Protein AF-A0A1A9Z170-F1 (afdb_monomer_lite)

Sequence (394 aa):
MKSTGIFFGSDTGNTANIAKKIQEKLNPIHSDLFDIAESSQKDIEQYDKLIFGIPTWYYGEPQCDWDDFFPVLKKINFKDKVIAIFGCGDQEDYSEYFCDAMGILNKILINNQAKIIGRHSTVGYEFEASKALINKKYFVGLALDEDRQPELTESRLCHWIEKIKNIINSEIGQYHNPEFTILEWYQPYYTMFDLIREVDDFLHHVIPKLKKSCFISYNQLFLKYIGIDPFKSEIKKIHKIISKITIFNNKYHSHSRDEMLQILFEYKISPNLGKKYPIFVYHFPILQSSMAAICLKNKKFAERFELYYHGIELANGCCELINAKEQYHRFVFNNIQRKRKGLSEKKIDIRLLNAISSGMPFCSGVAFGIDRLVMIALNAKKIQDVILFPIDQA

Secondary structure (DSSP, 8-state):
-PPEEEEE--SSSHHHHHHHHHHHHH-GGGEEEEEGGG--HHHHHT-SEEEEE--EETTTEEPHHHHHHHHHHTTS--TT-EEEEEEE--TTTTTTSTTHHHHHHHHHHHHTT-EEE--EE-TT---S--TTEETTTEESSEEE-TTT-HHHHHHHHHHHHHHHHHHHHS--BTTB-SS--EEEEEEET--HHHHHHHHHHHHHHH-TTS---EEEEHHHHHHHHHSS-TTTS-HHHHHHHHTTSGGGTTT-----HHHHHHHHIIIIIGGGTTSSS-EEEE--BGGG-TTBPBPSS-TTBBSEEEEEETTEEEEEEEEB---HHHHHHHHHHHHHHHHHTTPPPPPP-HHHHHHHHTTPPSEEEEEEEHHHHHHHHTT-SSGGGSSSS-TTT-

Radius of gyration: 24.74 Å; chains: 1; bounding box: 48×42×73 Å

pLDDT: mean 88.03, std 11.0, range [45.06, 98.38]

InterPro domains:
  IPR001226 Flavodoxin, conserved site [PS00201] (6-22)
  IPR004364 Aminoacyl-tRNA synthetase, class II (D/K/N) [PF00152] (174-392)
  IPR008254 Flavodoxin/nitric oxide synthase [PF00258] (6-160)
  IPR008254 Flavodoxin/nitric oxide synthase [PS50902] (4-165)
  IPR010086 Flavodoxin, long chain [TIGR01752] (4-167)
  IPR029039 Flavoprotein-like superfamily [G3DSA:3.40.50.360] (4-168)
  IPR029039 Flavoprotein-like superfamily [SSF52218] (2-169)
  IPR045864 Class II Aminoacyl-tRNA synthetase/Biotinyl protein ligase (BPL) and lipoyl protein ligase (LPL) [G3DSA:3.30.930.10] (169-393)
  IPR045864 Class II Aminoacyl-tRNA synthetase/Biotinyl protein ligase (BPL) and lipoyl protein ligase (LPL) [SSF55681] (171-392)
  IPR050619 Flavodoxin [PTHR42809] (1-169)

Structure (mmCIF, N/CA/C/O backbone):
data_AF-A0A1A9Z170-F1
#
_entry.id   AF-A0A1A9Z170-F1
#
loop_
_atom_site.group_PDB
_atom_site.id
_atom_site.type_symbol
_atom_site.label_atom_id
_atom_site.label_alt_id
_atom_site.label_comp_id
_atom_site.label_asym_id
_atom_site.label_entity_id
_atom_site.label_seq_id
_atom_site.pdbx_PDB_ins_code
_atom_site.Cartn_x
_atom_site.Cartn_y
_atom_site.Cartn_z
_atom_site.occupancy
_atom_site.B_iso_or_equiv
_atom_site.auth_seq_id
_atom_site.auth_comp_id
_atom_site.auth_asym_id
_atom_site.auth_atom_id
_atom_site.pdbx_PDB_model_num
ATOM 1 N N . MET A 1 1 ? 0.808 5.346 2.049 1.00 45.31 1 MET A N 1
ATOM 2 C CA . MET A 1 1 ? 0.335 4.541 3.201 1.00 45.31 1 MET A CA 1
ATOM 3 C C . MET A 1 1 ? -0.342 5.455 4.209 1.00 45.31 1 MET A C 1
ATOM 5 O O . MET A 1 1 ? 0.290 6.403 4.652 1.00 45.31 1 MET A O 1
ATOM 9 N N . LYS A 1 2 ? -1.613 5.221 4.559 1.00 50.88 2 LYS A N 1
ATOM 10 C CA . LYS A 1 2 ? -2.203 5.925 5.706 1.00 50.88 2 LYS A CA 1
ATOM 11 C C . LYS A 1 2 ? -1.541 5.394 6.981 1.00 50.88 2 LYS A C 1
ATOM 13 O O . LYS A 1 2 ? -1.435 4.180 7.136 1.00 50.88 2 LYS A O 1
ATOM 18 N N . SER A 1 3 ? -1.049 6.310 7.809 1.00 70.00 3 SER A N 1
ATOM 19 C CA . SER A 1 3 ? -0.494 6.023 9.136 1.00 70.00 3 SER A CA 1
ATOM 20 C C . SER A 1 3 ? -1.557 5.341 10.017 1.00 70.00 3 SER A C 1
ATOM 22 O O . SER A 1 3 ? -2.749 5.456 9.736 1.00 70.00 3 SER A O 1
ATOM 24 N N . THR A 1 4 ? -1.147 4.573 11.024 1.00 87.69 4 THR A N 1
ATOM 25 C CA . THR A 1 4 ? -2.042 3.995 12.043 1.00 87.69 4 THR A CA 1
ATOM 26 C C . THR A 1 4 ? -2.160 4.971 13.207 1.00 87.69 4 THR A C 1
ATOM 28 O O . THR A 1 4 ? -1.138 5.415 13.720 1.00 87.69 4 THR A O 1
ATOM 31 N N . GLY A 1 5 ? -3.374 5.299 13.646 1.00 92.81 5 GLY A N 1
ATOM 32 C CA . GLY A 1 5 ? -3.569 6.175 14.804 1.00 92.81 5 GLY A CA 1
ATOM 33 C C . GLY A 1 5 ? -3.588 5.379 16.108 1.00 92.81 5 GLY A C 1
ATOM 34 O O . GLY A 1 5 ? -4.454 4.524 16.286 1.00 92.81 5 GLY A O 1
ATOM 35 N N . ILE A 1 6 ? -2.654 5.642 17.018 1.00 95.38 6 ILE A N 1
ATOM 36 C CA . ILE A 1 6 ? -2.602 5.053 18.360 1.00 95.38 6 ILE A CA 1
ATOM 37 C C . ILE A 1 6 ? -3.100 6.109 19.348 1.00 95.38 6 ILE A C 1
ATOM 39 O O . ILE A 1 6 ? -2.441 7.129 19.517 1.00 95.38 6 ILE A O 1
ATOM 43 N N . PHE A 1 7 ? -4.235 5.866 20.001 1.00 97.25 7 PHE A N 1
ATOM 44 C CA . PHE A 1 7 ? -4.807 6.766 21.006 1.00 97.25 7 PHE A CA 1
ATOM 45 C C . PHE A 1 7 ? -4.810 6.077 22.362 1.00 97.25 7 PHE A C 1
ATOM 47 O O . PHE A 1 7 ? -5.247 4.929 22.466 1.00 97.25 7 PHE A O 1
ATOM 54 N N . PHE A 1 8 ? -4.335 6.753 23.399 1.00 97.31 8 PHE A N 1
ATOM 55 C CA . PHE A 1 8 ? -4.290 6.203 24.750 1.00 97.31 8 PHE A CA 1
ATOM 56 C C . PHE A 1 8 ? -4.745 7.235 25.783 1.00 97.31 8 PHE A C 1
ATOM 58 O O . PHE A 1 8 ? -4.661 8.427 25.529 1.00 97.31 8 PHE A O 1
ATOM 65 N N . GLY A 1 9 ? -5.195 6.761 26.943 1.00 95.50 9 GLY A N 1
ATOM 66 C CA . GLY A 1 9 ? -5.404 7.575 28.148 1.00 95.50 9 GLY A CA 1
ATOM 67 C C . GLY A 1 9 ? -4.601 6.971 29.297 1.00 95.50 9 GLY A C 1
ATOM 68 O O . GLY A 1 9 ? -4.390 5.753 29.316 1.00 95.50 9 GLY A O 1
ATOM 69 N N . SER A 1 10 ? -4.058 7.788 30.202 1.00 94.44 10 SER A N 1
ATOM 70 C CA . SER A 1 10 ? -3.101 7.303 31.204 1.00 94.44 10 SER A CA 1
ATOM 71 C C . SER A 1 10 ? -2.857 8.293 32.346 1.00 94.44 10 SER A C 1
ATOM 73 O O . SER A 1 10 ? -2.215 9.310 32.110 1.00 94.44 10 SER A O 1
ATOM 75 N N . ASP A 1 11 ? -3.165 7.917 33.593 1.00 89.19 11 ASP A N 1
ATOM 76 C CA . ASP A 1 11 ? -2.835 8.766 34.758 1.00 89.19 11 ASP A CA 1
ATOM 77 C C . ASP A 1 11 ? -1.471 8.428 35.393 1.00 89.19 11 ASP A C 1
ATOM 79 O O . ASP A 1 11 ? -0.760 9.319 35.849 1.00 89.19 11 ASP A O 1
ATOM 83 N N . THR A 1 12 ? -1.053 7.151 35.393 1.00 88.12 12 THR A N 1
ATOM 84 C CA . THR A 1 12 ? 0.224 6.702 36.010 1.00 88.12 12 THR A CA 1
ATOM 85 C C . THR A 1 12 ? 1.391 6.590 35.033 1.00 88.12 12 THR A C 1
ATOM 87 O O . THR A 1 12 ? 2.537 6.409 35.434 1.00 88.12 12 THR A O 1
ATOM 90 N N . GLY A 1 13 ? 1.112 6.665 33.733 1.00 91.62 13 GLY A N 1
ATOM 91 C CA . GLY A 1 13 ? 2.098 6.499 32.663 1.00 91.62 13 GLY A CA 1
ATOM 92 C C . GLY A 1 13 ? 2.229 5.068 32.131 1.00 91.62 13 GLY A C 1
ATOM 93 O O . GLY A 1 13 ? 2.825 4.892 31.068 1.00 91.62 13 GLY A O 1
ATOM 94 N N . ASN A 1 14 ? 1.646 4.056 32.789 1.00 92.81 14 ASN A N 1
ATOM 95 C CA . ASN A 1 14 ? 1.735 2.654 32.352 1.00 92.81 14 ASN A CA 1
ATOM 96 C C . ASN A 1 14 ? 1.182 2.473 30.929 1.00 92.81 14 ASN A C 1
ATOM 98 O O . ASN A 1 14 ? 1.907 2.058 30.021 1.00 92.81 14 ASN A O 1
ATOM 102 N N . THR A 1 15 ? -0.065 2.880 30.683 1.00 94.75 15 THR A N 1
ATOM 103 C CA . THR A 1 15 ? -0.691 2.777 29.353 1.00 94.75 15 THR A CA 1
ATOM 104 C C . THR A 1 15 ? 0.053 3.605 28.304 1.00 94.75 15 THR A C 1
ATOM 106 O O . THR A 1 15 ? 0.238 3.143 27.177 1.00 94.75 15 THR A O 1
ATOM 109 N N . ALA A 1 16 ? 0.548 4.794 28.669 1.00 95.00 16 ALA A N 1
ATOM 110 C CA . ALA A 1 16 ? 1.345 5.640 27.780 1.00 95.00 16 ALA A CA 1
ATOM 111 C C . ALA A 1 16 ? 2.667 4.966 27.367 1.00 95.00 16 ALA A C 1
ATOM 113 O O . ALA A 1 16 ? 3.070 5.023 26.202 1.00 95.00 16 ALA A O 1
ATOM 114 N N . ASN A 1 17 ? 3.339 4.292 28.303 1.00 94.00 17 ASN A N 1
ATOM 115 C CA . ASN A 1 17 ? 4.568 3.546 28.038 1.00 94.00 17 ASN A CA 1
ATOM 116 C C . ASN A 1 17 ? 4.308 2.347 27.119 1.00 94.00 17 ASN A C 1
ATOM 118 O O . ASN A 1 17 ? 5.067 2.130 26.172 1.00 94.00 17 ASN A O 1
ATOM 122 N N . ILE A 1 18 ? 3.213 1.612 27.331 1.00 95.38 18 ILE A N 1
ATOM 123 C CA . ILE A 1 18 ? 2.797 0.540 26.419 1.00 95.38 18 ILE A CA 1
ATOM 124 C C . ILE A 1 18 ? 2.492 1.092 25.023 1.00 95.38 18 ILE A C 1
ATOM 126 O O . ILE A 1 18 ? 2.965 0.532 24.034 1.00 95.38 18 ILE A O 1
ATOM 130 N N . ALA A 1 19 ? 1.780 2.217 24.918 1.00 94.75 19 ALA A N 1
ATOM 131 C CA . ALA A 1 19 ? 1.470 2.848 23.636 1.00 94.75 19 ALA A CA 1
ATOM 132 C C . ALA A 1 19 ? 2.745 3.218 22.850 1.00 94.75 19 ALA A C 1
ATOM 134 O O . ALA A 1 19 ? 2.835 2.947 21.649 1.00 94.75 19 ALA A O 1
ATOM 135 N N . LYS A 1 20 ? 3.769 3.750 23.536 1.00 92.69 20 LYS A N 1
ATOM 136 C CA . LYS A 1 20 ? 5.096 4.022 22.953 1.00 92.69 20 LYS A CA 1
ATOM 137 C C . LYS A 1 20 ? 5.791 2.742 22.482 1.00 92.69 20 LYS A C 1
ATOM 139 O O . LYS A 1 20 ? 6.239 2.688 21.338 1.00 92.69 20 LYS A O 1
ATOM 144 N N . LYS A 1 21 ? 5.811 1.681 23.300 1.00 90.75 21 LYS A N 1
ATOM 145 C CA . LYS A 1 21 ? 6.380 0.374 22.907 1.00 90.75 21 LYS A CA 1
ATOM 146 C C . LYS A 1 21 ? 5.672 -0.213 21.675 1.00 90.75 21 LYS A C 1
ATOM 148 O O . LYS A 1 21 ? 6.323 -0.785 20.799 1.00 90.75 21 LYS A O 1
ATOM 153 N N . ILE A 1 22 ? 4.347 -0.062 21.577 1.00 91.31 22 ILE A N 1
ATOM 154 C CA . ILE A 1 22 ? 3.567 -0.474 20.396 1.00 91.31 22 ILE A CA 1
ATOM 155 C C . ILE A 1 22 ? 4.009 0.320 19.163 1.00 91.31 22 ILE A C 1
ATOM 157 O O . ILE A 1 22 ? 4.285 -0.281 18.123 1.00 91.31 22 ILE A O 1
ATOM 161 N N . GLN A 1 23 ? 4.120 1.646 19.279 1.00 89.19 23 GLN A N 1
ATOM 162 C CA . GLN A 1 23 ? 4.564 2.522 18.192 1.00 89.19 23 GLN A CA 1
ATOM 163 C C . GLN A 1 23 ? 5.958 2.133 17.674 1.00 89.19 23 GLN A C 1
ATOM 165 O O . GLN A 1 23 ? 6.162 1.991 16.468 1.00 89.19 23 GLN A O 1
ATOM 170 N N . GLU A 1 24 ? 6.915 1.906 18.576 1.00 85.50 24 GLU A N 1
ATOM 171 C CA . GLU A 1 24 ? 8.281 1.503 18.224 1.00 85.50 24 GLU A CA 1
ATOM 172 C C . GLU A 1 24 ? 8.302 0.190 17.428 1.00 85.50 24 GLU A C 1
ATOM 174 O O . GLU A 1 24 ? 8.974 0.085 16.398 1.00 85.50 24 GLU A O 1
ATOM 179 N N . LYS A 1 25 ? 7.504 -0.797 17.849 1.00 81.62 25 LYS A N 1
ATOM 180 C CA . LYS A 1 25 ? 7.406 -2.113 17.194 1.00 81.62 25 LYS A CA 1
ATOM 181 C C . LYS A 1 25 ? 6.630 -2.088 15.868 1.00 81.62 25 LYS A C 1
ATOM 183 O O . LYS A 1 25 ? 6.880 -2.937 15.002 1.00 81.62 25 LYS A O 1
ATOM 188 N N . LEU A 1 26 ? 5.712 -1.135 15.687 1.00 75.69 26 LEU A N 1
ATOM 189 C CA . LEU A 1 26 ? 4.955 -0.922 14.444 1.00 75.69 26 LEU A CA 1
ATOM 190 C C . LEU A 1 26 ? 5.663 -0.015 13.425 1.00 75.69 26 LEU A C 1
ATOM 192 O O . LEU A 1 26 ? 5.212 0.044 12.282 1.00 75.69 26 LEU A O 1
ATOM 196 N N . ASN A 1 27 ? 6.814 0.560 13.793 1.00 68.00 27 ASN A N 1
ATOM 197 C CA . ASN A 1 27 ? 7.586 1.572 13.065 1.00 68.00 27 ASN A CA 1
ATOM 198 C C . ASN A 1 27 ? 6.965 2.988 13.167 1.00 68.00 27 ASN A C 1
ATOM 200 O O . ASN A 1 27 ? 5.960 3.255 12.505 1.00 68.00 27 ASN A O 1
ATOM 204 N N . PRO A 1 28 ? 7.616 3.937 13.877 1.00 57.31 28 PRO A N 1
ATOM 205 C CA . PRO A 1 28 ? 7.105 5.295 14.100 1.00 57.31 28 PRO A CA 1
ATOM 206 C C . PRO A 1 28 ? 6.791 6.098 12.831 1.00 57.31 28 PRO A C 1
ATOM 208 O O . PRO A 1 28 ? 6.001 7.031 12.873 1.00 57.31 28 PRO A O 1
ATOM 211 N N . ILE A 1 29 ? 7.386 5.747 11.685 1.00 51.62 29 ILE A N 1
ATOM 212 C CA . ILE A 1 29 ? 7.117 6.411 10.396 1.00 51.62 29 ILE A CA 1
ATOM 213 C C . ILE A 1 29 ? 5.690 6.116 9.892 1.00 51.62 29 ILE A C 1
ATOM 215 O O . ILE A 1 29 ? 5.156 6.847 9.058 1.00 51.62 29 ILE A O 1
ATOM 219 N N . HIS A 1 30 ? 5.073 5.040 10.382 1.00 68.75 30 HIS A N 1
ATOM 220 C CA . HIS A 1 30 ? 3.785 4.529 9.917 1.00 68.75 30 HIS A CA 1
ATOM 221 C C . HIS A 1 30 ? 2.703 4.525 11.002 1.00 68.75 30 HIS A C 1
ATOM 223 O O . HIS A 1 30 ? 1.628 3.962 10.777 1.00 68.75 30 HIS A O 1
ATOM 229 N N . SER A 1 31 ? 2.964 5.141 12.155 1.00 82.12 31 SER A N 1
ATOM 230 C CA . SER A 1 31 ? 1.995 5.239 13.243 1.00 82.12 31 SER A CA 1
ATOM 231 C C . SER A 1 31 ? 2.154 6.526 14.042 1.00 82.12 31 SER A C 1
ATOM 233 O O . SER A 1 31 ? 3.237 6.816 14.559 1.00 82.12 31 SER A O 1
ATOM 235 N N . ASP A 1 32 ? 1.050 7.241 14.206 1.00 87.50 32 ASP A N 1
ATOM 236 C CA . ASP A 1 32 ? 0.959 8.456 15.003 1.00 87.50 32 ASP A CA 1
ATOM 237 C C . ASP A 1 32 ? 0.429 8.121 16.398 1.00 87.50 32 ASP A C 1
ATOM 239 O O . ASP A 1 32 ? -0.400 7.226 16.555 1.00 87.50 32 ASP A O 1
ATOM 243 N N . LEU A 1 33 ? 0.926 8.830 17.407 1.00 92.12 33 LEU A N 1
ATOM 244 C CA . LEU A 1 33 ? 0.604 8.598 18.811 1.00 92.12 33 LEU A CA 1
ATOM 245 C C . LEU A 1 33 ? -0.104 9.831 19.378 1.00 92.12 33 LEU A C 1
ATOM 247 O O . LEU A 1 33 ? 0.411 10.942 19.240 1.00 92.12 33 LEU A O 1
ATOM 251 N N . PHE A 1 34 ? -1.250 9.616 20.018 1.00 95.12 34 PHE A N 1
ATOM 252 C CA . PHE A 1 34 ? -2.124 10.652 20.555 1.00 95.12 34 PHE A CA 1
ATOM 253 C C . PHE A 1 34 ? -2.541 10.329 21.986 1.00 95.12 34 PHE A C 1
ATOM 255 O O . PHE A 1 34 ? -2.913 9.194 22.291 1.00 95.12 34 PHE A O 1
ATOM 262 N N . ASP A 1 35 ? -2.518 11.350 22.835 1.00 95.00 35 ASP A N 1
ATOM 263 C CA . ASP A 1 35 ? -3.205 11.318 24.120 1.00 95.00 35 ASP A CA 1
ATOM 264 C C . ASP A 1 35 ? -4.686 11.645 23.893 1.00 95.00 35 ASP A C 1
ATOM 266 O O . ASP A 1 35 ? -5.017 12.599 23.177 1.00 95.00 35 ASP A O 1
ATOM 270 N N . ILE A 1 36 ? -5.588 10.839 24.449 1.00 95.56 36 ILE A N 1
ATOM 271 C CA . ILE A 1 36 ? -7.027 11.020 24.277 1.00 95.56 36 ILE A CA 1
ATOM 272 C C . ILE A 1 36 ? -7.507 12.338 24.900 1.00 95.56 36 ILE A C 1
ATOM 274 O O . ILE A 1 36 ? -8.423 12.946 24.347 1.00 95.56 36 ILE A O 1
ATOM 278 N N . ALA A 1 37 ? -6.832 12.831 25.947 1.00 92.56 37 ALA A N 1
ATOM 279 C CA . ALA A 1 37 ? -7.127 14.113 26.589 1.00 92.56 37 ALA A CA 1
ATOM 280 C C . ALA A 1 37 ? -6.975 15.310 25.631 1.00 92.56 37 ALA A C 1
ATOM 282 O O . ALA A 1 37 ? -7.683 16.312 25.742 1.00 92.56 37 ALA A O 1
ATOM 283 N N . GLU A 1 38 ? -6.068 15.201 24.655 1.00 92.88 38 GLU A N 1
ATOM 284 C CA . GLU A 1 38 ? -5.774 16.245 23.664 1.00 92.88 38 GLU A CA 1
ATOM 285 C C . GLU A 1 38 ? -6.385 15.950 22.283 1.00 92.88 38 GLU A C 1
ATOM 287 O O . GLU A 1 38 ? -6.187 16.704 21.326 1.00 92.88 38 GLU A O 1
ATOM 292 N N . SER A 1 39 ? -7.118 14.844 22.154 1.00 93.50 39 SER A N 1
ATOM 293 C CA . SER A 1 39 ? -7.626 14.358 20.874 1.00 93.50 39 SER A CA 1
ATOM 294 C C . SER A 1 39 ? -9.014 14.896 20.548 1.00 93.50 39 SER A C 1
ATOM 296 O O . SER A 1 39 ? -9.854 15.137 21.412 1.00 93.50 39 SER A O 1
ATOM 298 N N . SER A 1 40 ? -9.304 15.023 19.255 1.00 92.56 40 SER A N 1
ATOM 299 C CA . SER A 1 40 ? -10.622 15.395 18.747 1.00 92.56 40 SER A CA 1
ATOM 300 C C . SER A 1 40 ? -11.233 14.308 17.862 1.00 92.56 40 SER A C 1
ATOM 302 O O . SER A 1 40 ? -10.571 13.380 17.396 1.00 92.56 40 SER A O 1
ATOM 304 N N . GLN A 1 41 ? -12.521 14.466 17.542 1.00 92.12 41 GLN A N 1
ATOM 305 C CA . GLN A 1 41 ? -13.216 13.607 16.579 1.00 92.12 41 GLN A CA 1
ATOM 306 C C . GLN A 1 41 ? -12.464 13.497 15.238 1.00 92.12 41 GLN A C 1
ATOM 308 O O . GLN A 1 41 ? -12.340 12.410 14.673 1.00 92.12 41 GLN A O 1
ATOM 313 N N . LYS A 1 42 ? -11.932 14.623 14.744 1.00 89.19 42 LYS A N 1
ATOM 314 C CA . LYS A 1 42 ? -11.238 14.694 13.450 1.00 89.19 42 LYS A CA 1
ATOM 315 C C . LYS A 1 42 ? -9.939 13.895 13.456 1.00 89.19 42 LYS A C 1
ATOM 317 O O . LYS A 1 42 ? -9.582 13.320 12.426 1.00 89.19 42 LYS A O 1
ATOM 322 N N . ASP A 1 43 ? -9.273 13.835 14.607 1.00 91.12 43 ASP A N 1
ATOM 323 C CA . ASP A 1 43 ? -8.007 13.125 14.752 1.00 91.12 43 ASP A CA 1
ATOM 324 C C . ASP A 1 43 ? -8.200 11.620 14.619 1.00 91.12 43 ASP A C 1
ATOM 326 O O . ASP A 1 43 ? -7.361 10.964 14.018 1.00 91.12 43 ASP A O 1
ATOM 330 N N . ILE A 1 44 ? -9.327 11.072 15.081 1.00 92.62 44 ILE A N 1
ATOM 331 C CA . ILE A 1 44 ? -9.670 9.654 14.894 1.00 92.62 44 ILE A CA 1
ATOM 332 C C . ILE A 1 44 ? -10.193 9.396 13.472 1.00 92.62 44 ILE A C 1
ATOM 334 O O . ILE A 1 44 ? -9.870 8.385 12.840 1.00 92.62 44 ILE A O 1
ATOM 338 N N . GLU A 1 45 ? -11.012 10.302 12.933 1.00 89.56 45 GLU A N 1
ATOM 339 C CA . GLU A 1 45 ? -11.676 10.108 11.641 1.00 89.56 45 GLU A CA 1
ATOM 340 C C . GLU A 1 45 ? -10.709 10.020 10.453 1.00 89.56 45 GLU A C 1
ATOM 342 O O . GLU A 1 45 ? -11.007 9.301 9.496 1.00 89.56 45 GLU A O 1
ATOM 347 N N . GLN A 1 46 ? -9.539 10.661 10.522 1.00 87.69 46 GLN A N 1
ATOM 348 C CA . GLN A 1 46 ? -8.524 10.605 9.460 1.00 87.69 46 GLN A CA 1
ATOM 349 C C . GLN A 1 46 ? -7.844 9.230 9.297 1.00 87.69 46 GLN A C 1
ATOM 351 O O . GLN A 1 46 ? -7.242 8.974 8.249 1.00 87.69 46 GLN A O 1
ATOM 356 N N . TYR A 1 47 ? -7.953 8.337 10.288 1.00 88.94 47 TYR A N 1
ATOM 357 C CA . TYR A 1 47 ? -7.291 7.031 10.280 1.00 88.94 47 TYR A CA 1
ATOM 358 C C . TYR A 1 47 ? -8.252 5.886 9.968 1.00 88.94 47 TYR A C 1
ATOM 360 O O . TYR A 1 47 ? -9.300 5.748 10.594 1.00 88.94 47 TYR A O 1
ATOM 368 N N . ASP A 1 48 ? -7.871 5.009 9.041 1.00 86.50 48 ASP A N 1
ATOM 369 C CA . ASP A 1 48 ? -8.627 3.778 8.755 1.00 86.50 48 ASP A CA 1
ATOM 370 C C . ASP A 1 48 ? -8.242 2.641 9.721 1.00 86.50 48 ASP A C 1
ATOM 372 O O . ASP A 1 48 ? -8.992 1.684 9.900 1.00 86.50 48 ASP A O 1
ATOM 376 N N . LYS A 1 49 ? -7.058 2.744 10.334 1.00 89.31 49 LYS A N 1
ATOM 377 C CA . LYS A 1 49 ? -6.469 1.759 11.244 1.00 89.31 49 LYS A CA 1
ATOM 378 C C . LYS A 1 49 ? -6.169 2.447 12.567 1.00 89.31 49 LYS A C 1
ATOM 380 O O . LYS A 1 49 ? -5.472 3.463 12.580 1.00 89.31 49 LYS A O 1
ATOM 385 N N . LEU A 1 50 ? -6.711 1.909 13.651 1.00 93.94 50 LEU A N 1
ATOM 386 C CA . LEU A 1 50 ? -6.675 2.514 14.977 1.00 93.94 50 LEU A CA 1
ATOM 387 C C . LEU A 1 50 ? -6.205 1.502 16.024 1.00 93.94 50 LEU A C 1
ATOM 389 O O . LEU A 1 50 ? -6.519 0.313 15.938 1.00 93.94 50 LEU A O 1
ATOM 393 N N . ILE A 1 51 ? -5.486 1.981 17.032 1.00 95.94 51 ILE A N 1
ATOM 394 C CA . ILE A 1 51 ? -5.172 1.230 18.247 1.00 95.94 51 ILE A CA 1
ATOM 395 C C . ILE A 1 51 ? -5.605 2.074 19.439 1.00 95.94 51 ILE A C 1
ATOM 397 O O . ILE A 1 51 ? -5.175 3.218 19.555 1.00 95.94 51 ILE A O 1
ATOM 401 N N . PHE A 1 52 ? -6.435 1.517 20.317 1.00 97.88 52 PHE A N 1
ATOM 402 C CA . PHE A 1 52 ? -6.904 2.199 21.519 1.00 97.88 52 PHE A CA 1
ATOM 403 C C . PHE A 1 52 ? -6.342 1.561 22.787 1.00 97.88 52 PHE A C 1
ATOM 405 O O . PHE A 1 52 ? -6.493 0.358 22.994 1.00 97.88 52 PHE A O 1
ATOM 412 N N . GLY A 1 53 ? -5.694 2.383 23.610 1.00 97.69 53 GLY A N 1
ATOM 413 C CA . GLY A 1 53 ? -5.142 2.032 24.913 1.00 97.69 53 GLY A CA 1
ATOM 414 C C . GLY A 1 53 ? -5.989 2.591 26.043 1.00 97.69 53 GLY A C 1
ATOM 415 O O . GLY A 1 53 ? -5.998 3.806 26.249 1.00 97.69 53 GLY A O 1
ATOM 416 N N . ILE A 1 54 ? -6.678 1.724 26.780 1.00 97.44 54 ILE A N 1
ATOM 417 C CA . ILE A 1 54 ? -7.579 2.139 27.859 1.00 97.44 54 ILE A CA 1
ATOM 418 C C . ILE A 1 54 ? -7.245 1.411 29.171 1.00 97.44 54 ILE A C 1
ATOM 420 O O . ILE A 1 54 ? -7.385 0.187 29.240 1.00 97.44 54 ILE A O 1
ATOM 424 N N . PRO A 1 55 ? -6.784 2.121 30.217 1.00 96.62 55 PRO A N 1
ATOM 425 C CA . PRO A 1 55 ? -6.625 1.530 31.535 1.00 96.62 55 PRO A CA 1
ATOM 426 C C . PRO A 1 55 ? -7.977 1.393 32.231 1.00 96.62 55 PRO A C 1
ATOM 428 O O . PRO A 1 55 ? -8.926 2.122 31.931 1.00 96.62 55 PRO A O 1
ATOM 431 N N . THR A 1 56 ? -8.048 0.444 33.157 1.00 92.88 56 THR A N 1
ATOM 432 C CA . THR A 1 56 ? -9.189 0.276 34.061 1.00 92.88 56 THR A CA 1
ATOM 433 C C . THR A 1 56 ? -8.844 0.836 35.430 1.00 92.88 56 THR A C 1
ATOM 435 O O . THR A 1 56 ? -7.751 0.591 35.933 1.00 92.88 56 THR A O 1
ATOM 438 N N . TRP A 1 57 ? -9.781 1.573 36.014 1.00 89.75 57 TRP A N 1
ATOM 439 C CA . TRP A 1 57 ? -9.650 2.203 37.319 1.00 89.75 57 TRP A CA 1
ATOM 440 C C . TRP A 1 57 ? -10.754 1.751 38.264 1.00 89.75 57 TRP A C 1
ATOM 442 O O . TRP A 1 57 ? -11.801 1.282 37.823 1.00 89.75 57 TRP A O 1
ATOM 452 N N . TYR A 1 58 ? -10.494 1.915 39.562 1.00 87.06 58 TYR A N 1
ATOM 453 C CA . TYR A 1 58 ? -11.427 1.642 40.653 1.00 87.06 58 TYR A CA 1
ATOM 454 C C . TYR A 1 58 ? -12.127 0.274 40.508 1.00 87.06 58 TYR A C 1
ATOM 456 O O . TYR A 1 58 ? -11.469 -0.759 40.554 1.00 87.06 58 TYR A O 1
ATOM 464 N N . TYR A 1 59 ? -13.442 0.252 40.314 1.00 88.31 59 TYR A N 1
ATOM 465 C CA . TYR A 1 59 ? -14.294 -0.932 40.223 1.00 88.31 59 TYR A CA 1
ATOM 466 C C . TYR A 1 59 ? -14.741 -1.184 38.772 1.00 88.31 59 TYR A C 1
ATOM 468 O O . TYR A 1 59 ? -15.909 -1.461 38.469 1.00 88.31 59 TYR A O 1
ATOM 476 N N . GLY A 1 60 ? -13.785 -1.091 37.846 1.00 86.00 60 GLY A N 1
ATOM 477 C CA . GLY A 1 60 ? -13.987 -1.417 36.437 1.00 86.00 60 GLY A CA 1
ATOM 478 C C . GLY A 1 60 ? -14.315 -0.224 35.543 1.00 86.00 60 GLY A C 1
ATOM 479 O O . GLY A 1 60 ? -14.769 -0.413 34.407 1.00 86.00 60 GLY A O 1
ATOM 480 N N . GLU A 1 61 ? -14.129 0.995 36.039 1.00 91.12 61 GLU A N 1
ATOM 481 C CA . GLU A 1 61 ? -14.365 2.225 35.302 1.00 91.12 61 GLU A CA 1
ATOM 482 C C . GLU A 1 61 ? -13.265 2.502 34.262 1.00 91.12 61 GLU A C 1
ATOM 484 O O . GLU A 1 61 ? -12.096 2.145 34.447 1.00 91.12 61 GLU A O 1
ATOM 489 N N . PRO A 1 62 ? -13.617 3.150 33.138 1.00 93.50 62 PRO A N 1
ATOM 490 C CA . PRO A 1 62 ? -12.627 3.762 32.263 1.00 93.50 62 PRO A CA 1
ATOM 491 C C . PRO A 1 62 ? -11.902 4.907 32.981 1.00 93.50 62 PRO A C 1
ATOM 493 O O . PRO A 1 62 ? -12.440 5.552 33.877 1.00 93.50 62 PRO A O 1
ATOM 496 N N . GLN A 1 63 ? -10.685 5.195 32.532 1.00 94.62 63 GLN A N 1
ATOM 497 C CA . GLN A 1 63 ? -9.968 6.410 32.919 1.00 94.62 63 GLN A CA 1
ATOM 498 C C . GLN A 1 63 ? -10.747 7.678 32.526 1.00 94.62 63 GLN A C 1
ATOM 500 O O . GLN A 1 63 ? -11.494 7.663 31.546 1.00 94.62 63 GLN A O 1
ATOM 505 N N . CYS A 1 64 ? -10.582 8.763 33.290 1.00 92.62 64 CYS A N 1
ATOM 506 C CA . CYS A 1 64 ? -11.423 9.957 33.182 1.00 92.62 64 CYS A CA 1
ATOM 507 C C . CYS A 1 64 ? -11.416 10.592 31.786 1.00 92.62 64 CYS A C 1
ATOM 509 O O . CYS A 1 64 ? -12.488 10.891 31.265 1.00 92.62 64 CYS A O 1
ATOM 511 N N . ASP A 1 65 ? -10.255 10.711 31.135 1.00 94.50 65 ASP A N 1
ATOM 512 C CA . ASP A 1 65 ? -10.180 11.320 29.800 1.00 94.50 65 ASP A CA 1
ATOM 513 C C . ASP A 1 65 ? -10.908 10.461 28.757 1.00 94.50 65 ASP A C 1
ATOM 515 O O . ASP A 1 65 ? -11.533 10.975 27.828 1.00 94.50 65 ASP A O 1
ATOM 519 N N . TRP A 1 66 ? -10.881 9.135 28.921 1.00 96.38 66 TRP A N 1
ATOM 520 C CA . TRP A 1 66 ? -11.686 8.237 28.097 1.00 96.38 66 TRP A CA 1
ATOM 521 C C . TRP A 1 66 ? -13.183 8.402 28.346 1.00 96.38 66 TRP A C 1
ATOM 523 O O . TRP A 1 66 ? -13.943 8.438 27.374 1.00 96.38 66 TRP A O 1
ATOM 533 N N . ASP A 1 67 ? -13.611 8.500 29.606 1.00 92.94 67 ASP A N 1
ATOM 534 C CA . ASP A 1 67 ? -15.025 8.678 29.947 1.00 92.94 67 ASP A CA 1
ATOM 535 C C . ASP A 1 67 ? -15.575 9.994 29.370 1.00 92.94 67 ASP A C 1
ATOM 537 O O . ASP A 1 67 ? -16.610 9.998 28.693 1.00 92.94 67 ASP A O 1
ATOM 541 N N . ASP A 1 68 ? -14.805 11.079 29.495 1.00 94.50 68 ASP A N 1
ATOM 542 C CA . ASP A 1 68 ? -15.103 12.387 28.902 1.00 94.50 68 ASP A CA 1
ATOM 543 C C . ASP A 1 68 ? -15.138 12.340 27.364 1.00 94.50 68 ASP A C 1
ATOM 545 O O . ASP A 1 68 ? -15.923 13.048 26.719 1.00 94.50 68 ASP A O 1
ATOM 549 N N . PHE A 1 69 ? -14.334 11.469 26.746 1.00 95.75 69 PHE A N 1
ATOM 550 C CA . PHE A 1 69 ? -14.283 11.311 25.294 1.00 95.75 69 PHE A CA 1
ATOM 551 C C . PHE A 1 69 ? -15.376 10.382 24.730 1.00 95.75 69 PHE A C 1
ATOM 553 O O . PHE A 1 69 ? -15.744 10.485 23.553 1.00 95.75 69 PHE A O 1
ATOM 560 N N . PHE A 1 70 ? -15.966 9.483 25.525 1.00 95.69 70 PHE A N 1
ATOM 561 C CA . PHE A 1 70 ? -16.985 8.534 25.051 1.00 95.69 70 PHE A CA 1
ATOM 562 C C . PHE A 1 70 ? -18.195 9.172 24.339 1.00 95.69 70 PHE A C 1
ATOM 564 O O . PHE A 1 70 ? -18.646 8.606 23.333 1.00 95.69 70 PHE A O 1
ATOM 571 N N . PRO A 1 71 ? -18.739 10.331 24.764 1.00 95.62 71 PRO A N 1
ATOM 572 C CA . PRO A 1 71 ? -19.775 11.042 24.013 1.00 95.62 71 PRO A CA 1
ATOM 573 C C . PRO A 1 71 ? -19.349 11.450 22.596 1.00 95.62 71 PRO A C 1
ATOM 575 O O . PRO A 1 71 ? -20.193 11.489 21.697 1.00 95.62 71 PRO A O 1
ATOM 578 N N . VAL A 1 72 ? -18.064 11.748 22.379 1.00 94.12 72 VAL A N 1
ATOM 579 C CA . VAL A 1 72 ? -17.492 12.032 21.053 1.00 94.12 72 VAL A CA 1
ATOM 580 C C . VAL A 1 72 ? -17.324 10.736 20.272 1.00 94.12 72 VAL A C 1
ATOM 582 O O . VAL A 1 72 ? -17.788 10.641 19.136 1.00 94.12 72 VAL A O 1
ATOM 585 N N . LEU A 1 73 ? -16.750 9.709 20.902 1.00 93.44 73 LEU A N 1
ATOM 586 C CA . LEU A 1 73 ? -16.522 8.401 20.289 1.00 93.44 73 LEU A CA 1
ATOM 587 C C . LEU A 1 73 ? -17.819 7.786 19.739 1.00 93.44 73 LEU A C 1
ATOM 589 O O . LEU A 1 73 ? -17.831 7.241 18.638 1.00 93.44 73 LEU A O 1
ATOM 593 N N . LYS A 1 74 ? -18.936 7.936 20.464 1.00 93.62 74 LYS A N 1
ATOM 594 C CA . LYS A 1 74 ? -20.266 7.457 20.049 1.00 93.62 74 LYS A CA 1
ATOM 595 C C . LYS A 1 74 ? -20.802 8.120 18.772 1.00 93.62 74 LYS A C 1
ATOM 597 O O . LYS A 1 74 ? -21.711 7.564 18.167 1.00 93.62 74 LYS A O 1
ATOM 602 N N . LYS A 1 75 ? -20.279 9.285 18.372 1.00 93.06 75 LYS A N 1
ATOM 603 C CA . LYS A 1 75 ? -20.689 10.016 17.157 1.00 93.06 75 LYS A CA 1
ATOM 604 C C . LYS A 1 75 ? -19.876 9.624 15.919 1.00 93.06 75 LYS A C 1
ATOM 606 O O . LYS A 1 75 ? -20.247 10.010 14.813 1.00 93.06 75 LYS A O 1
ATOM 611 N N . ILE A 1 76 ? -18.779 8.886 16.093 1.00 92.12 76 ILE A N 1
ATOM 612 C CA . ILE A 1 76 ? -17.877 8.497 15.006 1.00 92.12 76 ILE A CA 1
ATOM 613 C C . ILE A 1 76 ? -18.411 7.252 14.301 1.00 92.12 76 ILE A C 1
ATOM 615 O O . ILE A 1 76 ? -18.778 6.262 14.932 1.00 92.12 76 ILE A O 1
ATOM 619 N N . ASN A 1 77 ? -18.395 7.275 12.968 1.00 89.06 77 ASN A N 1
ATOM 620 C CA . ASN A 1 77 ? -18.695 6.099 12.159 1.00 89.06 77 ASN A CA 1
ATOM 621 C C . ASN A 1 77 ? -17.447 5.212 12.003 1.00 89.06 77 ASN A C 1
ATOM 623 O O . ASN A 1 77 ? -16.464 5.620 11.377 1.00 89.06 77 ASN A O 1
ATOM 627 N N . PHE A 1 78 ? -17.508 3.983 12.522 1.00 92.00 78 PHE A N 1
ATOM 628 C CA . PHE A 1 78 ? -16.406 3.019 12.461 1.00 92.00 78 PHE A CA 1
ATOM 629 C C . PHE A 1 78 ? -16.589 1.909 11.417 1.00 92.00 78 PHE A C 1
ATOM 631 O O . PHE A 1 78 ? -15.739 1.026 11.340 1.00 92.00 78 PHE A O 1
ATOM 638 N N . LYS A 1 79 ? -17.621 1.970 10.562 1.00 84.38 79 LYS A N 1
ATOM 639 C CA . LYS A 1 79 ? -17.961 0.915 9.584 1.00 84.38 79 LYS A CA 1
ATOM 640 C C . LYS A 1 79 ? -16.791 0.423 8.720 1.00 84.38 79 LYS A C 1
ATOM 642 O O . LYS A 1 79 ? -16.715 -0.757 8.397 1.00 84.38 79 LYS A O 1
ATOM 647 N N . ASP A 1 80 ? -15.889 1.323 8.337 1.00 81.62 80 ASP A N 1
ATOM 648 C CA . ASP A 1 80 ? -14.737 1.017 7.477 1.00 81.62 80 ASP A CA 1
ATOM 649 C C . ASP A 1 80 ? -13.395 1.078 8.231 1.00 81.62 80 ASP A C 1
ATOM 651 O O . ASP A 1 80 ? -12.332 1.095 7.611 1.00 81.62 80 ASP A O 1
ATOM 655 N N . LYS A 1 81 ? -13.434 1.134 9.569 1.00 88.50 81 LYS A N 1
ATOM 656 C CA . LYS A 1 81 ? -12.252 1.283 10.423 1.00 88.50 81 LYS A CA 1
ATOM 657 C C . LYS A 1 81 ? -11.900 -0.041 11.102 1.00 88.50 81 LYS A C 1
ATOM 659 O O . LYS A 1 81 ? -12.762 -0.735 11.644 1.00 88.50 81 LYS A O 1
ATOM 664 N N . VAL A 1 82 ? -10.611 -0.371 11.084 1.00 90.19 82 VAL A N 1
ATOM 665 C CA . VAL A 1 82 ? -10.037 -1.540 11.761 1.00 90.19 82 VAL A CA 1
ATOM 666 C C . VAL A 1 82 ? -9.410 -1.084 13.069 1.00 90.19 82 VAL A C 1
ATOM 668 O O . VAL A 1 82 ? -8.567 -0.189 13.060 1.00 90.19 82 VAL A O 1
ATOM 671 N N . ILE A 1 83 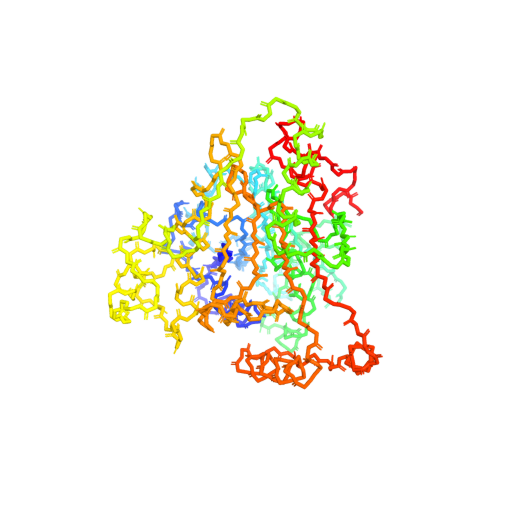? -9.814 -1.693 14.183 1.00 94.81 83 ILE A N 1
ATOM 672 C CA . ILE A 1 83 ? -9.428 -1.238 15.520 1.00 94.81 83 ILE A CA 1
ATOM 673 C C . ILE A 1 83 ? -8.855 -2.396 16.333 1.00 94.81 83 ILE A C 1
ATOM 675 O O . ILE A 1 83 ? -9.471 -3.456 16.438 1.00 94.81 83 ILE A O 1
ATOM 679 N N . ALA A 1 84 ? -7.684 -2.180 16.926 1.00 95.44 84 ALA A N 1
ATOM 680 C CA . ALA A 1 84 ? -7.122 -3.038 17.962 1.00 95.44 84 ALA A CA 1
ATOM 681 C C . ALA A 1 84 ? -7.251 -2.349 19.330 1.00 95.44 84 ALA A C 1
ATOM 683 O O . ALA A 1 84 ? -7.161 -1.126 19.418 1.00 95.44 84 ALA A O 1
ATOM 684 N N . ILE A 1 85 ? -7.456 -3.122 20.394 1.00 97.44 85 ILE A N 1
ATOM 685 C CA . ILE A 1 85 ? -7.587 -2.598 21.760 1.00 97.44 85 ILE A CA 1
ATOM 686 C C . ILE A 1 85 ? -6.489 -3.213 22.623 1.00 97.44 85 ILE A C 1
ATOM 688 O O . ILE A 1 85 ? -6.210 -4.408 22.507 1.00 97.44 85 ILE A O 1
ATOM 692 N N . PHE A 1 86 ? -5.891 -2.414 23.496 1.00 97.81 86 PHE A N 1
ATOM 693 C CA . PHE A 1 86 ? -5.124 -2.902 24.633 1.00 97.81 86 PHE A CA 1
ATOM 694 C C . PHE A 1 86 ? -5.557 -2.164 25.900 1.00 97.81 86 PHE A C 1
ATOM 696 O O . PHE A 1 86 ? -6.091 -1.055 25.836 1.00 97.81 86 PHE A O 1
ATOM 703 N N . GLY A 1 87 ? -5.339 -2.783 27.051 1.00 96.56 87 GLY A N 1
ATOM 704 C CA . GLY A 1 87 ? -5.675 -2.191 28.333 1.00 96.56 87 GLY A CA 1
ATOM 705 C C . GLY A 1 87 ? -4.750 -2.672 29.430 1.00 96.56 87 GLY A C 1
ATOM 706 O O . GLY A 1 87 ? -4.193 -3.767 29.344 1.00 96.56 87 GLY A O 1
ATOM 707 N N . CYS A 1 88 ? -4.589 -1.819 30.432 1.00 95.31 88 CYS A N 1
ATOM 708 C CA . CYS A 1 88 ? -3.843 -2.116 31.644 1.00 95.31 88 CYS A CA 1
ATOM 709 C C . CYS A 1 88 ? -4.825 -2.229 32.816 1.00 95.31 88 CYS A C 1
ATOM 711 O O . CYS A 1 88 ? -5.762 -1.431 32.914 1.00 95.31 88 CYS A O 1
ATOM 713 N N . GLY A 1 89 ? -4.607 -3.203 33.689 1.00 93.19 89 GLY A N 1
ATOM 714 C CA . GLY A 1 89 ? -5.336 -3.370 34.942 1.00 93.19 89 GLY A CA 1
ATOM 715 C C . GLY A 1 89 ? -4.541 -4.241 35.907 1.00 93.19 89 GLY A C 1
ATOM 716 O O . GLY A 1 89 ? -3.494 -4.756 35.533 1.00 93.19 89 GLY A O 1
ATOM 717 N N . ASP A 1 90 ? -5.067 -4.423 37.112 1.00 91.06 90 ASP A N 1
ATOM 718 C CA . ASP A 1 90 ? -4.471 -5.264 38.153 1.00 91.06 90 ASP A CA 1
ATOM 719 C C . ASP A 1 90 ? -5.378 -6.479 38.368 1.00 91.06 90 ASP A C 1
ATOM 721 O O . ASP A 1 90 ? -6.560 -6.335 38.694 1.00 91.06 90 ASP A O 1
ATOM 725 N N . GLN A 1 91 ? -4.861 -7.675 38.092 1.00 89.44 91 GLN A N 1
ATOM 726 C CA . GLN A 1 91 ? -5.652 -8.904 38.161 1.00 89.44 91 GLN A CA 1
ATOM 727 C C . GLN A 1 91 ? -5.754 -9.491 39.571 1.00 89.44 91 GLN A C 1
ATOM 729 O O . GLN A 1 91 ? -6.567 -10.388 39.777 1.00 89.44 91 GLN A O 1
ATOM 734 N N . GLU A 1 92 ? -4.943 -9.020 40.520 1.00 87.38 92 GLU A N 1
ATOM 735 C CA . GLU A 1 92 ? -4.868 -9.575 41.871 1.00 87.38 92 GLU A CA 1
ATOM 736 C C . GLU A 1 92 ? -5.697 -8.738 42.849 1.00 87.38 92 GLU A C 1
ATOM 738 O O . GLU A 1 92 ? -6.603 -9.274 43.484 1.00 87.38 92 GLU A O 1
ATOM 743 N N . ASP A 1 93 ? -5.467 -7.422 42.910 1.00 84.44 93 ASP A N 1
ATOM 744 C CA . ASP A 1 93 ? -6.228 -6.532 43.803 1.00 84.44 93 ASP A CA 1
ATOM 745 C C . ASP A 1 93 ? -7.628 -6.218 43.260 1.00 84.44 93 ASP A C 1
ATOM 747 O O . ASP A 1 9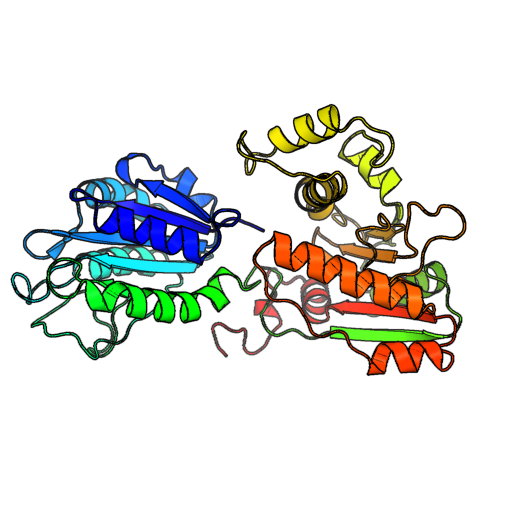3 ? -8.561 -5.982 44.029 1.00 84.44 93 ASP A O 1
ATOM 751 N N . TYR A 1 94 ? -7.787 -6.226 41.932 1.00 88.44 94 TYR A N 1
ATOM 752 C CA . TYR A 1 94 ? -9.035 -5.885 41.239 1.00 88.44 94 TYR A CA 1
ATOM 753 C C . TYR A 1 94 ? -9.489 -7.010 40.299 1.00 88.44 94 TYR A C 1
ATOM 755 O O . TYR A 1 94 ? -9.997 -6.776 39.199 1.00 88.44 94 TYR A O 1
ATOM 763 N N . SER A 1 95 ? -9.335 -8.253 40.760 1.00 87.75 95 SER A N 1
ATOM 764 C CA . SER A 1 95 ? -9.631 -9.488 40.023 1.00 87.75 95 SER A CA 1
ATOM 765 C C . SER A 1 95 ? -11.075 -9.588 39.495 1.00 87.75 95 SER A C 1
ATOM 767 O O . SER A 1 95 ? -11.308 -10.209 38.457 1.00 87.75 95 SER A O 1
ATOM 769 N N . GLU A 1 96 ? -12.050 -8.969 40.169 1.00 88.88 96 GLU A N 1
ATOM 770 C CA . GLU A 1 96 ? -13.462 -8.903 39.753 1.00 88.88 96 GLU A CA 1
ATOM 771 C C . GLU A 1 96 ? -13.711 -7.931 38.581 1.00 88.88 96 GLU A C 1
ATOM 773 O O . GLU A 1 96 ? -14.734 -8.022 37.896 1.00 88.88 96 GLU A O 1
ATOM 778 N N . TYR A 1 97 ? -12.779 -7.004 38.343 1.00 90.50 97 TYR A N 1
ATOM 779 C CA . TYR A 1 97 ? -12.912 -5.893 37.395 1.00 90.50 97 TYR A CA 1
ATOM 780 C C . TYR A 1 97 ? -11.767 -5.847 36.376 1.00 90.50 97 TYR A C 1
ATOM 782 O O . TYR A 1 97 ? -11.554 -4.828 35.709 1.00 90.50 97 TYR A O 1
ATOM 790 N N . PHE A 1 98 ? -11.005 -6.937 36.248 1.00 93.69 98 PHE A N 1
ATOM 791 C CA . PHE A 1 98 ? -9.745 -6.940 35.518 1.00 93.69 98 PHE A CA 1
ATOM 792 C C . PHE A 1 98 ? -9.930 -6.504 34.054 1.00 93.69 98 PHE A C 1
ATOM 794 O O . PHE A 1 98 ? -10.607 -7.159 33.256 1.00 93.69 98 PHE A O 1
ATOM 801 N N . CYS A 1 99 ? -9.304 -5.385 33.681 1.00 95.56 99 CYS A N 1
ATOM 802 C CA . CYS A 1 99 ? -9.381 -4.779 32.347 1.00 95.56 99 CYS A CA 1
ATOM 803 C C . CYS A 1 99 ? -10.815 -4.496 31.824 1.00 95.56 99 CYS A C 1
ATOM 805 O O . CYS A 1 99 ? -11.042 -4.471 30.607 1.00 95.56 99 CYS A O 1
ATOM 807 N N . ASP A 1 100 ? -11.791 -4.269 32.709 1.00 95.94 100 ASP A N 1
ATOM 808 C CA . ASP A 1 100 ? -13.198 -4.014 32.366 1.00 95.94 100 ASP A CA 1
ATOM 809 C C . ASP A 1 100 ? -13.405 -2.890 31.341 1.00 95.94 100 ASP A C 1
ATOM 811 O O . ASP A 1 100 ? -14.277 -2.997 30.463 1.00 95.94 100 ASP A O 1
ATOM 815 N N . ALA A 1 101 ? -12.581 -1.840 31.401 1.00 95.94 101 ALA A N 1
ATOM 816 C CA . ALA A 1 101 ? -12.689 -0.682 30.523 1.00 95.94 101 ALA A CA 1
ATOM 817 C C . ALA A 1 101 ? -12.531 -1.053 29.036 1.00 95.94 101 ALA A C 1
ATOM 819 O O . ALA A 1 101 ? -13.218 -0.485 28.180 1.00 95.94 101 ALA A O 1
ATOM 820 N N . MET A 1 102 ? -11.729 -2.079 28.709 1.00 97.31 102 MET A N 1
ATOM 821 C CA . MET A 1 102 ? -11.637 -2.590 27.333 1.00 97.31 102 MET A CA 1
ATOM 822 C C . MET A 1 102 ? -12.985 -3.120 26.837 1.00 97.31 102 MET A C 1
ATOM 824 O O . MET A 1 102 ? -13.349 -2.925 25.676 1.00 97.31 102 MET A O 1
ATOM 828 N N . GLY A 1 103 ? -13.742 -3.791 27.709 1.00 95.44 103 GLY A N 1
ATOM 829 C CA . GLY A 1 103 ? -15.069 -4.314 27.395 1.00 95.44 103 GLY A CA 1
ATOM 830 C C . GLY A 1 103 ? -16.090 -3.205 27.154 1.00 95.44 103 GLY A C 1
ATOM 831 O O . GLY A 1 103 ? -16.898 -3.294 26.225 1.00 95.44 103 GLY A O 1
ATOM 832 N N . ILE A 1 104 ? -16.030 -2.139 27.956 1.00 95.94 104 ILE A N 1
ATOM 833 C CA . ILE A 1 104 ? -16.875 -0.946 27.805 1.00 95.94 104 ILE A CA 1
ATOM 834 C C . ILE A 1 104 ? -16.585 -0.264 26.463 1.00 95.94 104 ILE A C 1
ATOM 836 O O . ILE A 1 104 ? -17.508 -0.044 25.672 1.00 95.94 104 ILE A O 1
ATOM 840 N N . LEU A 1 105 ? -15.306 -0.023 26.163 1.00 96.81 105 LEU A N 1
ATOM 841 C CA . LEU A 1 105 ? -14.867 0.556 24.897 1.00 96.81 105 LEU A CA 1
ATOM 842 C C . LEU A 1 105 ? -15.312 -0.303 23.706 1.00 96.81 105 LEU A C 1
ATOM 844 O O . LEU A 1 105 ? -15.942 0.194 22.774 1.00 96.81 105 LEU A O 1
ATOM 848 N N . ASN A 1 106 ? -15.070 -1.614 23.760 1.00 96.00 106 ASN A N 1
ATOM 849 C CA . ASN A 1 106 ? -15.440 -2.549 22.699 1.00 96.00 106 ASN A CA 1
ATOM 850 C C . ASN A 1 106 ? -16.946 -2.514 22.371 1.00 96.00 106 ASN A C 1
ATOM 852 O O . ASN A 1 106 ? -17.316 -2.546 21.197 1.00 96.00 106 ASN A O 1
ATOM 856 N N . LYS A 1 107 ? -17.825 -2.388 23.377 1.00 95.12 107 LYS A N 1
ATOM 857 C CA . LYS A 1 107 ? -19.278 -2.253 23.152 1.00 95.12 107 LYS A CA 1
ATOM 858 C C . LYS A 1 107 ? -19.621 -0.995 22.353 1.00 95.12 107 LYS A C 1
ATOM 860 O O . LYS A 1 107 ? -20.440 -1.066 21.439 1.00 95.12 107 LYS A O 1
ATOM 865 N N . ILE A 1 108 ? -18.990 0.141 22.661 1.00 95.06 108 ILE A N 1
ATOM 866 C CA . ILE A 1 108 ? -19.206 1.400 21.926 1.00 95.06 108 ILE A CA 1
ATOM 867 C C . ILE A 1 108 ? -18.770 1.250 20.465 1.00 95.06 108 ILE A C 1
ATOM 869 O O . ILE A 1 108 ? -19.477 1.689 19.558 1.00 95.06 108 ILE A O 1
ATOM 873 N N . LEU A 1 109 ? -17.629 0.602 20.233 1.00 94.94 109 LEU A N 1
ATOM 874 C CA . LEU A 1 109 ? -17.072 0.417 18.895 1.00 94.94 109 LEU A CA 1
ATOM 875 C C . LEU A 1 109 ? -17.925 -0.527 18.040 1.00 94.94 109 LEU A C 1
ATOM 877 O O . LEU A 1 109 ? -18.249 -0.193 16.901 1.00 94.94 109 LEU A O 1
ATOM 881 N N . ILE A 1 110 ? -18.352 -1.669 18.589 1.00 91.50 110 ILE A N 1
ATOM 882 C CA . ILE A 1 110 ? -19.206 -2.632 17.874 1.00 91.50 110 ILE A CA 1
ATOM 883 C C . ILE A 1 110 ? -20.570 -2.017 17.537 1.00 91.50 110 ILE A C 1
ATOM 885 O O . ILE A 1 110 ? -21.046 -2.182 16.414 1.00 91.50 110 ILE A O 1
ATOM 889 N N . ASN A 1 111 ? -21.173 -1.252 18.456 1.00 93.12 111 ASN A N 1
ATOM 890 C CA . ASN A 1 111 ? -22.435 -0.551 18.190 1.00 93.12 111 ASN A CA 1
ATOM 891 C C . ASN A 1 111 ? -22.319 0.444 17.021 1.00 93.12 111 ASN A C 1
ATOM 893 O O . ASN A 1 111 ? -23.297 0.681 16.315 1.00 93.12 111 ASN A O 1
ATOM 897 N N . ASN A 1 112 ? -21.116 0.970 16.777 1.00 90.81 112 ASN A N 1
ATOM 898 C CA . ASN A 1 112 ? -20.793 1.844 15.649 1.00 90.81 112 ASN A CA 1
ATOM 899 C C . ASN A 1 112 ? -20.142 1.107 14.461 1.00 90.81 112 ASN A C 1
ATOM 901 O O . ASN A 1 112 ? -19.494 1.733 13.619 1.00 90.81 112 ASN A O 1
ATOM 905 N N . GLN A 1 113 ? -20.348 -0.213 14.363 1.00 89.00 113 GLN A N 1
ATOM 906 C CA . GLN A 1 113 ? -19.925 -1.073 13.249 1.00 89.00 113 GLN A CA 1
ATOM 907 C C . GLN A 1 113 ? -18.400 -1.189 13.073 1.00 89.00 113 GLN A C 1
ATOM 909 O O . GLN A 1 113 ? -17.931 -1.486 11.976 1.00 89.00 113 GLN A O 1
ATOM 914 N N . ALA A 1 114 ? -17.615 -0.979 14.133 1.00 90.31 114 ALA A N 1
ATOM 915 C CA . ALA A 1 114 ? -16.167 -1.159 14.079 1.00 90.31 114 ALA A CA 1
ATOM 916 C C . ALA A 1 114 ? -15.768 -2.619 13.845 1.00 90.31 114 ALA A C 1
ATOM 918 O O . ALA A 1 114 ? -16.339 -3.544 14.432 1.00 90.31 114 ALA A O 1
ATOM 919 N N . LYS A 1 115 ? -14.696 -2.821 13.075 1.00 89.81 115 LYS A N 1
ATOM 920 C CA . LYS A 1 115 ? -14.056 -4.128 12.943 1.00 89.81 115 LYS A CA 1
ATOM 921 C C . LYS A 1 115 ? -12.939 -4.283 13.970 1.00 89.81 115 LYS A C 1
ATOM 923 O O . LYS A 1 115 ? -11.870 -3.690 13.830 1.00 89.81 115 LYS A O 1
ATOM 928 N N . ILE A 1 116 ? -13.183 -5.113 14.981 1.00 91.50 116 ILE A N 1
ATOM 929 C CA . ILE A 1 116 ? -12.245 -5.351 16.084 1.00 91.50 116 ILE A CA 1
ATOM 930 C C . ILE A 1 116 ? -11.293 -6.503 15.758 1.00 91.50 116 ILE A C 1
ATOM 932 O O . ILE A 1 116 ? -11.724 -7.582 15.348 1.00 91.50 116 ILE A O 1
ATOM 936 N N . ILE A 1 117 ? -9.997 -6.280 15.973 1.00 91.00 117 ILE A N 1
ATOM 937 C CA . ILE A 1 117 ? -8.923 -7.258 15.768 1.00 91.00 117 ILE A CA 1
ATOM 938 C C . ILE A 1 117 ? -8.049 -7.389 17.019 1.00 91.00 117 ILE A C 1
ATOM 940 O O . ILE A 1 117 ? -8.107 -6.563 17.924 1.00 91.00 117 ILE A O 1
ATOM 944 N N . GLY A 1 118 ? -7.199 -8.419 17.059 1.00 85.25 118 GLY A N 1
ATOM 945 C CA . GLY A 1 118 ? -6.228 -8.576 18.145 1.00 85.25 118 GLY A CA 1
ATOM 946 C C . GLY A 1 118 ? -6.804 -9.185 19.423 1.00 85.25 118 GLY A C 1
ATOM 947 O O . GLY A 1 118 ? -6.398 -8.815 20.518 1.00 85.25 118 GLY A O 1
ATOM 948 N N . ARG A 1 119 ? -7.725 -10.146 19.315 1.00 89.81 119 ARG A N 1
ATOM 949 C CA . ARG A 1 119 ? -8.176 -10.912 20.488 1.00 89.81 119 ARG A CA 1
ATOM 950 C C . ARG A 1 119 ? -6.988 -11.602 21.170 1.00 89.81 119 ARG A C 1
ATOM 952 O O . ARG A 1 119 ? -6.141 -12.196 20.491 1.00 89.81 119 ARG A O 1
ATOM 959 N N . HIS A 1 120 ? -6.945 -11.556 22.498 1.00 86.81 120 HIS A N 1
ATOM 960 C CA . HIS A 1 120 ? -5.882 -12.164 23.302 1.00 86.81 120 HIS A CA 1
ATOM 961 C C . HIS A 1 120 ? -6.423 -13.331 24.133 1.00 86.81 120 HIS A C 1
ATOM 963 O O . HIS A 1 120 ? -7.578 -13.315 24.535 1.00 86.81 120 HIS A O 1
ATOM 969 N N . SER A 1 121 ? -5.620 -14.375 24.343 1.00 80.44 121 SER A N 1
ATOM 970 C CA . SER A 1 121 ? -6.035 -15.551 25.124 1.00 80.44 121 SER A CA 1
ATOM 971 C C . SER A 1 121 ? -6.071 -15.216 26.615 1.00 80.44 121 SER A C 1
ATOM 973 O O . SER A 1 121 ? -5.202 -14.488 27.074 1.00 80.44 121 SER A O 1
ATOM 975 N N . THR A 1 122 ? -7.010 -15.783 27.374 1.00 86.38 122 THR A N 1
ATOM 976 C CA . THR A 1 122 ? -7.018 -15.672 28.849 1.00 86.38 122 THR A CA 1
ATOM 977 C C . THR A 1 122 ? -6.052 -16.646 29.534 1.00 86.38 122 THR A C 1
ATOM 979 O O . THR A 1 122 ? -5.922 -16.639 30.752 1.00 86.38 122 THR A O 1
ATOM 982 N N . VAL A 1 123 ? -5.360 -17.499 28.771 1.00 78.19 123 VAL A N 1
ATOM 983 C CA . VAL A 1 123 ? -4.370 -18.444 29.311 1.00 78.19 123 VAL A CA 1
ATOM 984 C C . VAL A 1 123 ? -3.200 -17.688 29.944 1.00 78.19 123 VAL A C 1
ATOM 986 O O . VAL A 1 123 ? -2.578 -16.857 29.284 1.00 78.19 123 VAL A O 1
ATOM 989 N N . GLY A 1 124 ? -2.873 -18.030 31.192 1.00 80.19 124 GLY A N 1
ATOM 990 C CA . GLY A 1 124 ? -1.792 -17.399 31.957 1.00 80.19 124 GLY A CA 1
ATOM 991 C C . GLY A 1 124 ? -2.207 -16.132 32.710 1.00 80.19 124 GLY A C 1
ATOM 992 O O . GLY A 1 124 ? -1.331 -15.369 33.106 1.00 80.19 124 GLY A O 1
ATOM 993 N N . TYR A 1 125 ? -3.511 -15.899 32.868 1.00 86.69 125 TYR A N 1
ATOM 994 C CA . TYR A 1 125 ? -4.079 -14.864 33.731 1.00 86.69 125 TYR A CA 1
ATOM 995 C C . TYR A 1 125 ? -4.883 -15.523 34.854 1.00 86.69 125 TYR A C 1
ATOM 997 O O . TYR A 1 125 ? -5.533 -16.546 34.622 1.00 86.69 125 TYR A O 1
ATOM 1005 N N . GLU A 1 126 ? -4.874 -14.912 36.034 1.00 88.12 126 GLU A N 1
ATOM 1006 C CA . GLU A 1 126 ? -5.650 -15.333 37.202 1.00 88.12 126 GLU A CA 1
ATOM 1007 C C . GLU A 1 126 ? -6.515 -14.155 37.656 1.00 88.12 126 GLU A C 1
ATOM 1009 O O . GLU A 1 126 ? -6.000 -13.149 38.117 1.00 88.12 126 GLU A O 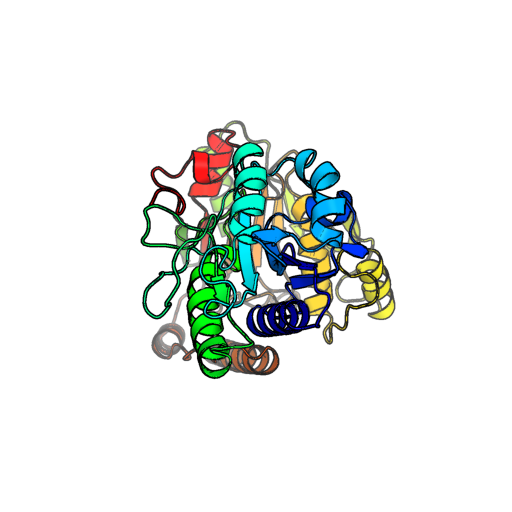1
ATOM 1014 N N . PHE A 1 127 ? -7.829 -14.246 37.447 1.00 91.50 127 PHE A N 1
ATOM 1015 C CA . PHE A 1 127 ? -8.796 -13.202 37.799 1.00 91.50 127 PHE A CA 1
ATOM 1016 C C . PHE A 1 127 ? -10.191 -13.821 37.973 1.00 91.50 127 PHE A C 1
ATOM 1018 O O . PHE A 1 127 ? -10.462 -14.908 37.453 1.00 91.50 127 PHE A O 1
ATOM 1025 N N . GLU A 1 128 ? -11.093 -13.135 38.674 1.00 87.88 128 GLU A N 1
ATOM 1026 C CA . GLU A 1 128 ? -12.446 -13.630 38.953 1.00 87.88 128 GLU A CA 1
ATOM 1027 C C . GLU A 1 128 ? -13.437 -13.288 37.836 1.00 87.88 128 GLU A C 1
ATOM 1029 O O . GLU A 1 128 ? -14.208 -14.145 37.386 1.00 87.88 128 GLU A O 1
ATOM 1034 N N . ALA A 1 129 ? -13.412 -12.043 37.351 1.00 91.19 129 ALA A N 1
ATOM 1035 C CA . ALA A 1 129 ? -14.318 -11.572 36.313 1.00 91.19 129 ALA A CA 1
ATOM 1036 C C . ALA A 1 129 ? -13.713 -10.448 35.459 1.00 91.19 129 ALA A C 1
ATOM 1038 O O . ALA A 1 129 ? -12.778 -9.754 35.839 1.00 91.19 129 ALA A O 1
ATOM 1039 N N . SER A 1 130 ? -14.239 -10.316 34.238 1.00 94.62 130 SER A N 1
ATOM 1040 C CA . SER A 1 130 ? -13.879 -9.228 33.330 1.00 94.62 130 SER A CA 1
ATOM 1041 C C . SER A 1 130 ? -14.956 -9.012 32.264 1.00 94.62 130 SER A C 1
ATOM 1043 O O . SER A 1 130 ? -15.355 -9.938 31.544 1.00 94.62 130 SER A O 1
ATOM 1045 N N . LYS A 1 131 ? -15.398 -7.764 32.096 1.00 94.50 131 LYS A N 1
ATOM 1046 C CA . LYS A 1 131 ? -16.291 -7.301 31.017 1.00 94.50 131 LYS A CA 1
ATOM 1047 C C . LYS A 1 131 ? -15.623 -7.362 29.644 1.00 94.50 131 LYS A C 1
ATOM 1049 O O . LYS A 1 131 ? -16.318 -7.273 28.630 1.00 94.50 131 LYS A O 1
ATOM 1054 N N . ALA A 1 132 ? -14.301 -7.509 29.591 1.00 93.88 132 ALA A N 1
ATOM 1055 C CA . ALA A 1 132 ? -13.534 -7.621 28.358 1.00 93.88 132 ALA A CA 1
ATOM 1056 C C . ALA A 1 132 ? -13.550 -9.035 27.749 1.00 93.88 132 ALA A C 1
ATOM 1058 O O . ALA A 1 132 ? -12.918 -9.254 26.715 1.00 93.88 132 ALA A O 1
ATOM 1059 N N . LEU A 1 133 ? -14.254 -9.997 28.356 1.00 92.50 133 LEU A N 1
ATOM 1060 C CA . LEU A 1 133 ? -14.295 -11.380 27.887 1.00 92.50 133 LEU A CA 1
ATOM 1061 C C . LEU A 1 133 ? -15.222 -11.613 26.687 1.00 92.50 133 LEU A C 1
ATOM 1063 O O . LEU A 1 133 ? -16.372 -11.183 26.641 1.00 92.50 133 LEU A O 1
ATOM 1067 N N . ILE A 1 134 ? -14.735 -12.437 25.763 1.00 81.69 134 ILE A N 1
ATOM 1068 C CA . ILE A 1 134 ? -15.466 -13.061 24.663 1.00 81.69 134 ILE A CA 1
ATOM 1069 C C . ILE A 1 134 ? -15.438 -14.574 24.888 1.00 81.69 134 ILE A C 1
ATOM 1071 O O . ILE A 1 134 ? -14.373 -15.199 24.930 1.00 81.69 134 ILE A O 1
ATOM 1075 N N . ASN A 1 135 ? -16.618 -15.184 25.021 1.00 79.50 135 ASN A N 1
ATOM 1076 C CA . ASN A 1 135 ? -16.795 -16.632 25.201 1.00 79.50 135 ASN A CA 1
ATOM 1077 C C . ASN A 1 135 ? -15.945 -17.235 26.341 1.00 79.50 135 ASN A C 1
ATOM 1079 O O . ASN A 1 135 ? -15.547 -18.395 26.258 1.00 79.50 135 ASN A O 1
ATOM 1083 N N . LYS A 1 136 ? -15.629 -16.440 27.378 1.00 80.50 136 LYS A N 1
ATOM 1084 C CA . LYS A 1 136 ? -14.775 -16.790 28.536 1.00 80.50 136 LYS A CA 1
ATOM 1085 C C . LYS A 1 136 ? -13.334 -17.237 28.218 1.00 80.50 136 LYS A C 1
ATOM 1087 O O . LYS A 1 136 ? -12.594 -17.561 29.137 1.00 80.50 136 LYS A O 1
ATOM 1092 N N . LYS A 1 137 ? -12.926 -17.270 26.946 1.00 78.62 137 LYS A N 1
ATOM 1093 C CA . LYS A 1 137 ? -11.611 -17.780 26.504 1.00 78.62 137 LYS A CA 1
ATOM 1094 C C . LYS A 1 137 ? -10.681 -16.697 25.970 1.00 78.62 137 LYS A C 1
ATOM 1096 O O . LYS A 1 137 ? -9.476 -16.916 25.873 1.00 78.62 137 LYS A O 1
ATOM 1101 N N . TYR A 1 138 ? -11.241 -15.561 25.568 1.00 84.88 138 TYR A N 1
ATOM 1102 C CA . TYR A 1 138 ? -10.484 -14.492 24.935 1.00 84.88 138 TYR A CA 1
ATOM 1103 C C . TYR A 1 138 ? -10.865 -13.144 25.520 1.00 84.88 138 TYR A C 1
ATOM 1105 O O . TYR A 1 138 ? -12.039 -12.896 25.772 1.00 84.88 138 TYR A O 1
ATOM 1113 N N . PHE A 1 139 ? -9.895 -12.254 25.646 1.00 91.75 139 PHE A N 1
ATOM 1114 C CA . PHE A 1 139 ? -10.138 -10.830 25.790 1.00 91.75 139 PHE A CA 1
ATOM 1115 C C . PHE A 1 139 ? -10.434 -10.198 24.421 1.00 91.75 139 PHE A C 1
ATOM 1117 O O . PHE A 1 139 ? -9.935 -10.654 23.384 1.00 91.75 139 PHE A O 1
ATOM 1124 N N . VAL A 1 140 ? -11.227 -9.122 24.414 1.00 93.62 140 VAL A N 1
ATOM 1125 C CA . VAL A 1 140 ? -11.507 -8.295 23.221 1.00 93.62 140 VAL A CA 1
ATOM 1126 C C . VAL A 1 140 ? -10.236 -7.713 22.588 1.00 93.62 140 VAL A C 1
ATOM 1128 O O . VAL A 1 140 ? -10.225 -7.448 21.389 1.00 93.62 140 VAL A O 1
ATOM 1131 N N . GLY A 1 141 ? -9.174 -7.562 23.381 1.00 94.69 141 GLY A N 1
ATOM 1132 C CA . GLY A 1 141 ? -7.884 -6.981 23.023 1.00 94.69 141 GLY A CA 1
ATOM 1133 C C . GLY A 1 141 ? -6.757 -7.531 23.902 1.00 94.69 141 GLY A C 1
ATOM 1134 O O . GLY A 1 141 ? -6.946 -8.538 24.584 1.00 94.69 141 GLY A O 1
ATOM 1135 N N . LEU A 1 142 ? -5.588 -6.889 23.893 1.00 96.12 142 LEU A N 1
ATOM 1136 C CA . LEU A 1 142 ? -4.460 -7.258 24.755 1.00 96.12 142 LEU A CA 1
ATOM 1137 C C . LEU A 1 142 ? -4.657 -6.725 26.183 1.00 96.12 142 LEU A C 1
ATOM 1139 O O . LEU A 1 142 ? -4.588 -5.519 26.393 1.00 96.12 142 LEU A O 1
ATOM 1143 N N . ALA A 1 143 ? -4.851 -7.624 27.148 1.00 95.88 143 ALA A N 1
ATOM 1144 C CA . ALA A 1 143 ? -4.825 -7.299 28.574 1.00 95.88 143 ALA A CA 1
ATOM 1145 C C . ALA A 1 143 ? -3.382 -7.324 29.099 1.00 95.88 143 ALA A C 1
ATOM 1147 O O . ALA A 1 143 ? -2.653 -8.289 28.852 1.00 95.88 143 ALA A O 1
ATOM 1148 N N . LEU A 1 144 ? -2.970 -6.295 29.826 1.00 95.56 144 LEU A N 1
ATOM 1149 C CA . LEU A 1 144 ? -1.665 -6.204 30.476 1.00 95.56 144 LEU A CA 1
ATOM 1150 C C . LEU A 1 144 ? -1.836 -5.847 31.945 1.00 95.56 144 LEU A C 1
ATOM 1152 O O . LEU A 1 144 ? -2.812 -5.209 32.332 1.00 95.56 144 LEU A O 1
ATOM 1156 N N . ASP A 1 145 ? -0.853 -6.258 32.728 1.00 92.62 145 ASP A N 1
ATOM 1157 C CA . ASP A 1 145 ? -0.789 -6.026 34.160 1.00 92.62 145 ASP A CA 1
ATOM 1158 C C . ASP A 1 145 ? 0.657 -5.650 34.493 1.00 92.62 145 ASP A C 1
ATOM 1160 O O . ASP A 1 145 ? 1.522 -6.515 34.626 1.00 92.62 145 ASP A O 1
ATOM 1164 N N . GLU A 1 146 ? 0.932 -4.343 34.488 1.00 92.06 146 GLU A N 1
ATOM 1165 C CA . GLU A 1 146 ? 2.276 -3.802 34.747 1.00 92.06 146 GLU A CA 1
ATOM 1166 C C . GLU A 1 146 ? 2.628 -3.825 36.241 1.00 92.06 146 GLU A C 1
ATOM 1168 O O . GLU A 1 146 ? 3.798 -3.659 36.581 1.00 92.06 146 GLU A O 1
ATOM 1173 N N . ASP A 1 147 ? 1.642 -4.037 37.115 1.00 88.00 147 ASP A N 1
ATOM 1174 C CA . ASP A 1 147 ? 1.822 -4.018 38.565 1.00 88.00 147 ASP A CA 1
ATOM 1175 C C . ASP A 1 147 ? 2.141 -5.427 39.097 1.00 88.00 147 ASP A C 1
ATOM 1177 O O . ASP A 1 147 ? 3.020 -5.582 39.947 1.00 88.00 147 ASP A O 1
ATOM 1181 N N . ARG A 1 148 ? 1.499 -6.472 38.548 1.00 89.75 148 ARG A N 1
ATOM 1182 C CA . ARG A 1 148 ? 1.665 -7.875 38.976 1.00 89.75 148 ARG A CA 1
ATOM 1183 C C . ARG A 1 148 ? 2.466 -8.751 38.020 1.00 89.75 148 ARG A C 1
ATOM 1185 O O . ARG A 1 148 ? 3.097 -9.700 38.475 1.00 89.75 148 ARG A O 1
ATOM 1192 N N . GLN A 1 149 ? 2.435 -8.478 36.712 1.00 89.12 149 GLN A N 1
ATOM 1193 C CA . GLN A 1 149 ? 3.100 -9.305 35.688 1.00 89.12 149 GLN A CA 1
ATOM 1194 C C . GLN A 1 149 ? 3.955 -8.500 34.677 1.00 89.12 149 GLN A C 1
ATOM 1196 O O . GLN A 1 149 ? 3.900 -8.783 33.467 1.00 89.12 149 GLN A O 1
ATOM 1201 N N . PRO A 1 150 ? 4.778 -7.519 35.110 1.00 89.88 150 PRO A N 1
ATOM 1202 C CA . PRO A 1 150 ? 5.564 -6.682 34.197 1.00 89.88 150 PRO A CA 1
ATOM 1203 C C . PRO A 1 150 ? 6.556 -7.483 33.336 1.00 89.88 150 PRO A C 1
ATOM 1205 O O . PRO A 1 150 ? 6.865 -7.109 32.201 1.00 89.88 150 PRO A O 1
ATOM 1208 N N . GLU A 1 151 ? 7.052 -8.616 33.834 1.00 87.12 151 GLU A N 1
ATOM 1209 C CA . GLU A 1 151 ? 7.967 -9.505 33.118 1.00 87.12 151 GLU A CA 1
ATOM 1210 C C . GLU A 1 151 ? 7.315 -10.201 31.914 1.00 87.12 151 GLU A C 1
ATOM 1212 O O . GLU A 1 151 ? 7.999 -10.541 30.943 1.00 87.12 151 GLU A O 1
ATOM 1217 N N . LEU A 1 152 ? 5.990 -10.382 31.933 1.00 84.94 152 LEU A N 1
ATOM 1218 C CA . LEU A 1 152 ? 5.257 -11.017 30.838 1.00 84.94 152 LEU A CA 1
ATOM 1219 C C . LEU A 1 152 ? 4.889 -10.026 29.733 1.00 84.94 152 LEU A C 1
ATOM 1221 O O . LEU A 1 152 ? 4.672 -10.450 28.591 1.00 84.94 152 LEU A O 1
ATOM 1225 N N . THR A 1 153 ? 4.858 -8.727 30.031 1.00 88.00 153 THR A N 1
ATOM 1226 C CA . THR A 1 153 ? 4.414 -7.678 29.107 1.00 88.00 153 THR A CA 1
ATOM 1227 C C . THR A 1 153 ? 5.150 -7.705 27.783 1.00 88.00 153 THR A C 1
ATOM 1229 O O . THR A 1 153 ? 4.511 -7.713 26.733 1.00 88.00 153 THR A O 1
ATOM 1232 N N . GLU A 1 154 ? 6.481 -7.772 27.795 1.00 82.88 154 GLU A N 1
ATOM 1233 C CA . GLU A 1 154 ? 7.262 -7.718 26.556 1.00 82.88 154 GLU A CA 1
ATOM 1234 C C . GLU A 1 154 ? 6.938 -8.904 25.633 1.00 82.88 154 GLU A C 1
ATOM 1236 O O . GLU A 1 154 ? 6.741 -8.735 24.424 1.00 82.88 154 GLU A O 1
ATOM 1241 N N . SER A 1 155 ? 6.804 -10.102 26.211 1.00 75.62 155 SER A N 1
ATOM 1242 C CA . SER A 1 155 ? 6.470 -11.322 25.471 1.00 75.62 155 SER A CA 1
ATOM 1243 C C . SER A 1 155 ? 5.049 -11.275 24.894 1.00 75.62 155 SER A C 1
ATOM 1245 O O . SER A 1 155 ? 4.842 -11.555 23.707 1.00 75.62 155 SER A O 1
ATOM 1247 N N . ARG A 1 156 ? 4.073 -10.837 25.701 1.00 85.06 156 ARG A N 1
ATOM 1248 C CA . ARG A 1 156 ? 2.666 -10.695 25.308 1.00 85.06 156 ARG A CA 1
ATOM 1249 C C . ARG A 1 156 ? 2.503 -9.638 24.223 1.00 85.06 156 ARG A C 1
ATOM 1251 O O . ARG A 1 156 ? 1.784 -9.872 23.250 1.00 85.06 156 ARG A O 1
ATOM 1258 N N . LEU A 1 157 ? 3.217 -8.521 24.351 1.00 85.25 157 LEU A N 1
ATOM 1259 C CA . LEU A 1 157 ? 3.216 -7.432 23.387 1.00 85.25 157 LEU A CA 1
ATOM 1260 C C . LEU A 1 157 ? 3.785 -7.878 22.040 1.00 85.25 157 LEU A C 1
ATOM 1262 O O . LEU A 1 157 ? 3.163 -7.626 21.012 1.00 85.25 157 LEU A O 1
ATOM 1266 N N . CYS A 1 158 ? 4.924 -8.579 22.026 1.00 77.06 158 CYS A N 1
ATOM 1267 C CA . CYS A 1 158 ? 5.517 -9.095 20.789 1.00 77.06 158 CYS A CA 1
ATOM 1268 C 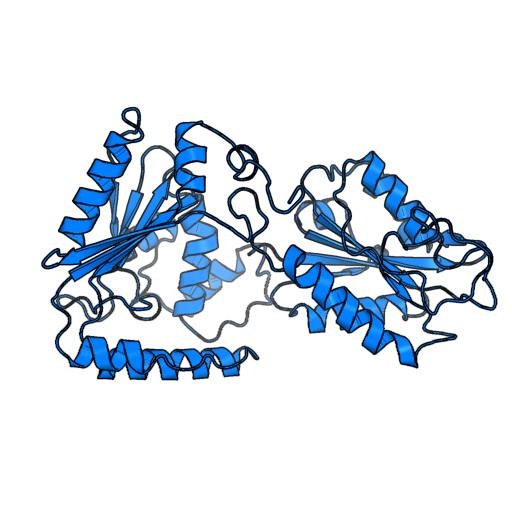C . CYS A 1 158 ? 4.563 -10.045 20.058 1.00 77.06 158 CYS A C 1
ATOM 1270 O O . CYS A 1 158 ? 4.269 -9.827 18.883 1.00 77.06 158 CYS A O 1
ATOM 1272 N N . HIS A 1 159 ? 4.018 -11.040 20.763 1.00 74.06 159 HIS A N 1
ATOM 1273 C CA . HIS A 1 159 ? 3.086 -12.014 20.183 1.00 74.06 159 HIS A CA 1
ATOM 1274 C C . HIS A 1 159 ? 1.802 -11.362 19.664 1.00 74.06 159 HIS A C 1
ATOM 1276 O O . HIS A 1 159 ? 1.295 -11.690 18.590 1.00 74.06 159 HIS A O 1
ATOM 1282 N N . TRP A 1 160 ? 1.254 -10.421 20.431 1.00 86.31 160 TRP A N 1
ATOM 1283 C CA . TRP A 1 160 ? 0.053 -9.700 20.034 1.00 86.31 160 TRP A CA 1
ATOM 1284 C C . TRP A 1 160 ? 0.299 -8.804 18.822 1.00 86.31 160 TRP A C 1
ATOM 1286 O O . TRP A 1 160 ? -0.498 -8.821 17.881 1.00 86.31 160 TRP A O 1
ATOM 1296 N N . ILE A 1 161 ? 1.427 -8.086 18.805 1.00 82.38 161 ILE A N 1
ATOM 1297 C CA . ILE A 1 161 ? 1.824 -7.263 17.669 1.00 82.38 161 ILE A CA 1
ATOM 1298 C C . ILE A 1 161 ? 2.006 -8.128 16.435 1.00 82.38 161 ILE A C 1
ATOM 1300 O O . ILE A 1 161 ? 1.446 -7.772 15.416 1.00 82.38 161 ILE A O 1
ATOM 1304 N N . GLU A 1 162 ? 2.687 -9.272 16.484 1.00 74.25 162 GLU A N 1
ATOM 1305 C CA . GLU A 1 162 ? 2.815 -10.147 15.308 1.00 74.25 162 GLU A CA 1
ATOM 1306 C C . GLU A 1 162 ? 1.457 -10.544 14.709 1.00 74.25 162 GLU A C 1
ATOM 1308 O O . GLU A 1 162 ? 1.285 -10.494 13.488 1.00 74.25 162 GLU A O 1
ATOM 1313 N N . LYS A 1 163 ? 0.460 -10.835 15.556 1.00 74.00 163 LYS A N 1
ATOM 1314 C CA . LYS A 1 163 ? -0.906 -11.152 15.111 1.00 74.00 163 LYS A CA 1
ATOM 1315 C C . LYS A 1 163 ? -1.592 -9.982 14.414 1.00 74.00 163 LYS A C 1
ATOM 1317 O O . LYS A 1 163 ? -2.178 -10.163 13.348 1.00 74.00 163 LYS A O 1
ATOM 1322 N N . ILE A 1 164 ? -1.552 -8.788 15.006 1.00 83.06 164 ILE A N 1
ATOM 1323 C CA . ILE A 1 164 ? -2.235 -7.620 14.428 1.00 83.06 164 ILE A CA 1
ATOM 1324 C C . ILE A 1 164 ? -1.421 -6.975 13.313 1.00 83.06 164 ILE A C 1
ATOM 1326 O O . ILE A 1 164 ? -2.003 -6.361 12.429 1.00 83.06 164 ILE A O 1
ATOM 1330 N N . LYS A 1 165 ? -0.096 -7.130 13.307 1.00 73.69 165 LYS A N 1
ATOM 1331 C CA . LYS A 1 165 ? 0.831 -6.508 12.358 1.00 73.69 165 LYS A CA 1
ATOM 1332 C C . LYS A 1 165 ? 0.525 -6.952 10.948 1.00 73.69 165 LYS A C 1
ATOM 1334 O O . LYS A 1 165 ? 0.557 -6.118 10.061 1.00 73.69 165 LYS A O 1
ATOM 1339 N N . ASN A 1 166 ? 0.141 -8.204 10.728 1.00 63.16 166 ASN A N 1
ATOM 1340 C CA . ASN A 1 166 ? -0.302 -8.611 9.401 1.00 63.16 166 ASN A CA 1
ATOM 1341 C C . ASN A 1 166 ? -1.569 -7.883 8.973 1.00 63.16 166 ASN A C 1
ATOM 1343 O O . ASN A 1 166 ? -1.679 -7.608 7.803 1.00 63.16 166 ASN A O 1
ATOM 1347 N N . ILE A 1 167 ? -2.490 -7.498 9.855 1.00 67.56 167 ILE A N 1
ATOM 1348 C CA . ILE A 1 167 ? -3.728 -6.782 9.489 1.00 67.56 167 ILE A CA 1
ATOM 1349 C C . ILE A 1 167 ? -3.500 -5.258 9.411 1.00 67.56 167 ILE A C 1
ATOM 1351 O O . ILE A 1 167 ? -4.034 -4.570 8.543 1.00 67.56 167 ILE A O 1
ATOM 1355 N N . ILE A 1 168 ? -2.667 -4.726 10.304 1.00 68.50 168 ILE A N 1
ATOM 1356 C CA . ILE A 1 168 ? -2.319 -3.305 10.392 1.00 68.50 168 ILE A CA 1
ATOM 1357 C C . ILE A 1 168 ? -1.319 -2.929 9.295 1.00 68.50 168 ILE A C 1
ATOM 1359 O O . ILE A 1 168 ? -1.483 -1.898 8.646 1.00 68.50 168 ILE A O 1
ATOM 1363 N N . ASN A 1 169 ? -0.337 -3.784 9.013 1.00 60.47 169 ASN A N 1
ATOM 1364 C CA . ASN A 1 169 ? 0.640 -3.582 7.944 1.00 60.47 169 ASN A CA 1
ATOM 1365 C C . ASN A 1 169 ? 0.217 -4.212 6.622 1.00 60.47 169 ASN A C 1
ATOM 1367 O O . ASN A 1 169 ? 0.789 -3.830 5.602 1.00 60.47 169 ASN A O 1
ATOM 1371 N N . SER A 1 170 ? -0.748 -5.142 6.593 1.00 50.72 170 SER A N 1
ATOM 1372 C CA . SER A 1 170 ? -1.272 -5.559 5.295 1.00 50.72 170 SER A CA 1
ATOM 1373 C C . SER A 1 170 ? -1.911 -4.374 4.617 1.00 50.72 170 SER A C 1
ATOM 1375 O O . SER A 1 170 ? -2.576 -3.505 5.202 1.00 50.72 170 SER A O 1
ATOM 1377 N N . GLU A 1 171 ? -1.740 -4.409 3.315 1.00 51.00 171 GLU A N 1
ATOM 1378 C CA . GLU A 1 171 ? -2.596 -3.771 2.356 1.00 51.00 171 GLU A CA 1
ATOM 1379 C C . GLU A 1 171 ? -3.980 -4.453 2.430 1.00 51.00 171 GLU A C 1
ATOM 1381 O O . GLU A 1 171 ? -4.445 -5.055 1.481 1.00 51.00 171 GLU A O 1
ATOM 1386 N N . ILE A 1 172 ? -4.647 -4.451 3.585 1.00 51.41 172 ILE A N 1
ATOM 1387 C CA . ILE A 1 172 ? -6.099 -4.584 3.627 1.00 51.41 172 ILE A CA 1
ATOM 1388 C C . ILE A 1 172 ? -6.601 -3.162 3.487 1.00 51.41 172 ILE A C 1
ATOM 1390 O O . ILE A 1 172 ? -6.419 -2.313 4.363 1.00 51.41 172 ILE A O 1
ATOM 1394 N N . GLY A 1 173 ? -7.167 -2.885 2.326 1.00 59.00 173 GLY A N 1
ATOM 1395 C CA . GLY A 1 173 ? -7.751 -1.597 2.015 1.00 59.00 173 GLY A CA 1
ATOM 1396 C C . GLY A 1 173 ? -8.853 -1.764 0.991 1.00 59.00 173 GLY A C 1
ATOM 1397 O O . GLY A 1 173 ? -9.165 -2.870 0.557 1.00 59.00 173 GLY A O 1
ATOM 1398 N N . GLN A 1 174 ? -9.411 -0.640 0.559 1.00 65.12 174 GLN A N 1
ATOM 1399 C CA . GLN A 1 174 ? -10.435 -0.629 -0.482 1.00 65.12 174 GLN A CA 1
ATOM 1400 C C . GLN A 1 174 ? -9.982 -1.359 -1.765 1.00 65.12 174 GLN A C 1
ATOM 1402 O O . GLN A 1 174 ? -10.808 -1.931 -2.464 1.00 65.12 174 GLN A O 1
ATOM 1407 N N . TYR A 1 175 ? -8.675 -1.367 -2.054 1.00 76.44 175 TYR A N 1
ATOM 1408 C CA . TYR A 1 175 ? -8.097 -1.869 -3.312 1.00 76.44 175 TYR A CA 1
ATOM 1409 C C . TYR A 1 175 ? -7.036 -2.963 -3.135 1.00 76.44 175 TYR A C 1
ATOM 1411 O O . TYR A 1 175 ? -6.276 -3.234 -4.069 1.00 76.44 175 TYR A O 1
ATOM 1419 N N . HIS A 1 176 ? -6.924 -3.532 -1.935 1.00 73.25 176 HIS A N 1
ATOM 1420 C CA . HIS A 1 176 ? -5.875 -4.491 -1.612 1.00 73.25 176 HIS A CA 1
ATOM 1421 C C . HIS A 1 176 ? -6.399 -5.582 -0.664 1.00 73.25 176 HIS A C 1
ATOM 1423 O O . HIS A 1 176 ? -7.164 -5.289 0.262 1.00 73.25 176 HIS A O 1
ATOM 1429 N N . ASN A 1 177 ? -5.981 -6.821 -0.923 1.00 73.00 177 ASN A N 1
ATOM 1430 C CA . ASN A 1 177 ? -6.201 -8.002 -0.095 1.00 73.00 177 ASN A CA 1
ATOM 1431 C C . ASN A 1 177 ? -4.846 -8.738 0.029 1.00 73.00 177 ASN A C 1
ATOM 1433 O O . ASN A 1 177 ? -4.077 -8.699 -0.933 1.00 73.00 177 ASN A O 1
ATOM 1437 N N . PRO A 1 178 ? -4.509 -9.370 1.172 1.00 72.19 178 PRO A N 1
ATOM 1438 C CA . PRO A 1 178 ? -3.198 -10.002 1.372 1.00 72.19 178 PRO A CA 1
ATOM 1439 C C . PRO A 1 178 ? -2.859 -11.078 0.338 1.00 72.19 178 PRO A C 1
ATOM 1441 O O . PRO A 1 178 ? -1.702 -11.222 -0.047 1.00 72.19 178 PRO A O 1
ATOM 1444 N N . GLU A 1 179 ? -3.878 -11.801 -0.116 1.00 81.25 179 GLU A N 1
ATOM 1445 C CA . GLU A 1 179 ? -3.831 -12.684 -1.275 1.00 81.25 179 GLU A CA 1
ATOM 1446 C C . GLU A 1 179 ? -4.635 -12.062 -2.419 1.00 81.25 179 GLU A C 1
ATOM 1448 O O . GLU A 1 179 ? -5.722 -11.520 -2.206 1.00 81.25 179 GLU A O 1
ATOM 1453 N N . PHE A 1 180 ? -4.088 -12.090 -3.628 1.00 89.56 180 PHE A N 1
ATOM 1454 C CA . PHE A 1 180 ? -4.717 -11.494 -4.801 1.00 89.56 180 PHE A CA 1
ATOM 1455 C C . PHE A 1 180 ? -4.253 -12.202 -6.073 1.00 89.56 180 PHE A C 1
ATOM 1457 O O . PHE A 1 180 ? -3.204 -12.851 -6.105 1.00 89.56 180 PHE A O 1
ATOM 1464 N N . THR A 1 181 ? -5.051 -12.072 -7.126 1.00 94.81 181 THR A N 1
ATOM 1465 C CA . THR A 1 181 ? -4.840 -12.724 -8.414 1.00 94.81 181 THR A CA 1
ATOM 1466 C C . THR A 1 181 ? -4.068 -11.801 -9.352 1.00 94.81 181 THR A C 1
ATOM 1468 O O . THR A 1 181 ? -4.496 -10.680 -9.650 1.00 94.81 181 THR A O 1
ATOM 1471 N N . ILE A 1 182 ? -2.938 -12.291 -9.865 1.00 96.56 182 ILE A N 1
ATOM 1472 C CA . ILE A 1 182 ? -2.099 -11.586 -10.841 1.00 96.56 182 ILE A CA 1
ATOM 1473 C C . ILE A 1 182 ? -2.150 -12.329 -12.174 1.00 96.56 182 ILE A C 1
ATOM 1475 O O . ILE A 1 182 ? -2.016 -13.551 -12.219 1.00 96.56 182 ILE A O 1
ATOM 1479 N N . LEU A 1 183 ? -2.293 -11.573 -13.259 1.00 97.88 183 LEU A N 1
ATOM 1480 C CA . LEU A 1 183 ? -1.976 -12.017 -14.611 1.00 97.88 183 LEU A CA 1
ATOM 1481 C C . LEU A 1 183 ? -0.648 -11.384 -15.018 1.00 97.88 183 LEU A C 1
ATOM 1483 O O . LEU A 1 183 ? -0.571 -10.168 -15.174 1.00 97.88 183 LEU A O 1
ATOM 1487 N N . GLU A 1 184 ? 0.387 -12.198 -15.183 1.00 98.25 184 GLU A N 1
ATOM 1488 C CA . GLU A 1 184 ? 1.713 -11.740 -15.589 1.00 98.25 184 GLU A CA 1
ATOM 1489 C C . GLU A 1 184 ? 2.148 -12.463 -16.861 1.00 98.25 184 GLU A C 1
ATOM 1491 O O . GLU A 1 184 ? 2.030 -13.687 -16.957 1.00 98.25 184 GLU A O 1
ATOM 1496 N N . TRP A 1 185 ? 2.625 -11.713 -17.853 1.00 98.31 185 TRP A N 1
ATOM 1497 C CA . TRP A 1 185 ? 3.115 -12.282 -19.106 1.00 98.31 185 TRP A CA 1
ATOM 1498 C C . TRP A 1 185 ? 4.317 -11.509 -19.646 1.00 98.31 185 TRP A C 1
ATOM 1500 O O . TRP A 1 185 ? 4.542 -10.346 -19.306 1.00 98.31 185 TRP A O 1
ATOM 1510 N N . TYR A 1 186 ? 5.091 -12.187 -20.495 1.00 98.00 186 TYR A N 1
ATOM 1511 C CA . TYR A 1 186 ? 6.336 -11.689 -21.072 1.00 98.00 186 TYR A CA 1
ATOM 1512 C C . TYR A 1 186 ? 6.324 -11.892 -22.585 1.00 98.00 186 TYR A C 1
ATOM 1514 O O . TYR A 1 186 ? 6.076 -13.001 -23.057 1.00 98.00 186 TYR A O 1
ATOM 1522 N N . GLN A 1 187 ? 6.639 -10.834 -23.333 1.00 98.25 187 GLN A N 1
ATOM 1523 C CA . GLN A 1 187 ? 6.702 -10.845 -24.793 1.00 98.25 187 GLN A CA 1
ATOM 1524 C C . GLN A 1 187 ? 8.151 -10.686 -25.271 1.00 98.25 187 GLN A C 1
ATOM 1526 O O . GLN A 1 187 ? 8.733 -9.597 -25.151 1.00 98.25 187 GLN A O 1
ATOM 1531 N N . PRO A 1 188 ? 8.770 -11.747 -25.820 1.00 97.81 188 PRO A N 1
ATOM 1532 C CA . PRO A 1 188 ? 10.048 -11.635 -26.503 1.00 97.81 188 PRO A CA 1
ATOM 1533 C C . PRO A 1 188 ? 9.979 -10.631 -27.652 1.00 97.81 188 PRO A C 1
ATOM 1535 O O . PRO A 1 188 ? 9.017 -10.577 -28.413 1.00 97.81 188 PRO A O 1
ATOM 1538 N N . TYR A 1 189 ? 11.042 -9.851 -27.791 1.00 96.56 189 TYR A N 1
ATOM 1539 C CA . TYR A 1 189 ? 11.260 -8.871 -28.851 1.00 96.56 189 TYR A CA 1
ATOM 1540 C C . TYR A 1 189 ? 10.337 -7.646 -28.838 1.00 96.56 189 TYR A C 1
ATOM 1542 O O . TYR A 1 189 ? 10.446 -6.800 -29.724 1.00 96.56 189 TYR A O 1
ATOM 1550 N N . TYR A 1 190 ? 9.488 -7.500 -27.818 1.00 97.94 190 TYR A N 1
ATOM 1551 C CA . TYR A 1 190 ? 8.639 -6.323 -27.643 1.00 97.94 190 TYR A CA 1
ATOM 1552 C C . TYR A 1 190 ? 9.398 -5.202 -26.939 1.00 97.94 190 TYR A C 1
ATOM 1554 O O . TYR A 1 190 ? 10.011 -5.406 -25.889 1.00 97.94 190 TYR A O 1
ATOM 1562 N N . THR A 1 191 ? 9.303 -3.992 -27.487 1.00 97.19 191 THR A N 1
ATOM 1563 C CA . THR A 1 191 ? 9.645 -2.763 -26.768 1.00 97.19 191 THR A CA 1
ATOM 1564 C C . THR A 1 191 ? 8.569 -2.424 -25.735 1.00 97.19 191 THR A C 1
ATOM 1566 O O . THR A 1 191 ? 7.436 -2.905 -25.811 1.00 97.19 191 THR A O 1
ATOM 1569 N N . MET A 1 192 ? 8.884 -1.512 -24.810 1.00 96.56 192 MET A N 1
ATOM 1570 C CA . MET A 1 192 ? 7.917 -1.015 -23.824 1.00 96.56 192 MET A CA 1
ATOM 1571 C C . MET A 1 192 ? 6.620 -0.513 -24.487 1.00 96.56 192 MET A C 1
ATOM 1573 O O . MET A 1 192 ? 5.529 -0.785 -23.999 1.00 96.56 192 MET A O 1
ATOM 1577 N N . PHE A 1 193 ? 6.717 0.196 -25.618 1.00 97.12 193 PHE A N 1
ATOM 1578 C CA . PHE A 1 193 ? 5.546 0.731 -26.321 1.00 97.12 193 PHE A CA 1
ATOM 1579 C C . PHE A 1 193 ? 4.780 -0.321 -27.132 1.00 97.12 193 PHE A C 1
ATOM 1581 O O . PHE A 1 193 ? 3.604 -0.109 -27.422 1.00 97.12 193 PHE A O 1
ATOM 1588 N N . ASP A 1 194 ? 5.410 -1.436 -27.505 1.00 98.19 194 ASP A N 1
ATOM 1589 C CA . ASP A 1 194 ? 4.696 -2.579 -28.087 1.00 98.19 194 ASP A CA 1
ATOM 1590 C C . ASP A 1 194 ? 3.824 -3.233 -27.018 1.00 98.19 194 ASP A C 1
ATOM 1592 O O . ASP A 1 194 ? 2.623 -3.399 -27.219 1.00 98.19 194 ASP A O 1
ATOM 1596 N N . LEU A 1 195 ? 4.398 -3.483 -25.837 1.00 98.31 195 LEU A N 1
ATOM 1597 C CA . LEU A 1 195 ? 3.663 -4.079 -24.728 1.00 98.31 195 LEU A CA 1
ATOM 1598 C C . LEU A 1 195 ? 2.555 -3.160 -24.199 1.00 98.31 195 LEU A C 1
ATOM 1600 O O . LEU A 1 195 ? 1.457 -3.626 -23.928 1.00 98.31 195 LEU A O 1
ATOM 1604 N N . ILE A 1 196 ? 2.794 -1.846 -24.112 1.00 98.19 196 ILE A N 1
ATOM 1605 C CA . ILE A 1 196 ? 1.750 -0.874 -23.744 1.00 98.19 196 ILE A CA 1
ATOM 1606 C C . ILE A 1 196 ? 0.535 -0.977 -24.678 1.00 98.19 196 ILE A C 1
ATOM 1608 O O . ILE A 1 196 ? -0.594 -0.889 -24.204 1.00 98.19 196 ILE A O 1
ATOM 1612 N N . ARG A 1 197 ? 0.749 -1.154 -25.990 1.00 98.19 197 ARG A N 1
ATOM 1613 C CA . ARG A 1 197 ? -0.349 -1.296 -26.958 1.00 98.19 197 ARG A CA 1
ATOM 1614 C C . ARG A 1 197 ? -1.127 -2.587 -26.734 1.00 98.19 197 ARG A C 1
ATOM 1616 O O . ARG A 1 197 ? -2.347 -2.538 -26.680 1.00 98.19 197 ARG A O 1
ATOM 1623 N N . GLU A 1 198 ? -0.430 -3.698 -26.512 1.00 98.38 198 GLU A N 1
ATOM 1624 C CA . GLU A 1 198 ? -1.067 -4.982 -26.198 1.00 98.38 198 GLU A CA 1
ATOM 1625 C C . GLU A 1 198 ? -1.888 -4.920 -24.898 1.00 98.38 198 GLU A C 1
ATOM 1627 O O . GLU A 1 198 ? -3.018 -5.400 -24.850 1.00 98.38 198 GLU A O 1
ATOM 1632 N N . VAL A 1 199 ? -1.361 -4.268 -23.857 1.00 98.12 199 VAL A N 1
ATOM 1633 C CA . VAL A 1 199 ? -2.085 -4.048 -22.595 1.00 98.12 199 VAL A CA 1
ATOM 1634 C C . VAL A 1 199 ? -3.319 -3.165 -22.808 1.00 98.12 199 VAL A C 1
ATOM 1636 O O . VAL A 1 199 ? -4.360 -3.417 -22.200 1.00 98.12 199 VAL A O 1
ATOM 1639 N N . ASP A 1 200 ? -3.225 -2.137 -23.657 1.00 97.88 200 ASP A N 1
ATOM 1640 C CA . ASP A 1 200 ? -4.356 -1.263 -23.987 1.00 97.88 200 ASP A CA 1
ATOM 1641 C C . ASP A 1 200 ? -5.455 -2.014 -24.754 1.00 97.88 200 ASP A C 1
ATOM 1643 O O . ASP A 1 200 ? -6.639 -1.874 -24.435 1.00 97.88 200 ASP A O 1
ATOM 1647 N N . ASP A 1 201 ? -5.069 -2.862 -25.709 1.00 97.81 201 ASP A N 1
ATOM 1648 C CA . ASP A 1 201 ? -5.987 -3.715 -26.467 1.00 97.81 201 ASP A CA 1
ATOM 1649 C C . ASP A 1 201 ? -6.668 -4.745 -25.552 1.00 97.81 201 ASP A C 1
ATOM 1651 O O . ASP A 1 201 ? -7.892 -4.889 -25.589 1.00 97.81 201 ASP A O 1
ATOM 1655 N N . PHE A 1 202 ? -5.909 -5.403 -24.666 1.00 97.38 202 PHE A N 1
ATOM 1656 C CA . PHE A 1 202 ? -6.450 -6.308 -23.647 1.00 97.38 202 PHE A CA 1
ATOM 1657 C C . PHE A 1 202 ? -7.468 -5.599 -22.742 1.00 97.38 202 PHE A C 1
ATOM 1659 O O . PHE A 1 202 ? -8.578 -6.098 -22.538 1.00 97.38 202 PHE A O 1
ATOM 1666 N N . LEU A 1 203 ? -7.131 -4.407 -22.239 1.00 96.81 203 LEU A N 1
ATOM 1667 C CA . LEU A 1 203 ? -8.008 -3.625 -21.369 1.00 96.81 203 LEU A CA 1
ATOM 1668 C C . LEU A 1 203 ? -9.342 -3.285 -22.055 1.00 96.81 203 LEU A C 1
ATOM 1670 O O . LEU A 1 203 ? -10.405 -3.453 -21.453 1.00 96.81 203 LEU A O 1
ATOM 1674 N N . HIS A 1 204 ? -9.300 -2.826 -23.308 1.00 96.31 204 HIS A N 1
ATOM 1675 C CA . HIS A 1 204 ? -10.507 -2.492 -24.070 1.00 96.31 204 HIS A CA 1
ATOM 1676 C C . HIS A 1 204 ? -11.281 -3.730 -24.527 1.00 96.31 204 HIS A C 1
ATOM 1678 O O . HIS A 1 204 ? -12.498 -3.654 -24.682 1.00 96.31 204 HIS A O 1
ATOM 1684 N N . HIS A 1 205 ? -10.620 -4.875 -24.702 1.00 96.25 205 HIS A N 1
ATOM 1685 C CA . HIS A 1 205 ? -11.305 -6.135 -24.968 1.00 96.25 205 HIS A CA 1
ATOM 1686 C C . HIS A 1 205 ? -12.131 -6.590 -23.758 1.00 96.25 205 HIS A C 1
ATOM 1688 O O . HIS A 1 205 ? -13.296 -6.955 -23.906 1.00 96.25 205 HIS A O 1
ATOM 1694 N N . VAL A 1 206 ? -11.556 -6.515 -22.552 1.00 95.06 206 VAL A N 1
ATOM 1695 C CA . VAL A 1 206 ? -12.245 -6.897 -21.308 1.00 95.06 206 VAL A CA 1
ATOM 1696 C C . VAL A 1 206 ? -13.328 -5.883 -20.931 1.00 95.06 206 VAL A C 1
ATOM 1698 O O . VAL A 1 206 ? -14.398 -6.269 -20.461 1.00 95.06 206 VAL A O 1
ATOM 1701 N N . ILE A 1 207 ? -13.087 -4.585 -21.151 1.00 95.00 207 ILE A N 1
ATOM 1702 C CA . ILE A 1 207 ? -14.033 -3.515 -20.807 1.00 95.00 207 ILE A CA 1
ATOM 1703 C C . ILE A 1 207 ? -14.279 -2.593 -22.022 1.00 95.00 207 ILE A C 1
ATOM 1705 O O . ILE A 1 207 ? -13.797 -1.455 -22.050 1.00 95.00 207 ILE A O 1
ATOM 1709 N N . PRO A 1 208 ? -15.114 -3.008 -23.000 1.00 93.31 208 PRO A N 1
ATOM 1710 C CA . PRO A 1 208 ? -15.323 -2.268 -24.257 1.00 93.31 208 PRO A CA 1
ATOM 1711 C C . PRO A 1 208 ? -15.911 -0.862 -24.106 1.00 93.31 208 PRO A C 1
ATOM 1713 O O . PRO A 1 208 ? -15.842 -0.046 -25.020 1.00 93.31 208 PRO A O 1
ATOM 1716 N N . LYS A 1 209 ? -16.522 -0.564 -22.952 1.00 92.56 209 LYS A N 1
ATOM 1717 C CA . LYS A 1 209 ? -17.120 0.746 -22.647 1.00 92.56 209 LYS A CA 1
ATOM 1718 C C . LYS A 1 209 ? -16.096 1.786 -22.179 1.00 92.56 209 LYS A C 1
ATOM 1720 O O . LYS A 1 209 ? -16.476 2.942 -21.972 1.00 92.56 209 LYS A O 1
ATOM 1725 N N . LEU A 1 210 ? -14.834 1.404 -21.965 1.00 93.56 210 LEU A N 1
ATOM 1726 C CA . LEU A 1 210 ? -13.799 2.351 -21.569 1.00 93.56 210 LEU A CA 1
ATOM 1727 C C . LEU A 1 210 ? -13.548 3.379 -22.670 1.00 93.56 210 LEU A C 1
ATOM 1729 O O . LEU A 1 210 ? -13.593 3.102 -23.867 1.00 93.56 210 LEU A O 1
ATOM 1733 N N . LYS A 1 211 ? -13.276 4.608 -22.237 1.00 94.50 211 LYS A N 1
ATOM 1734 C CA . LYS A 1 211 ? -12.774 5.642 -23.136 1.00 94.50 211 LYS A CA 1
ATOM 1735 C C . LYS A 1 211 ? -11.325 5.336 -23.482 1.00 94.50 211 LYS A C 1
ATOM 1737 O O . LYS A 1 211 ? -10.584 4.883 -22.616 1.00 94.50 211 LYS A O 1
ATOM 1742 N N . LYS A 1 212 ? -10.932 5.719 -24.698 1.00 95.38 212 LYS A N 1
ATOM 1743 C CA . LYS A 1 212 ? -9.564 5.593 -25.206 1.00 95.38 212 LYS A CA 1
ATOM 1744 C C . LYS A 1 212 ? -8.523 6.054 -24.182 1.00 95.38 212 LYS A C 1
ATOM 1746 O O . LYS A 1 212 ? -8.621 7.166 -23.652 1.00 95.38 212 LYS A O 1
ATOM 1751 N N . SER A 1 213 ? -7.515 5.215 -23.973 1.00 97.00 213 SER A N 1
ATOM 1752 C CA . SER A 1 213 ? -6.414 5.474 -23.052 1.00 97.00 213 SER A CA 1
ATOM 1753 C C . SER A 1 213 ? -5.551 6.659 -23.477 1.00 97.00 213 SER A C 1
ATOM 1755 O O . SER A 1 213 ? -5.450 7.024 -24.652 1.00 97.00 213 SER A O 1
ATOM 1757 N N . CYS A 1 214 ? -4.908 7.280 -22.494 1.00 96.56 214 CYS A N 1
ATOM 1758 C CA . CYS A 1 214 ? -3.908 8.319 -22.706 1.00 96.56 214 CYS A CA 1
ATOM 1759 C C . CYS A 1 214 ? -2.541 7.881 -22.196 1.00 96.56 214 CYS A C 1
ATOM 1761 O O . CYS A 1 214 ? -2.432 7.160 -21.211 1.00 96.56 214 CYS A O 1
ATOM 1763 N N . PHE A 1 215 ? -1.500 8.411 -22.827 1.00 96.19 215 PHE A N 1
ATOM 1764 C CA . PHE A 1 215 ? -0.109 8.124 -22.498 1.00 96.19 215 PHE A CA 1
ATOM 1765 C C . PHE A 1 215 ? 0.557 9.423 -22.056 1.00 96.19 215 PHE A C 1
ATOM 1767 O O . PHE A 1 215 ? 0.432 10.450 -22.726 1.00 96.19 215 PHE A O 1
ATOM 1774 N N . ILE A 1 216 ? 1.246 9.401 -20.920 1.00 97.00 216 ILE A N 1
ATOM 1775 C CA . ILE A 1 216 ? 1.972 10.562 -20.406 1.00 97.00 216 ILE A CA 1
ATOM 1776 C C . ILE A 1 216 ? 3.277 10.114 -19.756 1.00 97.00 216 ILE A C 1
ATOM 1778 O O . ILE A 1 216 ? 3.313 9.151 -18.997 1.00 97.00 216 ILE A O 1
ATOM 1782 N N . SER A 1 217 ? 4.373 10.815 -20.041 1.00 96.25 217 SER A N 1
ATOM 1783 C CA . SER A 1 217 ? 5.635 10.512 -19.363 1.00 96.25 217 SER A CA 1
ATOM 1784 C C . SER A 1 217 ? 5.599 10.978 -17.907 1.00 96.25 217 SER A C 1
ATOM 1786 O O . SER A 1 217 ? 4.979 11.996 -17.584 1.00 96.25 217 SER A O 1
ATOM 1788 N N . TYR A 1 218 ? 6.341 10.294 -17.037 1.00 95.31 218 TYR A N 1
ATOM 1789 C CA . TYR A 1 218 ? 6.515 10.675 -15.635 1.00 95.31 218 TYR A CA 1
ATOM 1790 C C . TYR A 1 218 ? 6.904 12.155 -15.483 1.00 95.31 218 TYR A C 1
ATOM 1792 O O . TYR A 1 218 ? 6.326 12.884 -14.680 1.00 95.31 218 TYR A O 1
ATOM 1800 N N . ASN A 1 219 ? 7.834 12.645 -16.314 1.00 94.56 219 ASN A N 1
ATOM 1801 C CA . ASN A 1 219 ? 8.263 14.047 -16.283 1.00 94.56 219 ASN A CA 1
ATOM 1802 C C . ASN A 1 219 ? 7.114 15.019 -16.621 1.00 94.56 219 ASN A C 1
ATOM 1804 O O . ASN A 1 219 ? 6.841 15.945 -15.858 1.00 94.56 219 ASN A O 1
ATOM 1808 N N . GLN A 1 220 ? 6.390 14.785 -17.721 1.00 95.75 220 GLN A N 1
ATOM 1809 C CA . GLN A 1 220 ? 5.247 15.628 -18.106 1.00 95.75 220 GLN A CA 1
ATOM 1810 C C . GLN A 1 220 ? 4.165 15.659 -17.029 1.00 95.75 220 GLN A C 1
ATOM 1812 O O . GLN A 1 220 ? 3.531 16.686 -16.798 1.00 95.75 220 GLN A O 1
ATOM 1817 N N . LEU A 1 221 ? 3.961 14.533 -16.359 1.00 95.38 221 LEU A N 1
ATOM 1818 C CA . LEU A 1 221 ? 2.987 14.401 -15.297 1.00 95.38 221 LEU A CA 1
ATOM 1819 C C . LEU A 1 221 ? 3.414 15.189 -14.039 1.00 95.38 221 LEU A C 1
ATOM 1821 O O . LEU A 1 221 ? 2.584 15.900 -13.472 1.00 95.38 221 LEU A O 1
ATOM 1825 N N . PHE A 1 222 ? 4.701 15.208 -13.677 1.00 95.25 222 PHE A N 1
ATOM 1826 C CA . PHE A 1 222 ? 5.217 16.100 -12.624 1.00 95.25 222 PHE A CA 1
ATOM 1827 C C . PHE A 1 222 ? 5.072 17.582 -12.977 1.00 95.25 222 PHE A C 1
ATOM 1829 O O . PHE A 1 222 ? 4.629 18.378 -12.146 1.00 95.25 222 PHE A O 1
ATOM 1836 N N . LEU A 1 223 ? 5.364 17.958 -14.223 1.00 95.12 223 LEU A N 1
ATOM 1837 C CA . LEU A 1 223 ? 5.158 19.327 -14.694 1.00 95.12 223 LEU A CA 1
ATOM 1838 C C . LEU A 1 223 ? 3.680 19.729 -14.617 1.00 95.12 223 LEU A C 1
ATOM 1840 O O . LEU A 1 223 ? 3.368 20.815 -14.140 1.00 95.12 223 LEU A O 1
ATOM 1844 N N . LYS A 1 224 ? 2.770 18.837 -15.020 1.00 94.19 224 LYS A N 1
ATOM 1845 C CA . LYS A 1 224 ? 1.326 19.095 -15.044 1.00 94.19 224 LYS A CA 1
ATOM 1846 C C . LYS A 1 224 ? 0.707 19.216 -13.650 1.00 94.19 224 LYS A C 1
ATOM 1848 O O . LYS A 1 224 ? -0.093 20.118 -13.426 1.00 94.19 224 LYS A O 1
ATOM 1853 N N . TYR A 1 225 ? 1.022 18.296 -12.739 1.00 91.38 225 TYR A N 1
ATOM 1854 C CA . TYR A 1 225 ? 0.351 18.211 -11.434 1.00 91.38 225 TYR A CA 1
ATOM 1855 C C . TYR A 1 225 ? 1.069 18.982 -10.325 1.00 91.38 225 TYR A C 1
ATOM 1857 O O . TYR A 1 225 ? 0.424 19.429 -9.380 1.00 91.38 225 TYR A O 1
ATOM 1865 N N . ILE A 1 226 ? 2.391 19.127 -10.423 1.00 91.69 226 ILE A N 1
ATOM 1866 C CA . ILE A 1 226 ? 3.226 19.718 -9.369 1.00 91.69 226 ILE A CA 1
ATOM 1867 C C . ILE A 1 226 ? 3.873 21.037 -9.828 1.00 91.69 226 ILE A C 1
ATOM 1869 O O . ILE A 1 226 ? 4.227 21.870 -8.994 1.00 91.69 226 ILE A O 1
ATOM 1873 N N . GLY A 1 227 ? 4.021 21.261 -11.139 1.00 93.19 227 GLY A N 1
ATOM 1874 C CA . GLY A 1 227 ? 4.654 22.468 -11.683 1.00 93.19 227 GLY A CA 1
ATOM 1875 C C . GLY A 1 227 ? 6.182 22.462 -11.569 1.00 93.19 227 GLY A C 1
ATOM 1876 O O . GLY A 1 227 ? 6.804 23.525 -11.472 1.00 93.19 227 GLY A O 1
ATOM 1877 N N . ILE A 1 228 ? 6.798 21.275 -11.517 1.00 92.12 228 ILE A N 1
ATOM 1878 C CA . ILE A 1 228 ? 8.250 21.107 -11.377 1.00 92.12 228 ILE A CA 1
ATOM 1879 C C . ILE A 1 228 ? 8.783 20.025 -12.317 1.00 92.12 228 ILE A C 1
ATOM 1881 O O . ILE A 1 228 ? 8.094 19.048 -12.594 1.00 92.12 228 ILE A O 1
ATOM 1885 N N . ASP A 1 229 ? 10.034 20.169 -12.755 1.00 92.75 229 ASP A N 1
ATOM 1886 C CA . ASP A 1 229 ? 10.776 19.068 -13.381 1.00 92.75 229 ASP A CA 1
ATOM 1887 C C . ASP A 1 229 ? 11.386 18.194 -12.263 1.00 92.75 229 ASP A C 1
ATOM 1889 O O . ASP A 1 229 ? 12.125 18.732 -11.422 1.00 92.75 229 ASP A O 1
ATOM 1893 N N . PRO A 1 230 ? 11.111 16.877 -12.229 1.00 89.31 230 PRO A N 1
ATOM 1894 C CA . PRO A 1 230 ? 11.530 15.998 -11.139 1.00 89.31 230 PRO A CA 1
ATOM 1895 C C . PRO A 1 230 ? 13.058 15.858 -11.016 1.00 89.31 230 PRO A C 1
ATOM 1897 O O . PRO A 1 230 ? 13.564 15.613 -9.920 1.00 89.31 230 PRO A O 1
ATOM 1900 N N . PHE A 1 231 ? 13.822 16.087 -12.091 1.00 87.06 231 PHE A N 1
ATOM 1901 C CA . PHE A 1 231 ? 15.282 15.926 -12.111 1.00 87.06 231 PHE A CA 1
ATOM 1902 C C . PHE A 1 231 ? 16.052 17.246 -12.103 1.00 87.06 231 PHE A C 1
ATOM 1904 O O . PHE A 1 231 ? 17.219 17.252 -11.716 1.00 87.06 231 PHE A O 1
ATOM 1911 N N . LYS A 1 232 ? 15.439 18.354 -12.536 1.00 89.25 232 LYS A N 1
ATOM 1912 C CA . LYS A 1 232 ? 16.110 19.668 -12.594 1.00 89.25 232 LYS A CA 1
ATOM 1913 C C . LYS A 1 232 ? 15.802 20.569 -11.405 1.00 89.25 232 LYS A C 1
ATOM 1915 O O . LYS A 1 232 ? 16.614 21.419 -11.065 1.00 89.25 232 LYS A O 1
ATOM 1920 N N . SER A 1 233 ? 14.645 20.401 -10.770 1.00 89.69 233 SER A N 1
ATOM 1921 C CA . SER A 1 233 ? 14.210 21.322 -9.713 1.00 89.69 233 SER A CA 1
ATOM 1922 C C . SER A 1 233 ? 15.059 21.192 -8.451 1.00 89.69 233 SER A C 1
ATOM 1924 O O . SER A 1 233 ? 15.523 20.097 -8.124 1.00 89.69 233 SER A O 1
ATOM 1926 N N . GLU A 1 234 ? 15.238 22.296 -7.727 1.00 88.69 234 GLU A N 1
ATOM 1927 C CA . GLU A 1 234 ? 15.963 22.315 -6.455 1.00 88.69 234 GLU A CA 1
ATOM 1928 C C . GLU A 1 234 ? 15.259 21.482 -5.375 1.00 88.69 234 GLU A C 1
ATOM 1930 O O . GLU A 1 234 ? 14.035 21.536 -5.226 1.00 88.69 234 GLU A O 1
ATOM 1935 N N . ILE A 1 235 ? 16.047 20.777 -4.556 1.00 85.81 235 ILE A N 1
ATOM 1936 C CA . ILE A 1 235 ? 15.538 19.946 -3.449 1.00 85.81 235 ILE A CA 1
ATOM 1937 C C . ILE A 1 235 ? 14.708 20.786 -2.468 1.00 85.81 235 ILE A C 1
ATOM 1939 O O . ILE A 1 235 ? 13.642 20.353 -2.041 1.00 85.81 235 ILE A O 1
ATOM 1943 N N . LYS A 1 236 ? 15.129 22.026 -2.180 1.00 85.94 236 LYS A N 1
ATOM 1944 C CA . LYS A 1 236 ? 14.392 22.956 -1.304 1.00 85.94 236 LYS A CA 1
ATOM 1945 C C . LYS A 1 236 ? 12.962 23.208 -1.793 1.00 85.94 236 LYS A C 1
ATOM 1947 O O . LYS A 1 236 ? 12.029 23.252 -0.993 1.00 85.94 236 LYS A O 1
ATOM 1952 N N . LYS A 1 237 ? 12.773 23.340 -3.111 1.00 87.62 237 LYS A N 1
ATOM 1953 C CA . LYS A 1 237 ? 11.452 23.547 -3.719 1.00 87.62 237 LYS A CA 1
ATOM 1954 C C . LYS A 1 237 ? 10.579 22.300 -3.575 1.00 87.62 237 LYS A C 1
ATOM 1956 O O . LYS A 1 237 ? 9.417 22.429 -3.205 1.00 87.62 237 LYS A O 1
ATOM 1961 N N . ILE A 1 238 ? 11.144 21.117 -3.817 1.00 85.81 238 ILE A N 1
ATOM 1962 C CA . ILE A 1 238 ? 10.459 19.825 -3.643 1.00 85.81 238 ILE A CA 1
ATOM 1963 C C . ILE A 1 238 ? 10.020 19.654 -2.180 1.00 85.81 238 ILE A C 1
ATOM 1965 O O . ILE A 1 238 ? 8.849 19.391 -1.910 1.00 85.81 238 ILE A O 1
ATOM 1969 N N . HIS A 1 239 ? 10.923 19.918 -1.235 1.00 82.75 239 HIS A N 1
ATOM 1970 C CA . HIS A 1 239 ? 10.654 19.826 0.198 1.00 82.75 239 HIS A CA 1
ATOM 1971 C C . HIS A 1 239 ? 9.520 20.760 0.646 1.00 82.75 239 HIS A C 1
ATOM 1973 O O . HIS A 1 239 ? 8.637 20.349 1.394 1.00 82.75 239 HIS A O 1
ATOM 1979 N N . LYS A 1 240 ? 9.489 22.003 0.145 1.00 84.81 240 LYS A N 1
ATOM 1980 C CA . LYS A 1 240 ? 8.416 22.973 0.437 1.00 84.81 240 LYS A CA 1
ATOM 1981 C C . LYS A 1 240 ? 7.039 22.515 -0.060 1.00 84.81 240 LYS A C 1
ATOM 1983 O O . LYS A 1 240 ? 6.019 22.949 0.468 1.00 84.81 240 LYS A O 1
ATOM 1988 N N . ILE A 1 241 ? 6.988 21.695 -1.109 1.00 84.31 241 ILE A N 1
ATOM 1989 C CA . ILE A 1 241 ? 5.730 21.131 -1.614 1.00 84.31 241 ILE A CA 1
ATOM 1990 C C . ILE A 1 241 ? 5.287 19.973 -0.714 1.00 84.31 241 ILE A C 1
ATOM 1992 O O . ILE A 1 241 ? 4.111 19.909 -0.360 1.00 84.31 241 ILE A O 1
ATOM 1996 N N . ILE A 1 242 ? 6.219 19.108 -0.302 1.00 74.69 242 ILE A N 1
ATOM 1997 C CA . ILE A 1 242 ? 5.939 17.978 0.598 1.00 74.69 242 ILE A CA 1
ATOM 1998 C C . ILE A 1 242 ? 5.482 18.460 1.975 1.00 74.69 242 ILE A C 1
ATOM 2000 O O . ILE A 1 242 ? 4.507 17.938 2.499 1.00 74.69 242 ILE A O 1
ATOM 2004 N N . SER A 1 243 ? 6.101 19.504 2.532 1.00 72.12 243 SER A N 1
ATOM 2005 C CA . SER A 1 243 ? 5.726 20.034 3.852 1.00 72.12 243 SER A CA 1
ATOM 2006 C C . SER A 1 243 ? 4.301 20.599 3.912 1.00 72.12 243 SER A C 1
ATOM 2008 O O . SER A 1 243 ? 3.770 20.800 4.995 1.00 72.12 243 SER A O 1
ATOM 2010 N N . LYS A 1 244 ? 3.676 20.879 2.759 1.00 74.81 244 LYS A N 1
ATOM 2011 C CA . LYS A 1 244 ? 2.269 21.305 2.656 1.00 74.81 244 LYS A CA 1
ATOM 2012 C C . LYS A 1 244 ? 1.287 20.133 2.570 1.00 74.81 244 LYS A C 1
ATOM 2014 O O . LYS A 1 244 ? 0.083 20.348 2.450 1.00 74.81 244 LYS A O 1
ATOM 2019 N N . ILE A 1 245 ? 1.779 18.900 2.524 1.00 66.44 245 ILE A N 1
ATOM 2020 C CA . ILE A 1 245 ? 0.949 17.701 2.587 1.00 66.44 245 ILE A CA 1
ATOM 2021 C C . ILE A 1 245 ? 0.666 17.451 4.067 1.00 66.44 245 ILE A C 1
ATOM 2023 O O . ILE A 1 245 ? 1.603 17.239 4.825 1.00 66.44 245 ILE A O 1
ATOM 2027 N N . THR A 1 246 ? -0.609 17.471 4.462 1.00 51.69 246 THR A N 1
ATOM 2028 C CA . THR A 1 246 ? -1.074 17.438 5.864 1.00 51.69 246 THR A CA 1
ATOM 2029 C C . THR A 1 246 ? -0.433 16.328 6.704 1.00 51.69 246 THR A C 1
ATOM 2031 O O . THR A 1 246 ? -0.110 16.543 7.864 1.00 51.69 246 THR A O 1
ATOM 2034 N N . ILE A 1 247 ? -0.179 15.168 6.089 1.00 52.88 247 ILE A N 1
ATOM 2035 C CA . ILE A 1 247 ? 0.441 13.989 6.719 1.00 52.88 247 ILE A CA 1
ATOM 2036 C C . ILE A 1 247 ? 1.907 14.245 7.132 1.00 52.88 247 ILE A C 1
ATOM 2038 O O . ILE A 1 247 ? 2.423 13.596 8.030 1.00 52.88 247 ILE A O 1
ATOM 2042 N N . PHE A 1 248 ? 2.595 15.203 6.505 1.00 54.81 248 PHE A N 1
ATOM 2043 C CA . PHE A 1 248 ? 4.032 15.446 6.674 1.00 54.81 248 PHE A CA 1
ATOM 2044 C C . PHE A 1 248 ? 4.358 16.764 7.398 1.00 54.81 248 PHE A C 1
ATOM 2046 O O . PHE A 1 248 ? 5.490 17.235 7.286 1.00 54.81 248 PHE A O 1
ATOM 2053 N N . ASN A 1 249 ? 3.399 17.354 8.132 1.00 50.09 249 ASN A N 1
ATOM 2054 C CA . ASN A 1 249 ? 3.520 18.629 8.863 1.00 50.09 249 ASN A CA 1
ATOM 2055 C C . ASN A 1 249 ? 4.835 18.738 9.674 1.00 50.09 249 ASN A C 1
ATOM 2057 O O . ASN A 1 249 ? 4.920 18.333 10.830 1.00 50.09 249 ASN A O 1
ATOM 2061 N N . ASN A 1 250 ? 5.871 19.312 9.052 1.00 45.06 250 ASN A N 1
ATOM 2062 C CA . ASN A 1 250 ? 7.189 19.653 9.606 1.00 45.06 250 ASN A CA 1
ATOM 2063 C C . ASN A 1 250 ? 8.031 18.530 10.259 1.00 45.06 250 ASN A C 1
ATOM 2065 O O . ASN A 1 250 ? 9.118 18.828 10.744 1.00 45.06 250 ASN A O 1
ATOM 2069 N N . LYS A 1 251 ? 7.612 17.257 10.222 1.00 45.84 251 LYS A N 1
ATOM 2070 C CA . LYS A 1 251 ? 8.375 16.105 10.765 1.00 45.84 251 LYS A CA 1
ATOM 2071 C C . LYS A 1 251 ? 9.068 15.239 9.702 1.00 45.84 251 LYS A C 1
ATOM 2073 O O . LYS A 1 251 ? 9.616 14.182 10.009 1.00 45.84 251 LYS A O 1
ATOM 2078 N N . TYR A 1 252 ? 9.040 15.653 8.437 1.00 49.38 252 TYR A N 1
ATOM 2079 C CA . TYR A 1 252 ? 9.588 14.856 7.343 1.00 49.38 252 TYR A CA 1
ATOM 2080 C C . TYR A 1 252 ? 11.089 15.096 7.143 1.00 49.38 252 TYR A C 1
ATOM 2082 O O . TYR A 1 252 ? 11.502 16.149 6.662 1.00 49.38 252 TYR A O 1
ATOM 2090 N N . HIS A 1 253 ? 11.892 14.079 7.453 1.00 53.88 253 HIS A N 1
ATOM 2091 C CA . HIS A 1 253 ? 13.321 14.023 7.150 1.00 53.88 253 HIS A CA 1
ATOM 2092 C C . HIS A 1 253 ? 13.585 12.949 6.084 1.00 53.88 253 HIS A C 1
ATOM 2094 O O . HIS A 1 253 ? 14.113 11.882 6.393 1.00 53.88 253 HIS A O 1
ATOM 2100 N N . SER A 1 254 ? 13.207 13.171 4.819 1.00 55.47 254 SER A N 1
ATOM 2101 C CA . SER A 1 254 ? 13.763 12.311 3.760 1.00 55.47 254 SER A CA 1
ATOM 2102 C C . SER A 1 254 ? 15.149 12.748 3.373 1.00 55.47 254 SER A C 1
ATOM 2104 O O . SER A 1 254 ? 15.418 13.942 3.218 1.00 55.47 254 SER A O 1
ATOM 2106 N N . HIS A 1 255 ? 15.976 11.760 3.079 1.00 61.59 255 HIS A N 1
ATOM 2107 C CA . HIS A 1 255 ? 17.382 11.973 2.797 1.00 61.59 255 HIS A CA 1
ATOM 2108 C C . HIS A 1 255 ? 17.685 11.926 1.291 1.00 61.59 255 HIS A C 1
ATOM 2110 O O . HIS A 1 255 ? 18.802 12.248 0.891 1.00 61.59 255 HIS A O 1
ATOM 2116 N N . SER A 1 256 ? 16.713 11.570 0.434 1.00 76.12 256 SER A N 1
ATOM 2117 C CA . SER A 1 256 ? 16.931 11.421 -1.012 1.00 76.12 256 SER A CA 1
ATOM 2118 C C . SER A 1 256 ? 15.841 12.060 -1.882 1.00 76.12 256 SER A C 1
ATOM 2120 O O . SER A 1 256 ? 14.665 12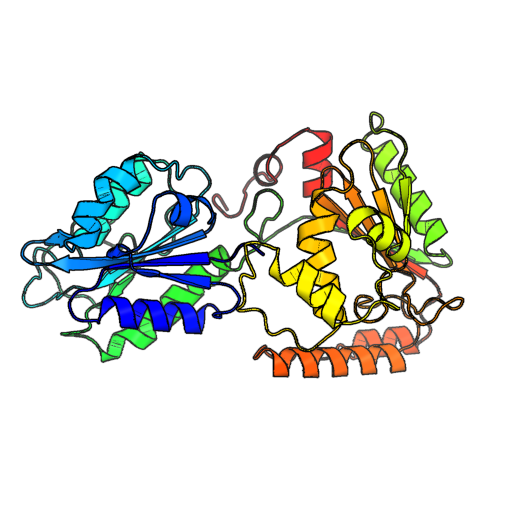.109 -1.522 1.00 76.12 256 SER A O 1
ATOM 2122 N N . ARG A 1 257 ? 16.240 12.540 -3.069 1.00 84.88 257 ARG A N 1
ATOM 2123 C CA . ARG A 1 257 ? 15.323 13.098 -4.079 1.00 84.88 257 ARG A CA 1
ATOM 2124 C C . ARG A 1 257 ? 14.273 12.068 -4.502 1.00 84.88 257 ARG A C 1
ATOM 2126 O O . ARG A 1 257 ? 13.117 12.431 -4.667 1.00 84.88 257 ARG A O 1
ATOM 2133 N N . ASP A 1 258 ? 14.654 10.810 -4.682 1.00 79.38 258 ASP A N 1
ATOM 2134 C CA . ASP A 1 258 ? 13.755 9.767 -5.186 1.00 79.38 258 ASP A CA 1
ATOM 2135 C C . ASP A 1 258 ? 12.635 9.424 -4.207 1.00 79.38 258 ASP A C 1
ATOM 2137 O O . ASP A 1 258 ? 11.496 9.273 -4.640 1.00 79.38 258 ASP A O 1
ATOM 2141 N N . GLU A 1 259 ? 12.923 9.396 -2.902 1.00 76.25 259 GLU A N 1
ATOM 2142 C CA . GLU A 1 259 ? 11.896 9.253 -1.862 1.00 76.25 259 GLU A CA 1
ATOM 2143 C C . GLU A 1 259 ? 10.910 10.424 -1.900 1.00 76.25 259 GLU A C 1
ATOM 2145 O O . GLU A 1 259 ? 9.698 10.220 -1.874 1.00 76.25 259 GLU A O 1
ATOM 2150 N N . MET A 1 260 ? 11.414 11.654 -2.042 1.00 81.44 260 MET A N 1
ATOM 2151 C CA . MET A 1 260 ? 10.563 12.837 -2.183 1.00 81.44 260 MET A CA 1
ATOM 2152 C C . MET A 1 260 ? 9.664 12.752 -3.423 1.00 81.44 260 MET A C 1
ATOM 2154 O O . MET A 1 260 ? 8.477 13.076 -3.364 1.00 81.44 260 MET A O 1
ATOM 2158 N N . LEU A 1 261 ? 10.222 12.322 -4.558 1.00 86.31 261 LEU A N 1
ATOM 2159 C CA . LEU A 1 261 ? 9.470 12.154 -5.798 1.00 86.31 261 LEU A CA 1
ATOM 2160 C C . LEU A 1 261 ? 8.417 11.050 -5.670 1.00 86.31 261 LEU A C 1
ATOM 2162 O O . LEU A 1 261 ? 7.285 11.263 -6.093 1.00 86.31 261 LEU A O 1
ATOM 2166 N N . GLN A 1 262 ? 8.753 9.919 -5.052 1.00 81.69 262 GLN A N 1
ATOM 2167 C CA . GLN A 1 262 ? 7.810 8.832 -4.799 1.00 81.69 262 GLN A CA 1
ATOM 2168 C C . GLN A 1 262 ? 6.624 9.313 -3.952 1.00 81.69 262 GLN A C 1
ATOM 2170 O O . GLN A 1 262 ? 5.477 9.103 -4.333 1.00 81.69 262 GLN A O 1
ATOM 2175 N N . ILE A 1 263 ? 6.874 10.061 -2.874 1.00 77.88 263 ILE A N 1
ATOM 2176 C CA . ILE A 1 263 ? 5.802 10.635 -2.047 1.00 77.88 263 ILE A CA 1
ATOM 2177 C C . ILE A 1 263 ? 4.931 11.604 -2.846 1.00 77.88 263 ILE A C 1
ATOM 2179 O O . ILE A 1 263 ? 3.703 11.544 -2.784 1.00 77.88 263 ILE A O 1
ATOM 2183 N N . LEU A 1 264 ? 5.528 12.509 -3.621 1.00 83.50 264 LEU A N 1
ATOM 2184 C CA . LEU A 1 264 ? 4.737 13.423 -4.446 1.00 83.50 264 LEU A CA 1
ATOM 2185 C C . LEU A 1 264 ? 3.878 12.666 -5.463 1.00 83.50 264 LEU A C 1
ATOM 2187 O O . LEU A 1 264 ? 2.713 13.017 -5.663 1.00 83.50 264 LEU A O 1
ATOM 2191 N N . PHE A 1 265 ? 4.429 11.621 -6.072 1.00 85.94 265 PHE A N 1
ATOM 2192 C CA . PHE A 1 265 ? 3.695 10.780 -6.999 1.00 85.94 265 PHE A CA 1
ATOM 2193 C C . PHE A 1 265 ? 2.520 10.079 -6.301 1.00 85.94 265 PHE A C 1
ATOM 2195 O O . PHE A 1 265 ? 1.377 10.265 -6.714 1.00 85.94 265 PHE A O 1
ATOM 2202 N N . GLU A 1 266 ? 2.763 9.379 -5.194 1.00 79.75 266 GLU A N 1
ATOM 2203 C CA . GLU A 1 266 ? 1.750 8.619 -4.450 1.00 79.75 266 GLU A CA 1
ATOM 2204 C C . GLU A 1 266 ? 0.632 9.493 -3.863 1.00 79.75 266 GLU A C 1
ATOM 2206 O O . GLU A 1 266 ? -0.537 9.124 -3.933 1.00 79.75 266 GLU A O 1
ATOM 2211 N N . TYR A 1 267 ? 0.953 10.657 -3.288 1.00 76.06 267 TYR A N 1
ATOM 2212 C CA . TYR A 1 267 ? -0.028 11.446 -2.525 1.00 76.06 267 TYR A CA 1
ATOM 2213 C C . TYR A 1 267 ? -0.656 12.605 -3.301 1.00 76.06 267 TYR A C 1
ATOM 2215 O O . TYR A 1 267 ? -1.737 13.070 -2.934 1.00 76.06 267 TYR A O 1
ATOM 2223 N N . LYS A 1 268 ? 0.002 13.128 -4.344 1.00 81.00 268 LYS A N 1
ATOM 2224 C CA . LYS A 1 268 ? -0.526 14.264 -5.124 1.00 81.00 268 LYS A CA 1
ATOM 2225 C C . LYS A 1 268 ? -0.945 13.879 -6.531 1.00 81.00 268 LYS A C 1
ATOM 2227 O O . LYS A 1 268 ? -1.905 14.459 -7.042 1.00 81.00 268 LYS A O 1
ATOM 2232 N N . ILE A 1 269 ? -0.260 12.925 -7.149 1.00 89.44 269 ILE A N 1
ATOM 2233 C CA . ILE A 1 269 ? -0.466 12.615 -8.561 1.00 89.44 269 ILE A CA 1
ATOM 2234 C C . ILE A 1 269 ? -1.380 11.404 -8.721 1.00 89.44 269 ILE A C 1
ATOM 2236 O O . ILE A 1 269 ? -2.472 11.569 -9.258 1.00 89.44 269 ILE A O 1
ATOM 2240 N N . SER A 1 270 ? -0.955 10.227 -8.256 1.00 86.62 270 SER A N 1
ATOM 2241 C CA . SER A 1 270 ? -1.629 8.939 -8.459 1.00 86.62 270 SER A CA 1
ATOM 2242 C C . SER A 1 270 ? -3.141 8.978 -8.162 1.00 86.62 270 SER A C 1
ATOM 2244 O O . SER A 1 270 ? -3.914 8.634 -9.059 1.00 86.62 270 SER A O 1
ATOM 2246 N N . PRO A 1 271 ? -3.625 9.572 -7.044 1.00 84.06 271 PRO A N 1
ATOM 2247 C CA . PRO A 1 271 ? -5.060 9.653 -6.736 1.00 84.06 271 PRO A CA 1
ATOM 2248 C C . PRO A 1 271 ? -5.874 10.484 -7.740 1.00 84.06 271 PRO A C 1
ATOM 2250 O O . PRO A 1 271 ? -7.104 10.448 -7.757 1.00 84.06 271 PRO A O 1
ATOM 2253 N N . ASN A 1 272 ? -5.197 11.291 -8.559 1.00 88.12 272 ASN A N 1
ATOM 2254 C CA . ASN A 1 272 ? -5.806 12.138 -9.573 1.00 88.12 272 ASN A CA 1
ATOM 2255 C C . ASN A 1 272 ? -5.675 11.589 -11.000 1.00 88.12 272 ASN A C 1
ATOM 2257 O O . ASN A 1 272 ? -6.161 12.236 -11.938 1.00 88.12 272 ASN A O 1
ATOM 2261 N N . LEU A 1 273 ? -5.037 10.432 -11.179 1.00 93.69 273 LEU A N 1
ATOM 2262 C CA . LEU A 1 273 ? -4.896 9.779 -12.474 1.00 93.69 273 LEU A CA 1
ATOM 2263 C C . LEU A 1 273 ? -6.156 9.000 -12.838 1.00 93.69 273 LEU A C 1
ATOM 2265 O O . LEU A 1 273 ? -6.915 8.545 -11.989 1.00 93.69 273 LEU A O 1
ATOM 2269 N N . GLY A 1 274 ? -6.404 8.859 -14.136 1.00 92.31 274 GLY A N 1
ATOM 2270 C CA . GLY A 1 274 ? -7.404 7.915 -14.607 1.00 92.31 274 GLY A CA 1
ATOM 2271 C C . GLY A 1 274 ? -8.872 8.282 -14.342 1.00 92.31 274 GLY A C 1
ATOM 2272 O O . GLY A 1 274 ? -9.727 7.423 -14.501 1.00 92.31 274 GLY A O 1
ATOM 2273 N N . LYS A 1 275 ? -9.208 9.517 -13.925 1.00 90.69 275 LYS A N 1
ATOM 2274 C CA . LYS A 1 275 ? -10.590 9.888 -13.521 1.00 90.69 275 LYS A CA 1
ATOM 2275 C C . LYS A 1 275 ? -11.648 9.766 -14.625 1.00 90.69 275 LYS A C 1
ATOM 2277 O O . LYS A 1 275 ? -12.829 9.676 -14.322 1.00 90.69 275 LYS A O 1
ATOM 2282 N N . LYS A 1 276 ? -11.253 9.886 -15.896 1.00 90.38 276 LYS A N 1
ATOM 2283 C CA . LYS A 1 276 ? -12.180 9.884 -17.048 1.00 90.38 276 LYS A CA 1
ATOM 2284 C C . LYS A 1 276 ? -11.884 8.778 -18.059 1.00 90.38 276 LYS A C 1
ATOM 2286 O O . LYS A 1 276 ? -12.797 8.337 -18.745 1.00 90.38 276 LYS A O 1
ATOM 2291 N N . TYR A 1 277 ? -10.624 8.389 -18.179 1.00 94.81 277 TYR A N 1
ATOM 2292 C CA . TYR A 1 277 ? -10.089 7.420 -19.135 1.00 94.81 277 TYR A CA 1
ATOM 2293 C C . TYR A 1 277 ? -8.819 6.808 -18.529 1.00 94.81 277 TYR A C 1
ATOM 2295 O O . TYR A 1 277 ? -8.205 7.486 -17.697 1.00 94.81 277 TYR A O 1
ATOM 2303 N N . PRO A 1 278 ? -8.415 5.583 -18.906 1.00 97.31 278 PRO A N 1
ATOM 2304 C CA . PRO A 1 278 ? -7.183 4.977 -18.414 1.00 97.31 278 PRO A CA 1
ATOM 2305 C C . PRO A 1 278 ? -5.953 5.797 -18.818 1.00 97.31 278 PRO A C 1
ATOM 2307 O O . PRO A 1 278 ? -5.914 6.417 -19.886 1.00 97.31 278 PRO A O 1
ATOM 2310 N N . ILE A 1 279 ? -4.957 5.856 -17.938 1.00 98.12 279 ILE A N 1
ATOM 2311 C CA . ILE A 1 279 ? -3.719 6.602 -18.164 1.00 98.12 279 ILE A CA 1
ATOM 2312 C C . ILE A 1 279 ? -2.530 5.675 -17.969 1.00 98.12 279 ILE A C 1
ATOM 2314 O O . ILE A 1 279 ? -2.284 5.205 -16.862 1.00 98.12 279 ILE A O 1
ATOM 2318 N N . PHE A 1 280 ? -1.756 5.497 -19.031 1.00 98.38 280 PHE A N 1
ATOM 2319 C CA . PHE A 1 280 ? -0.426 4.917 -18.972 1.00 98.38 280 PHE A CA 1
ATOM 2320 C C . PHE A 1 280 ? 0.583 6.002 -18.605 1.00 98.38 280 PHE A C 1
ATOM 2322 O O . PHE A 1 280 ? 0.740 7.001 -19.318 1.00 98.38 280 PHE A O 1
ATOM 2329 N N . VAL A 1 281 ? 1.279 5.798 -17.493 1.00 97.69 281 VAL A N 1
ATOM 2330 C CA . VAL A 1 281 ? 2.430 6.601 -17.089 1.00 97.69 281 VAL A CA 1
ATOM 2331 C C . VAL A 1 281 ? 3.681 5.832 -17.473 1.00 97.69 281 VAL A C 1
ATOM 2333 O O . VAL A 1 281 ? 3.808 4.681 -17.086 1.00 97.69 281 VAL A O 1
ATOM 2336 N N . TYR A 1 282 ? 4.599 6.433 -18.226 1.00 96.62 282 TYR A N 1
ATOM 2337 C CA . TYR A 1 282 ? 5.817 5.750 -18.683 1.00 96.62 282 TYR A CA 1
ATOM 2338 C C . TYR A 1 282 ? 7.088 6.564 -18.418 1.00 96.62 282 TYR A C 1
ATOM 2340 O O . TYR A 1 282 ? 7.027 7.760 -18.115 1.00 96.62 282 TYR A O 1
ATOM 2348 N N . HIS A 1 283 ? 8.248 5.918 -18.554 1.00 95.50 283 HIS A N 1
ATOM 2349 C CA . HIS A 1 283 ? 9.567 6.479 -18.249 1.00 95.50 283 HIS A CA 1
ATOM 2350 C C . HIS A 1 283 ? 9.695 6.936 -16.791 1.00 95.50 283 HIS A C 1
ATOM 2352 O O . HIS A 1 283 ? 9.899 8.119 -16.509 1.00 95.50 283 HIS A O 1
ATOM 2358 N N . PHE A 1 284 ? 9.580 5.998 -15.853 1.00 94.12 284 PHE A N 1
ATOM 2359 C CA . PHE A 1 284 ? 9.858 6.259 -14.438 1.00 94.12 284 PHE A CA 1
ATOM 2360 C C . PHE A 1 284 ? 11.354 6.538 -14.191 1.00 94.12 284 PHE A C 1
ATOM 2362 O O . PHE A 1 284 ? 12.200 6.123 -14.991 1.00 94.12 284 PHE A O 1
ATOM 2369 N N . PRO A 1 285 ? 11.717 7.239 -13.098 1.00 91.12 285 PRO A N 1
ATOM 2370 C CA . PRO A 1 285 ? 13.108 7.411 -12.688 1.00 91.12 285 PRO A CA 1
ATOM 2371 C C . PRO A 1 285 ? 13.840 6.075 -12.540 1.00 91.12 285 PRO A C 1
ATOM 2373 O O . PRO A 1 285 ? 13.277 5.096 -12.055 1.00 91.12 285 PRO A O 1
ATOM 2376 N N . ILE A 1 286 ? 15.128 6.047 -12.883 1.00 86.69 286 ILE A N 1
ATOM 2377 C CA . ILE A 1 286 ? 15.932 4.819 -12.819 1.00 86.69 286 ILE A CA 1
ATOM 2378 C C . ILE A 1 286 ? 16.022 4.208 -11.413 1.00 86.69 286 ILE A C 1
ATOM 2380 O O . ILE A 1 286 ? 16.100 2.994 -11.274 1.00 86.69 286 ILE A O 1
ATOM 2384 N N . LEU A 1 287 ? 15.960 5.005 -10.348 1.00 80.00 287 LEU A N 1
ATOM 2385 C CA . LEU A 1 287 ? 15.973 4.479 -8.977 1.00 80.00 287 LEU A CA 1
ATOM 2386 C C . LEU A 1 287 ? 14.625 3.861 -8.562 1.00 80.00 287 LEU A C 1
ATOM 2388 O O . LEU A 1 287 ? 14.558 3.150 -7.566 1.00 80.00 287 LEU A O 1
ATOM 2392 N N . GLN A 1 288 ? 13.578 4.066 -9.365 1.00 79.62 288 GLN A N 1
ATOM 2393 C CA . GLN A 1 288 ? 12.246 3.467 -9.230 1.00 79.62 288 GLN A CA 1
ATOM 2394 C C . GLN A 1 288 ? 12.003 2.395 -10.310 1.00 79.62 288 GLN A C 1
ATOM 2396 O O . GLN A 1 288 ? 10.864 2.090 -10.657 1.00 79.62 288 GLN A O 1
ATOM 2401 N N . SER A 1 289 ? 13.074 1.857 -10.900 1.00 76.19 289 SER A N 1
ATOM 2402 C CA . SER A 1 289 ? 12.998 0.969 -12.064 1.00 76.19 289 SER A CA 1
ATOM 2403 C C . SER A 1 289 ? 12.818 -0.506 -11.725 1.00 76.19 289 SER A C 1
ATOM 2405 O O . SER A 1 289 ? 12.474 -1.276 -12.611 1.00 76.19 289 SER A O 1
ATOM 2407 N N . SER A 1 290 ? 13.028 -0.918 -10.470 1.00 75.12 290 SER A N 1
ATOM 2408 C CA . SER A 1 290 ? 13.051 -2.335 -10.083 1.00 75.12 290 SER A CA 1
ATOM 2409 C C . SER A 1 290 ? 13.975 -3.151 -11.014 1.00 75.12 290 SER A C 1
ATOM 2411 O O . SER A 1 290 ? 15.195 -2.953 -10.987 1.00 75.12 290 SER A O 1
ATOM 2413 N N . MET A 1 291 ? 13.414 -4.015 -11.865 1.00 86.88 291 MET A N 1
ATOM 2414 C CA . MET A 1 291 ? 14.120 -4.861 -12.839 1.00 86.88 291 MET A CA 1
ATOM 2415 C C . MET A 1 291 ? 14.056 -4.323 -14.279 1.00 86.88 291 MET A C 1
ATOM 2417 O O . MET A 1 291 ? 14.525 -4.974 -15.203 1.00 86.88 291 MET A O 1
ATOM 2421 N N . ALA A 1 292 ? 13.531 -3.114 -14.482 1.00 92.50 292 ALA A N 1
ATOM 2422 C CA . ALA A 1 292 ? 13.399 -2.517 -15.803 1.00 92.50 292 ALA A CA 1
ATOM 2423 C C . ALA A 1 292 ? 14.751 -2.088 -16.398 1.00 92.50 292 ALA A C 1
ATOM 2425 O O . ALA A 1 292 ? 15.631 -1.553 -15.704 1.00 92.50 292 ALA A O 1
ATOM 2426 N N . ALA A 1 293 ? 14.881 -2.243 -17.712 1.00 92.88 293 ALA A N 1
ATOM 2427 C CA . ALA A 1 293 ? 15.997 -1.757 -18.504 1.00 92.88 293 ALA A CA 1
ATOM 2428 C C . ALA A 1 293 ? 16.122 -0.224 -18.439 1.00 92.88 293 ALA A C 1
ATOM 2430 O O . ALA A 1 293 ? 15.149 0.515 -18.267 1.00 92.88 293 ALA A O 1
ATOM 2431 N N . ILE A 1 294 ? 17.350 0.269 -18.593 1.00 92.50 294 ILE A N 1
ATOM 2432 C CA . ILE A 1 294 ? 17.638 1.704 -18.678 1.00 92.50 294 ILE A CA 1
ATOM 2433 C C . ILE A 1 294 ? 17.200 2.229 -20.047 1.00 92.50 294 ILE A C 1
ATOM 2435 O O . ILE A 1 294 ? 17.538 1.643 -21.074 1.00 92.50 294 ILE A O 1
ATOM 2439 N N . CYS A 1 295 ? 16.538 3.387 -20.077 1.00 90.81 295 CYS A N 1
ATOM 2440 C CA . CYS A 1 295 ? 16.222 4.057 -21.332 1.00 90.81 295 CYS A CA 1
ATOM 2441 C C . CYS A 1 295 ? 17.506 4.504 -22.043 1.00 90.81 295 CYS A C 1
ATOM 2443 O O . CYS A 1 295 ? 18.262 5.347 -21.547 1.00 90.81 295 CYS A O 1
ATOM 2445 N N . LEU A 1 296 ? 17.737 3.979 -23.249 1.00 88.00 296 LEU A N 1
ATOM 2446 C CA . LEU A 1 296 ? 18.944 4.269 -24.032 1.00 88.00 296 LEU A CA 1
ATOM 2447 C C . LEU A 1 296 ? 19.027 5.741 -24.458 1.00 88.00 296 LEU A C 1
ATOM 2449 O O . LEU A 1 296 ? 20.116 6.310 -24.516 1.00 88.00 296 LEU A O 1
ATOM 2453 N N . LYS A 1 297 ? 17.876 6.378 -24.713 1.00 89.44 297 LYS A N 1
ATOM 2454 C CA . LYS A 1 297 ? 17.798 7.794 -25.111 1.00 89.44 297 LYS A CA 1
ATOM 2455 C C . LYS A 1 297 ? 18.095 8.737 -23.948 1.00 89.44 297 LYS A C 1
ATOM 2457 O O . LYS A 1 297 ? 18.613 9.831 -24.159 1.00 89.44 297 LYS A O 1
ATOM 2462 N N . ASN A 1 298 ? 17.749 8.344 -22.722 1.00 89.25 298 ASN A N 1
ATOM 2463 C CA . ASN A 1 298 ? 17.991 9.152 -21.536 1.00 89.25 298 ASN A CA 1
ATOM 2464 C C . ASN A 1 298 ? 18.142 8.271 -20.294 1.00 89.25 298 ASN A C 1
ATOM 2466 O O . ASN A 1 298 ? 17.159 7.860 -19.681 1.00 89.25 298 ASN A O 1
ATOM 2470 N N . LYS A 1 299 ? 19.396 8.089 -19.870 1.00 89.38 299 LYS A N 1
ATOM 2471 C CA . LYS A 1 299 ? 19.793 7.213 -18.757 1.00 89.38 299 LYS A CA 1
ATOM 2472 C C . LYS A 1 299 ? 19.226 7.602 -17.382 1.00 89.38 299 LYS A C 1
ATOM 2474 O O . LYS A 1 299 ? 19.445 6.884 -16.415 1.00 89.38 299 LYS A O 1
ATOM 2479 N N . LYS A 1 300 ? 18.522 8.737 -17.266 1.00 87.69 300 LYS A N 1
ATOM 2480 C CA . LYS A 1 300 ? 17.787 9.113 -16.043 1.00 87.69 300 LYS A CA 1
ATOM 2481 C C . LYS A 1 300 ? 16.485 8.325 -15.873 1.00 87.69 300 LYS A C 1
ATOM 2483 O O . LYS A 1 300 ? 15.948 8.280 -14.767 1.00 87.69 300 LYS A O 1
ATOM 2488 N N . PHE A 1 301 ? 15.987 7.734 -16.955 1.00 91.44 301 PHE A N 1
ATOM 2489 C CA . PHE A 1 301 ? 14.722 7.020 -17.003 1.00 91.44 301 PHE A CA 1
ATOM 2490 C C . PHE A 1 301 ? 14.927 5.528 -17.233 1.00 91.44 301 PHE A C 1
ATOM 2492 O O . PHE A 1 301 ? 15.914 5.103 -17.835 1.00 91.44 301 PHE A O 1
ATOM 2499 N N . ALA A 1 302 ? 13.958 4.748 -16.779 1.00 93.75 302 ALA A N 1
ATOM 2500 C CA . ALA A 1 302 ? 13.818 3.344 -17.112 1.00 93.75 302 ALA A CA 1
ATOM 2501 C C . ALA A 1 302 ? 12.709 3.134 -18.145 1.00 93.75 302 ALA A C 1
ATOM 2503 O O . ALA A 1 302 ? 11.751 3.905 -18.207 1.00 93.75 302 ALA A O 1
ATOM 2504 N N . GLU A 1 303 ? 12.827 2.067 -18.925 1.00 96.19 303 GLU A N 1
ATOM 2505 C CA . GLU A 1 303 ? 11.800 1.580 -19.850 1.00 96.19 303 GLU A CA 1
ATOM 2506 C C . GLU A 1 303 ? 10.703 0.855 -19.050 1.00 96.19 303 GLU A C 1
ATOM 2508 O O . GLU A 1 303 ? 10.533 -0.356 -19.139 1.00 96.19 303 GLU A O 1
ATOM 2513 N N . ARG A 1 304 ? 10.010 1.608 -18.189 1.00 96.69 304 ARG A N 1
ATOM 2514 C CA . ARG A 1 304 ? 8.948 1.147 -17.286 1.00 96.69 304 ARG A CA 1
ATOM 2515 C C . ARG A 1 304 ? 7.683 1.969 -17.489 1.00 96.69 304 ARG A C 1
ATOM 2517 O O . ARG A 1 304 ? 7.767 3.189 -17.680 1.00 96.69 304 ARG A O 1
ATOM 2524 N N . PHE A 1 305 ? 6.534 1.319 -17.356 1.00 97.50 305 PHE A N 1
ATOM 2525 C CA . PHE A 1 305 ? 5.224 1.945 -17.335 1.00 97.50 305 PHE A CA 1
ATOM 2526 C C . PHE A 1 305 ? 4.310 1.370 -16.251 1.00 97.50 305 PHE A C 1
ATOM 2528 O O . PHE A 1 305 ? 4.478 0.248 -15.785 1.00 97.50 305 PHE A O 1
ATOM 2535 N N . GLU A 1 306 ? 3.308 2.155 -15.885 1.00 97.69 306 GLU A N 1
ATOM 2536 C CA . GLU A 1 306 ? 2.205 1.761 -15.016 1.00 97.69 306 GLU A CA 1
ATOM 2537 C C . GLU A 1 306 ? 0.886 2.222 -15.650 1.00 97.69 306 GLU A C 1
ATOM 2539 O O . GLU A 1 306 ? 0.832 3.274 -16.295 1.00 97.69 306 GLU A O 1
ATOM 2544 N N . LEU A 1 307 ? -0.183 1.452 -15.461 1.00 98.06 307 LEU A N 1
ATOM 2545 C CA . LEU A 1 307 ? -1.533 1.769 -15.928 1.00 98.06 307 LEU A CA 1
ATOM 2546 C C . LEU A 1 307 ? -2.420 2.174 -14.750 1.00 98.06 307 LEU A C 1
ATOM 2548 O O . LEU A 1 307 ? -2.577 1.411 -13.801 1.00 98.06 307 LEU A O 1
ATOM 2552 N N . TYR A 1 308 ? -3.067 3.335 -14.858 1.00 96.75 308 TYR A N 1
ATOM 2553 C CA . TYR A 1 308 ? -3.967 3.875 -13.843 1.00 96.75 308 TYR A CA 1
ATOM 2554 C C . TYR A 1 308 ? -5.386 4.105 -14.358 1.00 96.75 308 TYR A C 1
ATOM 2556 O O . TYR A 1 308 ? -5.583 4.721 -15.409 1.00 96.75 308 TYR A O 1
ATOM 2564 N N . TYR A 1 309 ? -6.386 3.740 -13.555 1.00 94.94 309 TYR A N 1
ATOM 2565 C CA . TYR A 1 309 ? -7.784 4.124 -13.767 1.00 94.94 309 TYR A CA 1
ATOM 2566 C C . TYR A 1 309 ? -8.481 4.411 -12.431 1.00 94.94 309 TYR A C 1
ATOM 2568 O O . TYR A 1 309 ? -8.279 3.688 -11.464 1.00 94.94 309 TYR A O 1
ATOM 2576 N N . HIS A 1 310 ? -9.254 5.500 -12.344 1.00 89.25 310 HIS A N 1
ATOM 2577 C CA . HIS A 1 310 ? -9.865 5.989 -11.092 1.00 89.25 310 HIS A CA 1
ATOM 2578 C C . HIS A 1 310 ? -8.899 6.115 -9.892 1.00 89.25 310 HIS A C 1
ATOM 2580 O O . HIS A 1 310 ? -9.284 5.899 -8.746 1.00 89.25 310 HIS A O 1
ATOM 2586 N N . GLY A 1 311 ? -7.644 6.495 -10.142 1.00 86.38 311 GLY A N 1
ATOM 2587 C CA . GLY A 1 311 ? -6.611 6.614 -9.109 1.00 86.38 311 GLY A CA 1
ATOM 2588 C C . GLY A 1 311 ? -6.093 5.277 -8.570 1.00 86.38 311 GLY A C 1
ATOM 2589 O O . GLY A 1 311 ? -5.431 5.259 -7.538 1.00 86.38 311 GLY A O 1
ATOM 2590 N N . ILE A 1 312 ? -6.398 4.172 -9.254 1.00 87.38 312 ILE A N 1
ATOM 2591 C CA . ILE A 1 312 ? -5.994 2.812 -8.897 1.00 87.38 312 ILE A CA 1
ATOM 2592 C C . ILE A 1 312 ? -4.985 2.326 -9.936 1.00 87.38 312 ILE A C 1
ATOM 2594 O O . ILE A 1 312 ? -5.231 2.445 -11.138 1.00 87.38 312 ILE A O 1
ATOM 2598 N N . GLU A 1 313 ? -3.861 1.781 -9.473 1.00 93.56 313 GLU A N 1
ATOM 2599 C CA . GLU A 1 313 ? -2.888 1.088 -10.322 1.00 93.56 313 GLU A CA 1
ATOM 2600 C C . GLU A 1 313 ? -3.439 -0.287 -10.725 1.00 93.56 313 GLU A C 1
ATOM 2602 O O . GLU A 1 313 ? -3.821 -1.088 -9.866 1.00 93.56 313 GLU A O 1
ATOM 2607 N N . LEU A 1 314 ? -3.484 -0.561 -12.025 1.00 95.81 314 LEU A N 1
ATOM 2608 C CA . LEU A 1 314 ? -3.981 -1.817 -12.591 1.00 95.81 314 LEU A CA 1
ATOM 2609 C C . LEU A 1 314 ? -2.878 -2.724 -13.096 1.00 95.81 314 LEU A C 1
ATOM 2611 O O . LEU A 1 314 ? -3.014 -3.941 -13.008 1.00 95.81 314 LEU A O 1
ATOM 2615 N N . ALA A 1 315 ? -1.809 -2.139 -13.624 1.00 97.25 315 ALA A N 1
ATOM 2616 C CA . ALA A 1 315 ? -0.702 -2.895 -14.168 1.00 97.25 315 ALA A CA 1
ATOM 2617 C C . ALA A 1 315 ? 0.611 -2.141 -14.009 1.00 97.25 315 ALA A C 1
ATOM 2619 O O . ALA A 1 315 ? 0.635 -0.909 -14.055 1.00 97.25 315 ALA A O 1
ATOM 2620 N N . ASN A 1 316 ? 1.693 -2.901 -13.909 1.00 96.88 316 ASN A N 1
ATOM 2621 C CA . ASN A 1 316 ? 3.065 -2.419 -13.882 1.00 96.88 316 ASN A CA 1
ATOM 2622 C C . ASN A 1 316 ? 3.877 -3.292 -14.833 1.00 96.88 316 ASN A C 1
ATOM 2624 O O . ASN A 1 316 ? 3.888 -4.516 -14.702 1.00 96.88 316 ASN A O 1
ATOM 2628 N N . GLY A 1 317 ? 4.511 -2.663 -15.814 1.00 97.06 317 GLY A N 1
ATOM 2629 C CA . GLY A 1 317 ? 5.272 -3.362 -16.835 1.00 97.06 317 GLY A CA 1
ATOM 2630 C C . GLY A 1 317 ? 6.549 -2.635 -17.207 1.00 97.06 317 GLY A C 1
ATOM 2631 O O . GLY A 1 317 ? 6.723 -1.438 -16.961 1.00 97.06 317 GLY A O 1
ATOM 2632 N N . CYS A 1 318 ? 7.473 -3.367 -17.806 1.00 96.81 318 CYS A N 1
ATOM 2633 C CA . CYS A 1 318 ? 8.747 -2.832 -18.242 1.00 96.81 318 CYS A CA 1
ATOM 2634 C C . CYS A 1 318 ? 9.359 -3.631 -19.384 1.00 96.81 318 CYS A C 1
ATOM 2636 O O . CYS A 1 318 ? 9.015 -4.779 -19.622 1.00 96.81 318 CYS A O 1
ATOM 2638 N N . CYS A 1 319 ? 10.318 -3.014 -20.067 1.00 97.00 319 CYS A N 1
ATOM 2639 C CA . CYS A 1 319 ? 11.341 -3.760 -20.779 1.00 97.00 319 CYS A CA 1
ATOM 2640 C C . CYS A 1 319 ? 12.298 -4.377 -19.754 1.00 97.00 319 CYS A C 1
ATOM 2642 O O . CYS A 1 319 ? 12.805 -3.661 -18.889 1.00 97.00 319 CYS A O 1
ATOM 2644 N N . GLU A 1 320 ? 12.580 -5.670 -19.864 1.00 96.19 320 GLU A N 1
ATOM 2645 C CA . GLU A 1 320 ? 13.348 -6.404 -18.858 1.00 96.19 320 GLU A CA 1
ATOM 2646 C C . GLU A 1 320 ? 14.853 -6.120 -18.930 1.00 96.19 320 GLU A C 1
ATOM 2648 O O . GLU A 1 320 ? 15.444 -5.984 -20.008 1.00 96.19 320 GLU A O 1
ATOM 2653 N N . LEU A 1 321 ? 15.512 -6.052 -17.768 1.00 95.06 321 LEU A N 1
ATOM 2654 C CA . LEU A 1 321 ? 16.962 -5.905 -17.696 1.00 95.06 321 LEU A CA 1
ATOM 2655 C C . LEU A 1 321 ? 17.667 -7.228 -18.027 1.00 95.06 321 LEU A C 1
ATOM 2657 O O . LEU A 1 321 ? 17.781 -8.130 -17.202 1.00 95.06 321 LEU A O 1
ATOM 2661 N N . ILE A 1 322 ? 18.258 -7.293 -19.219 1.00 94.69 322 ILE A N 1
ATOM 2662 C CA . ILE A 1 322 ? 19.022 -8.458 -19.700 1.00 94.69 322 ILE A CA 1
ATOM 2663 C C . ILE A 1 322 ? 20.501 -8.474 -19.256 1.00 94.69 322 ILE A C 1
ATOM 2665 O O . ILE A 1 322 ? 21.282 -9.311 -19.701 1.00 94.69 322 ILE A O 1
ATOM 2669 N N . ASN A 1 323 ? 20.929 -7.548 -18.388 1.00 94.12 323 ASN A N 1
ATOM 2670 C CA . ASN A 1 323 ? 22.303 -7.487 -17.879 1.00 94.12 323 ASN A CA 1
ATOM 2671 C C . ASN A 1 323 ? 22.383 -8.019 -16.442 1.00 94.12 323 ASN A C 1
ATOM 2673 O O . ASN A 1 323 ? 22.092 -7.304 -15.482 1.00 94.12 323 ASN A O 1
ATOM 2677 N N . ALA A 1 324 ? 22.858 -9.257 -16.289 1.00 95.25 324 ALA A N 1
ATOM 2678 C CA . ALA A 1 324 ? 22.965 -9.915 -14.987 1.00 95.25 324 ALA A CA 1
ATOM 2679 C C . ALA A 1 324 ? 23.885 -9.178 -13.995 1.00 95.25 324 ALA A C 1
ATOM 2681 O O . ALA A 1 324 ? 23.590 -9.129 -12.802 1.00 95.25 324 ALA A O 1
ATOM 2682 N N . LYS A 1 325 ? 24.983 -8.563 -14.461 1.00 94.50 325 LYS A N 1
ATOM 2683 C CA . LYS A 1 325 ? 25.897 -7.808 -13.582 1.00 94.50 325 LYS A CA 1
ATOM 2684 C C . LYS A 1 325 ? 25.207 -6.571 -13.015 1.00 94.50 325 LYS A C 1
ATOM 2686 O O . LYS A 1 325 ? 25.322 -6.283 -11.825 1.00 94.50 325 LYS A O 1
ATOM 2691 N N . GLU A 1 326 ? 24.464 -5.860 -13.858 1.00 91.94 326 GLU A N 1
ATOM 2692 C CA . GLU A 1 326 ? 23.682 -4.706 -13.423 1.00 91.94 326 GLU A CA 1
ATOM 2693 C C . GLU A 1 326 ? 22.559 -5.123 -12.463 1.00 91.94 326 GLU A C 1
ATOM 2695 O O . GLU A 1 326 ? 22.401 -4.507 -11.408 1.00 91.94 326 GLU A O 1
ATOM 2700 N N . GLN A 1 327 ? 21.845 -6.213 -12.761 1.00 92.56 327 GLN A N 1
ATOM 2701 C CA . GLN A 1 327 ? 20.801 -6.745 -11.883 1.00 92.56 327 GLN A CA 1
ATOM 2702 C C . GLN A 1 327 ? 21.359 -7.145 -10.505 1.00 92.56 327 GLN A C 1
ATOM 2704 O O . GLN A 1 327 ? 20.763 -6.827 -9.475 1.00 92.56 327 GLN A O 1
ATOM 2709 N N . TYR A 1 328 ? 22.545 -7.763 -10.460 1.00 93.94 328 TYR A N 1
ATOM 2710 C CA . TYR A 1 328 ? 23.239 -8.075 -9.208 1.00 93.94 328 TYR A CA 1
ATOM 2711 C C . TYR A 1 328 ? 23.557 -6.810 -8.396 1.00 93.94 328 TYR A C 1
ATOM 2713 O O . TYR A 1 328 ? 23.256 -6.751 -7.202 1.00 93.94 328 TYR A O 1
ATOM 2721 N N . HIS A 1 329 ? 24.095 -5.762 -9.032 1.00 91.38 329 HIS A N 1
ATOM 2722 C CA . HIS A 1 329 ? 24.362 -4.489 -8.352 1.00 91.38 329 HIS A CA 1
ATOM 2723 C C . HIS A 1 329 ? 23.082 -3.854 -7.787 1.00 91.38 329 HIS A C 1
ATOM 2725 O O . HIS A 1 329 ? 23.109 -3.324 -6.674 1.00 91.38 329 HIS A O 1
ATOM 2731 N N . ARG A 1 330 ? 21.951 -3.951 -8.501 1.00 89.44 330 ARG A N 1
ATOM 2732 C CA . ARG A 1 330 ? 20.646 -3.481 -8.005 1.00 89.44 330 ARG A CA 1
ATOM 2733 C C . ARG A 1 330 ? 20.174 -4.276 -6.787 1.00 89.44 330 ARG A C 1
ATOM 2735 O O . ARG A 1 330 ? 19.715 -3.673 -5.819 1.00 89.44 330 ARG A O 1
ATOM 2742 N N . PHE A 1 331 ? 20.340 -5.600 -6.776 1.00 90.62 331 PHE A N 1
ATOM 2743 C CA . PHE A 1 331 ? 20.013 -6.420 -5.603 1.00 90.62 331 PHE A CA 1
ATOM 2744 C C . PHE A 1 331 ? 20.854 -6.056 -4.374 1.00 90.62 331 PHE A C 1
ATOM 2746 O O . PHE A 1 331 ? 20.302 -5.882 -3.285 1.00 90.62 331 PHE A O 1
ATOM 2753 N N . VAL A 1 332 ? 22.165 -5.864 -4.546 1.00 91.44 332 VAL A N 1
ATOM 2754 C CA . VAL A 1 332 ? 23.057 -5.418 -3.463 1.00 91.44 332 VAL A CA 1
ATOM 2755 C C . VAL A 1 332 ? 22.646 -4.034 -2.954 1.00 91.44 332 VAL A C 1
ATOM 2757 O O . VAL A 1 332 ? 22.506 -3.838 -1.746 1.00 91.44 332 VAL A O 1
ATOM 2760 N N . PHE A 1 333 ? 22.384 -3.087 -3.859 1.00 86.81 333 PHE A N 1
ATOM 2761 C CA . PHE A 1 333 ? 21.924 -1.748 -3.493 1.00 86.81 333 PHE A CA 1
ATOM 2762 C C . PHE A 1 333 ? 20.609 -1.786 -2.703 1.00 86.81 333 PHE A C 1
ATOM 2764 O O . PHE A 1 333 ? 20.498 -1.132 -1.665 1.00 86.81 333 PHE A O 1
ATOM 2771 N N . ASN A 1 334 ? 19.640 -2.600 -3.129 1.00 85.75 334 ASN A N 1
ATOM 2772 C CA . ASN A 1 334 ? 18.376 -2.774 -2.415 1.00 85.75 334 ASN A CA 1
ATOM 2773 C C . ASN A 1 334 ? 18.593 -3.316 -0.995 1.00 85.75 334 ASN A C 1
ATOM 2775 O O . ASN A 1 334 ? 17.989 -2.797 -0.058 1.00 85.75 334 ASN A O 1
ATOM 2779 N N . ASN A 1 335 ? 19.485 -4.293 -0.795 1.00 87.12 335 ASN A N 1
ATOM 2780 C CA . ASN A 1 335 ? 19.813 -4.791 0.547 1.00 87.12 335 ASN A CA 1
ATOM 2781 C C . ASN A 1 335 ? 20.472 -3.725 1.435 1.00 87.12 335 ASN A C 1
ATOM 2783 O O . ASN A 1 335 ? 20.119 -3.615 2.609 1.00 87.12 335 ASN A O 1
ATOM 2787 N N . ILE A 1 336 ? 21.337 -2.868 0.878 1.00 87.75 336 ILE A N 1
ATOM 2788 C CA . ILE A 1 336 ? 21.901 -1.720 1.610 1.00 87.75 336 ILE A CA 1
ATOM 2789 C C . ILE A 1 336 ? 20.784 -0.769 2.070 1.00 87.75 336 ILE A C 1
ATOM 2791 O O . ILE A 1 336 ? 20.779 -0.337 3.225 1.00 87.75 336 ILE A O 1
ATOM 2795 N N . GLN A 1 337 ? 19.811 -0.462 1.204 1.00 79.94 337 GLN A N 1
ATOM 2796 C CA . GLN A 1 337 ? 18.669 0.387 1.572 1.00 79.94 337 GLN A CA 1
ATOM 2797 C C . GLN A 1 337 ? 17.762 -0.277 2.613 1.00 79.94 337 GLN A C 1
ATOM 2799 O O . GLN A 1 337 ? 17.305 0.387 3.541 1.00 79.94 337 GLN A O 1
ATOM 2804 N N . ARG A 1 338 ? 17.529 -1.590 2.507 1.00 82.31 338 ARG A N 1
ATOM 2805 C CA . ARG A 1 338 ? 16.762 -2.359 3.499 1.00 82.31 338 ARG A CA 1
ATOM 2806 C C . ARG A 1 338 ? 17.418 -2.296 4.873 1.00 82.31 338 ARG A C 1
ATOM 2808 O O . ARG A 1 338 ? 16.742 -1.943 5.833 1.00 82.31 338 ARG A O 1
ATOM 2815 N N . LYS A 1 339 ? 18.733 -2.513 4.944 1.00 81.81 339 LYS A N 1
ATOM 2816 C CA . LYS A 1 339 ? 19.509 -2.414 6.186 1.00 81.81 339 LYS A CA 1
ATOM 2817 C C . LYS A 1 339 ? 19.422 -1.022 6.815 1.00 81.81 339 LYS A C 1
ATOM 2819 O O . LYS A 1 339 ? 19.199 -0.913 8.015 1.00 81.81 339 LYS A O 1
ATOM 2824 N N . ARG A 1 340 ? 19.516 0.045 6.009 1.00 75.62 340 ARG A N 1
ATOM 2825 C CA . ARG A 1 340 ? 19.314 1.434 6.475 1.00 75.62 340 ARG A CA 1
ATOM 2826 C C . ARG A 1 340 ? 17.916 1.680 7.046 1.00 75.62 340 ARG A C 1
ATOM 2828 O O . ARG A 1 340 ? 17.773 2.494 7.946 1.00 75.62 340 ARG A O 1
ATOM 2835 N N . LYS A 1 341 ? 16.906 0.974 6.535 1.00 70.31 341 LYS A N 1
ATOM 2836 C CA . LYS A 1 341 ? 15.513 1.025 7.005 1.00 70.31 341 LYS A CA 1
ATOM 2837 C C . LYS A 1 341 ? 15.209 0.017 8.127 1.00 70.31 341 LYS A C 1
ATOM 2839 O O . LYS A 1 341 ? 14.043 -0.175 8.450 1.00 70.31 341 LYS A O 1
ATOM 2844 N N . GLY A 1 342 ? 16.219 -0.660 8.686 1.00 74.62 342 GLY A N 1
ATOM 2845 C CA . GLY A 1 342 ? 16.034 -1.684 9.725 1.00 74.62 342 GLY A CA 1
ATOM 2846 C C . GLY A 1 342 ? 15.317 -2.953 9.242 1.00 74.62 342 GLY A C 1
ATOM 2847 O O . GLY A 1 342 ? 14.823 -3.733 10.050 1.00 74.62 342 GLY A O 1
ATOM 2848 N N . LEU A 1 343 ? 15.228 -3.166 7.927 1.00 72.88 343 LEU A N 1
ATOM 2849 C CA . LEU A 1 343 ? 14.589 -4.334 7.325 1.00 72.88 343 LEU A CA 1
ATOM 2850 C C . LEU A 1 343 ? 15.611 -5.453 7.104 1.00 72.88 343 LEU A C 1
ATOM 2852 O O . LEU A 1 343 ? 16.757 -5.199 6.734 1.00 72.88 343 LEU A O 1
ATOM 2856 N N . SER A 1 344 ? 15.164 -6.703 7.241 1.00 81.75 344 SER A N 1
ATOM 2857 C CA . SER A 1 344 ? 15.991 -7.881 6.960 1.00 81.75 344 SER A CA 1
ATOM 2858 C C . SER A 1 344 ? 16.457 -7.918 5.505 1.00 81.75 344 SER A C 1
ATOM 2860 O O . SER A 1 344 ? 15.698 -7.590 4.585 1.00 81.75 344 SER A O 1
ATOM 2862 N N . GLU A 1 345 ? 17.699 -8.335 5.276 1.00 89.44 345 GLU A N 1
ATOM 2863 C CA . GLU A 1 345 ? 18.231 -8.538 3.928 1.00 89.44 345 GLU A CA 1
ATOM 2864 C C . GLU A 1 345 ? 17.461 -9.651 3.201 1.00 89.44 345 GLU A C 1
ATOM 2866 O O . GLU A 1 345 ? 17.006 -10.626 3.804 1.00 89.44 345 GLU A O 1
ATOM 2871 N N . LYS A 1 346 ? 17.286 -9.498 1.887 1.00 90.19 346 LYS A N 1
ATOM 2872 C CA . LYS A 1 346 ? 16.717 -10.540 1.030 1.00 90.19 346 LYS A CA 1
ATOM 2873 C C . LYS A 1 346 ? 17.850 -11.319 0.376 1.00 90.19 346 LYS A C 1
ATOM 2875 O O . LYS A 1 346 ? 18.815 -10.734 -0.118 1.00 90.19 346 LYS A O 1
ATOM 2880 N N . LYS A 1 347 ? 17.718 -12.645 0.352 1.00 94.94 347 LYS A N 1
ATOM 2881 C CA . LYS A 1 347 ? 18.650 -13.515 -0.367 1.00 94.94 347 LYS A CA 1
ATOM 2882 C C . LYS A 1 347 ? 18.627 -13.154 -1.854 1.00 94.94 347 LYS A C 1
ATOM 2884 O O . LYS A 1 347 ? 17.559 -13.096 -2.454 1.00 94.94 347 LYS A O 1
ATOM 2889 N N . ILE A 1 348 ? 19.805 -12.918 -2.424 1.00 94.56 348 ILE A N 1
ATOM 2890 C CA . ILE A 1 348 ? 19.967 -12.655 -3.856 1.00 94.56 348 ILE A CA 1
ATOM 2891 C C . ILE A 1 348 ? 19.655 -13.941 -4.629 1.00 94.56 348 ILE A C 1
ATOM 2893 O O . ILE A 1 348 ? 20.200 -15.003 -4.313 1.00 94.56 348 ILE A O 1
ATOM 2897 N N . ASP A 1 349 ? 18.793 -13.846 -5.641 1.00 95.25 349 ASP A N 1
ATOM 2898 C CA . ASP A 1 349 ? 18.451 -14.982 -6.493 1.00 95.25 349 ASP A CA 1
ATOM 2899 C C . ASP A 1 349 ? 19.549 -15.235 -7.535 1.00 95.25 349 ASP A C 1
ATOM 2901 O O . ASP A 1 349 ? 19.596 -14.629 -8.606 1.00 95.25 349 ASP A O 1
ATOM 2905 N N . ILE A 1 350 ? 20.456 -16.153 -7.206 1.00 96.38 350 ILE A N 1
ATOM 2906 C CA . ILE A 1 350 ? 21.540 -16.571 -8.101 1.00 96.38 350 ILE A CA 1
ATOM 2907 C C . ILE A 1 350 ? 21.009 -17.331 -9.325 1.00 96.38 350 ILE A C 1
ATOM 2909 O O . ILE A 1 350 ? 21.621 -17.267 -10.389 1.00 96.38 350 ILE A O 1
ATOM 2913 N N . ARG A 1 351 ? 19.868 -18.028 -9.218 1.00 97.19 351 ARG A N 1
ATOM 2914 C CA . ARG A 1 351 ? 19.301 -18.779 -10.350 1.00 97.19 351 ARG A CA 1
ATOM 2915 C C . ARG A 1 351 ? 18.802 -17.823 -11.424 1.00 97.19 351 ARG A C 1
ATOM 2917 O O . ARG A 1 351 ? 19.120 -18.030 -12.592 1.00 97.19 351 ARG A O 1
ATOM 2924 N N . LEU A 1 352 ? 18.120 -16.749 -11.026 1.00 95.12 352 LEU A N 1
ATOM 2925 C CA . LEU A 1 352 ? 17.706 -15.681 -11.936 1.00 95.12 352 LEU A CA 1
ATOM 2926 C C . LEU A 1 352 ? 18.912 -15.043 -12.643 1.00 95.12 352 LEU A C 1
ATOM 2928 O O . LEU A 1 352 ? 18.919 -14.910 -13.864 1.00 95.12 352 LEU A O 1
ATOM 2932 N N . LEU A 1 353 ? 19.966 -14.696 -11.899 1.00 96.25 353 LEU A N 1
ATOM 2933 C CA . LEU A 1 353 ? 21.172 -14.085 -12.476 1.00 96.25 353 LEU A CA 1
ATOM 2934 C C . LEU A 1 353 ? 21.877 -15.010 -13.478 1.00 96.25 353 LEU A C 1
ATOM 2936 O O . LEU A 1 353 ? 22.334 -14.551 -14.529 1.00 96.25 353 LEU A O 1
ATOM 2940 N N . ASN A 1 354 ? 21.938 -16.308 -13.179 1.00 97.38 354 ASN A N 1
ATOM 2941 C CA . ASN A 1 354 ? 22.485 -17.309 -14.091 1.00 97.38 354 ASN A CA 1
ATOM 2942 C C . ASN A 1 354 ? 21.611 -17.471 -15.343 1.00 97.38 354 ASN A C 1
ATOM 2944 O O . ASN A 1 354 ? 22.152 -17.576 -16.443 1.00 97.38 354 ASN A O 1
ATOM 2948 N N . ALA A 1 355 ? 20.282 -17.439 -15.203 1.00 96.69 355 ALA A N 1
ATOM 2949 C CA . ALA A 1 355 ? 19.355 -17.499 -16.333 1.00 96.69 355 ALA A CA 1
ATOM 2950 C C . ALA A 1 355 ? 19.528 -16.294 -17.273 1.00 96.69 355 ALA A C 1
ATOM 2952 O O . ALA A 1 355 ? 19.687 -16.479 -18.477 1.00 96.69 355 ALA A O 1
ATOM 2953 N N . ILE A 1 356 ? 19.617 -15.076 -16.725 1.00 95.56 356 ILE A N 1
ATOM 2954 C CA . ILE A 1 356 ? 19.899 -13.864 -17.512 1.00 95.56 356 ILE A CA 1
ATOM 2955 C C . ILE A 1 356 ? 21.249 -13.998 -18.231 1.00 95.56 356 ILE A C 1
ATOM 2957 O O . ILE A 1 356 ? 21.339 -13.755 -19.434 1.00 95.56 356 ILE A O 1
ATOM 2961 N N . SER A 1 357 ? 22.287 -14.445 -17.514 1.00 96.06 357 SER A N 1
ATOM 2962 C CA . SER A 1 357 ? 23.639 -14.632 -18.065 1.00 96.06 357 SER A CA 1
ATOM 2963 C C . SER A 1 357 ? 23.710 -15.697 -19.162 1.00 96.06 357 SER A C 1
ATOM 2965 O O . SER A 1 357 ? 24.603 -15.636 -20.002 1.00 96.06 357 SER A O 1
ATOM 2967 N N . SER A 1 358 ? 22.780 -16.655 -19.166 1.00 96.56 358 SER A N 1
ATOM 2968 C CA . SER A 1 358 ? 22.699 -17.710 -20.183 1.00 96.56 358 SER A CA 1
ATOM 2969 C C . SER A 1 358 ? 22.118 -17.212 -21.513 1.00 96.56 358 SER A C 1
ATOM 2971 O O . SER A 1 358 ? 22.195 -17.929 -22.505 1.00 96.56 358 SER A O 1
ATOM 2973 N N . GLY A 1 359 ? 21.573 -15.988 -21.550 1.00 93.62 359 GLY A N 1
ATOM 2974 C CA . GLY A 1 359 ? 21.077 -15.350 -22.769 1.00 93.62 359 GLY A CA 1
ATOM 2975 C C . GLY A 1 359 ? 19.564 -15.161 -22.784 1.00 93.62 359 GLY A C 1
ATOM 2976 O O . GLY A 1 359 ? 18.886 -15.675 -23.671 1.00 93.62 359 GLY A O 1
ATOM 2977 N N . MET A 1 360 ? 19.028 -14.402 -21.823 1.00 94.38 360 MET A N 1
ATOM 2978 C CA . MET A 1 360 ? 17.630 -13.961 -21.882 1.00 94.38 360 MET A CA 1
ATOM 2979 C C . MET A 1 360 ? 17.432 -13.033 -23.096 1.00 94.38 360 MET A C 1
ATOM 2981 O O . MET A 1 360 ? 18.169 -12.046 -23.215 1.00 94.38 360 MET A O 1
ATOM 2985 N N . PRO A 1 361 ? 16.481 -13.319 -24.009 1.00 95.56 361 PRO A N 1
ATOM 2986 C CA . PRO A 1 361 ? 16.228 -12.435 -25.138 1.00 95.56 361 PRO A CA 1
ATOM 2987 C C . PRO A 1 361 ? 15.718 -11.082 -24.638 1.00 95.56 361 PRO A C 1
ATOM 2989 O O . PRO A 1 361 ? 15.107 -10.985 -23.576 1.00 95.56 361 PRO A O 1
ATOM 2992 N N . PHE A 1 362 ? 15.935 -10.037 -25.435 1.00 95.19 362 PHE A N 1
ATOM 2993 C CA . PHE A 1 362 ? 15.249 -8.764 -25.234 1.00 95.19 362 PHE A CA 1
ATOM 2994 C C . PHE A 1 362 ? 13.738 -9.016 -25.182 1.00 95.19 362 PHE A C 1
ATOM 2996 O O . PHE A 1 362 ? 13.193 -9.637 -26.093 1.00 95.19 362 PHE A O 1
ATOM 3003 N N . CYS A 1 363 ? 13.079 -8.574 -24.117 1.00 97.12 363 CYS A N 1
ATOM 3004 C CA . CYS A 1 363 ? 11.651 -8.765 -23.905 1.00 97.12 363 CYS A CA 1
ATOM 3005 C C . CYS A 1 363 ? 11.082 -7.646 -23.030 1.00 97.12 363 CYS A C 1
ATOM 3007 O O . CYS A 1 363 ? 11.822 -6.922 -22.356 1.00 97.12 363 CYS A O 1
ATOM 3009 N N . SER A 1 364 ? 9.758 -7.530 -23.037 1.00 98.06 364 SER A N 1
ATOM 3010 C CA . SER A 1 364 ? 9.022 -6.712 -22.078 1.00 98.06 364 SER A CA 1
ATOM 3011 C C . SER A 1 364 ? 8.019 -7.584 -21.328 1.00 98.06 364 SER A C 1
ATOM 3013 O O . SER A 1 364 ? 7.395 -8.456 -21.935 1.00 98.06 364 SER A O 1
ATOM 3015 N N . GLY A 1 365 ? 7.875 -7.353 -20.027 1.00 97.75 365 GLY A N 1
ATOM 3016 C CA . GLY A 1 365 ? 6.927 -8.030 -19.149 1.00 97.75 365 GLY A CA 1
ATOM 3017 C C . GLY A 1 365 ? 5.944 -7.058 -18.507 1.00 97.75 365 GLY A C 1
ATOM 3018 O O . GLY A 1 365 ? 6.205 -5.856 -18.395 1.00 97.75 365 GLY A O 1
ATOM 3019 N N . VAL A 1 366 ? 4.781 -7.564 -18.105 1.00 98.12 366 VAL A N 1
ATOM 3020 C CA . VAL A 1 366 ? 3.776 -6.800 -17.357 1.00 98.12 366 VAL A CA 1
ATOM 3021 C C . VAL A 1 366 ? 3.037 -7.707 -16.389 1.00 98.12 366 VAL A C 1
ATOM 3023 O O . VAL A 1 366 ? 2.651 -8.817 -16.744 1.00 98.12 366 VAL A O 1
ATOM 3026 N N . ALA A 1 367 ? 2.813 -7.201 -15.178 1.00 97.69 367 ALA A N 1
ATOM 3027 C CA . ALA A 1 367 ? 1.937 -7.794 -14.179 1.00 97.69 367 ALA A CA 1
ATOM 3028 C C . ALA A 1 367 ? 0.661 -6.951 -14.057 1.00 97.69 367 ALA A C 1
ATOM 3030 O O . ALA A 1 367 ? 0.729 -5.731 -13.883 1.00 97.69 367 ALA A O 1
ATOM 3031 N N . PHE A 1 368 ? -0.498 -7.600 -14.144 1.00 96.81 368 PHE A N 1
ATOM 3032 C CA . PHE A 1 368 ? -1.827 -6.993 -14.136 1.00 96.81 368 PHE A CA 1
ATOM 3033 C C . PHE A 1 368 ? -2.645 -7.541 -12.959 1.00 96.81 368 PHE A C 1
ATOM 3035 O O . PHE A 1 368 ? -2.800 -8.753 -12.805 1.00 96.81 368 PHE A O 1
ATOM 3042 N N . GLY A 1 369 ? -3.192 -6.656 -12.125 1.00 96.31 369 GLY A N 1
ATOM 3043 C CA . GLY A 1 369 ? -4.036 -7.035 -10.990 1.00 96.31 369 GLY A CA 1
ATOM 3044 C C . GLY A 1 369 ? -5.448 -7.410 -11.437 1.00 96.31 369 GLY A C 1
ATOM 3045 O O . GLY A 1 369 ? -6.250 -6.527 -11.756 1.00 96.31 369 GLY A O 1
ATOM 3046 N N . ILE A 1 370 ? -5.773 -8.706 -11.431 1.00 96.19 370 ILE A N 1
ATOM 3047 C CA . ILE A 1 370 ? -7.058 -9.217 -11.930 1.00 96.19 370 ILE A CA 1
ATOM 3048 C C . ILE A 1 370 ? -8.221 -8.786 -11.038 1.00 96.19 370 ILE A C 1
ATOM 3050 O O . ILE A 1 370 ? -9.236 -8.331 -11.559 1.00 96.19 370 ILE A O 1
ATOM 3054 N N . ASP A 1 371 ? -8.078 -8.824 -9.713 1.00 94.94 371 ASP A N 1
ATOM 3055 C CA . ASP A 1 371 ? -9.181 -8.443 -8.818 1.00 94.94 371 ASP A CA 1
ATOM 3056 C C . ASP A 1 371 ? -9.569 -6.969 -9.015 1.00 94.94 371 ASP A C 1
ATOM 3058 O O . ASP A 1 371 ? -10.745 -6.613 -9.058 1.00 94.94 371 ASP A O 1
ATOM 3062 N N . ARG A 1 372 ? -8.581 -6.091 -9.237 1.00 94.50 372 ARG A N 1
ATOM 3063 C CA . ARG A 1 372 ? -8.829 -4.671 -9.539 1.00 94.50 372 ARG A CA 1
ATOM 3064 C C . ARG A 1 372 ? -9.483 -4.479 -10.908 1.00 94.50 372 ARG A C 1
ATOM 3066 O O . ARG A 1 372 ? -10.340 -3.606 -11.047 1.00 94.50 372 ARG A O 1
ATOM 3073 N N . LEU A 1 373 ? -9.109 -5.288 -11.901 1.00 95.00 373 LEU A N 1
ATOM 3074 C CA . LEU A 1 373 ? -9.743 -5.288 -13.220 1.00 95.00 373 LEU A CA 1
ATOM 3075 C C . LEU A 1 373 ? -11.221 -5.681 -13.123 1.00 95.00 373 LEU A C 1
ATOM 3077 O O . LEU A 1 373 ? -12.078 -4.963 -13.639 1.00 95.00 373 LEU A O 1
ATOM 3081 N N . VAL A 1 374 ? -11.522 -6.775 -12.418 1.00 95.19 374 VAL A N 1
ATOM 3082 C CA . VAL A 1 374 ? -12.893 -7.253 -12.185 1.00 95.19 374 VAL A CA 1
ATOM 3083 C C . VAL A 1 374 ? -13.697 -6.211 -11.409 1.00 95.19 374 VAL A C 1
ATOM 3085 O O . VAL A 1 374 ? -14.822 -5.893 -11.792 1.00 95.19 374 VAL A O 1
ATOM 3088 N N . MET A 1 375 ? -13.104 -5.603 -10.379 1.00 94.19 375 MET A N 1
ATOM 3089 C CA . MET A 1 375 ? -13.729 -4.529 -9.606 1.00 94.19 375 MET A CA 1
ATOM 3090 C C . MET A 1 375 ? -14.153 -3.354 -10.496 1.00 94.19 375 MET A C 1
ATOM 3092 O O . MET A 1 375 ? -15.276 -2.869 -10.378 1.00 94.19 375 MET A O 1
ATOM 3096 N N . ILE A 1 376 ? -13.308 -2.930 -11.439 1.00 92.00 376 ILE A N 1
ATOM 3097 C CA . ILE A 1 376 ? -13.662 -1.869 -12.393 1.00 92.00 376 ILE A CA 1
ATOM 3098 C C . ILE A 1 376 ? -14.732 -2.336 -13.378 1.00 92.00 376 ILE A C 1
ATOM 3100 O O . ILE A 1 376 ? -15.685 -1.596 -13.624 1.00 92.00 376 ILE A O 1
ATOM 3104 N N . ALA A 1 377 ? -14.595 -3.541 -13.936 1.00 92.50 377 ALA A N 1
ATOM 3105 C CA . ALA A 1 377 ? -15.541 -4.085 -14.908 1.00 92.50 377 ALA A CA 1
ATOM 3106 C C . ALA A 1 377 ? -16.964 -4.192 -14.332 1.00 92.50 377 ALA A C 1
ATOM 3108 O O . ALA A 1 377 ? -17.939 -3.914 -15.031 1.00 92.50 377 ALA A O 1
ATOM 3109 N N . LEU A 1 378 ? -17.074 -4.534 -13.045 1.00 93.38 378 LEU A N 1
ATOM 3110 C CA . LEU A 1 378 ? -18.336 -4.652 -12.313 1.00 93.38 378 LEU A CA 1
ATOM 3111 C C . LEU A 1 378 ? -18.775 -3.353 -11.620 1.00 93.38 378 LEU A C 1
ATOM 3113 O O . LEU A 1 378 ? -19.832 -3.329 -10.992 1.00 93.38 378 LEU A O 1
ATOM 3117 N N . ASN A 1 379 ? -17.997 -2.269 -11.731 1.00 89.75 379 ASN A N 1
ATOM 3118 C CA . ASN A 1 379 ? -18.225 -1.012 -11.010 1.00 89.75 379 ASN A CA 1
ATOM 3119 C C . ASN A 1 379 ? -18.360 -1.208 -9.481 1.00 89.75 379 ASN A C 1
ATOM 3121 O O . ASN A 1 379 ? -19.119 -0.507 -8.804 1.00 89.75 379 ASN A O 1
ATOM 3125 N N . ALA A 1 380 ? -17.631 -2.186 -8.945 1.00 90.69 380 ALA A N 1
ATOM 3126 C CA . ALA A 1 380 ? -17.538 -2.447 -7.520 1.00 90.69 380 ALA A CA 1
ATOM 3127 C C . ALA A 1 380 ? -16.673 -1.382 -6.834 1.00 90.69 380 ALA A C 1
ATOM 3129 O O . ALA A 1 380 ? -15.771 -0.790 -7.433 1.00 90.69 380 ALA A O 1
ATOM 3130 N N . LYS A 1 381 ? -16.964 -1.112 -5.559 1.00 82.88 381 LYS A N 1
ATOM 3131 C CA . LYS A 1 381 ? -16.261 -0.066 -4.804 1.00 82.88 381 LYS A CA 1
ATOM 3132 C C . LYS A 1 381 ? -15.078 -0.619 -4.035 1.00 82.88 381 LYS A C 1
ATOM 3134 O O . LYS A 1 381 ? -14.156 0.152 -3.771 1.00 82.88 381 LYS A O 1
ATOM 3139 N N . LYS A 1 382 ? -15.120 -1.890 -3.638 1.00 83.44 382 LYS A N 1
ATOM 3140 C CA . LYS A 1 382 ? -14.083 -2.516 -2.829 1.00 83.44 382 LYS A CA 1
ATOM 3141 C C . LYS A 1 382 ? -13.630 -3.835 -3.448 1.00 83.44 382 LYS A C 1
ATOM 3143 O O . LYS A 1 382 ? -14.424 -4.546 -4.053 1.00 83.44 382 LYS A O 1
ATOM 3148 N N . ILE A 1 383 ? -12.366 -4.192 -3.242 1.00 86.06 383 ILE A N 1
ATOM 3149 C CA . ILE A 1 383 ? -11.803 -5.465 -3.715 1.00 86.06 383 ILE A CA 1
ATOM 3150 C C . ILE A 1 383 ? -12.490 -6.675 -3.056 1.00 86.06 383 ILE A C 1
ATOM 3152 O O . ILE A 1 383 ? -12.595 -7.732 -3.663 1.00 86.06 383 ILE A O 1
ATOM 3156 N N . GLN A 1 384 ? -13.026 -6.506 -1.842 1.00 85.69 384 GLN A N 1
ATOM 3157 C CA . GLN A 1 384 ? -13.792 -7.545 -1.147 1.00 85.69 384 GLN A CA 1
ATOM 3158 C C . GLN A 1 384 ? -15.114 -7.876 -1.854 1.00 85.69 384 GLN A C 1
ATOM 3160 O O . GLN A 1 384 ? -15.637 -8.965 -1.665 1.00 85.69 384 GLN A O 1
ATOM 3165 N N . ASP A 1 385 ? -15.640 -6.971 -2.687 1.00 88.44 385 ASP A N 1
ATOM 3166 C CA . ASP A 1 385 ? -16.886 -7.199 -3.430 1.00 88.44 385 ASP A CA 1
ATOM 3167 C C . ASP A 1 385 ? -16.684 -8.162 -4.621 1.00 88.44 385 ASP A C 1
ATOM 3169 O O . ASP A 1 385 ? -17.655 -8.562 -5.262 1.00 88.44 385 ASP A O 1
ATOM 3173 N N . VAL A 1 386 ? -15.431 -8.499 -4.955 1.00 93.06 386 VAL A N 1
ATOM 3174 C CA . VAL A 1 386 ? -15.070 -9.336 -6.114 1.00 93.06 386 VAL A CA 1
ATOM 3175 C C . VAL A 1 386 ? -14.215 -10.553 -5.756 1.00 93.06 386 VAL A C 1
ATOM 3177 O O . VAL A 1 386 ? -13.861 -11.330 -6.639 1.00 93.06 386 VAL A O 1
ATOM 3180 N N . ILE A 1 387 ? -13.915 -10.742 -4.471 1.00 90.75 387 ILE A N 1
ATOM 3181 C CA . ILE A 1 387 ? -13.236 -11.923 -3.932 1.00 90.75 387 ILE A CA 1
ATOM 3182 C C . ILE A 1 387 ? -14.263 -12.717 -3.123 1.00 90.75 387 ILE A C 1
ATOM 3184 O O . ILE A 1 387 ? -14.965 -12.144 -2.297 1.00 90.75 387 ILE A O 1
ATOM 3188 N N . LEU A 1 388 ? -14.355 -14.032 -3.350 1.00 89.81 388 LEU A N 1
ATOM 3189 C CA . LEU A 1 388 ? -15.379 -14.877 -2.717 1.00 89.81 388 LEU A CA 1
ATOM 3190 C C . LEU A 1 388 ? -15.230 -14.946 -1.186 1.00 89.81 388 LEU A C 1
ATOM 3192 O O . LEU A 1 388 ? -16.221 -14.822 -0.474 1.00 89.81 388 LEU A O 1
ATOM 3196 N N . PHE A 1 389 ? -13.997 -15.120 -0.703 1.00 86.00 389 PHE A N 1
ATOM 3197 C CA . PHE A 1 389 ? -13.640 -15.116 0.718 1.00 86.00 389 PHE A CA 1
ATOM 3198 C C . PHE A 1 389 ? -12.490 -14.126 0.934 1.00 86.00 389 PHE A C 1
ATOM 3200 O O . PHE A 1 389 ? -11.321 -14.506 0.855 1.00 86.00 389 PHE A O 1
ATOM 3207 N N . PRO A 1 390 ? -12.780 -12.826 1.114 1.00 78.56 390 PRO A N 1
ATOM 3208 C CA . PRO A 1 390 ? -11.750 -11.866 1.496 1.00 78.56 390 PRO A CA 1
ATOM 3209 C C . PRO A 1 390 ? -11.162 -12.253 2.858 1.00 78.56 390 PRO A C 1
ATOM 3211 O O . PRO A 1 390 ? -11.800 -12.965 3.626 1.00 78.56 390 PRO A O 1
ATOM 3214 N N . ILE A 1 391 ? -9.959 -11.778 3.195 1.00 69.62 391 ILE A N 1
ATOM 3215 C CA . ILE A 1 391 ? -9.215 -12.237 4.390 1.00 69.62 391 ILE A CA 1
ATOM 3216 C C . ILE A 1 391 ? -9.981 -12.104 5.719 1.00 69.62 391 ILE A C 1
ATOM 3218 O O . ILE A 1 391 ? -9.643 -12.724 6.720 1.00 69.62 391 ILE A O 1
ATOM 3222 N N . ASP A 1 392 ? -11.007 -11.261 5.768 1.00 62.03 392 ASP A N 1
ATOM 3223 C CA . ASP A 1 392 ? -11.868 -11.099 6.934 1.00 62.03 392 ASP A CA 1
ATOM 3224 C C . ASP A 1 392 ? -12.951 -12.166 7.090 1.00 62.03 392 ASP A C 1
ATOM 3226 O O . ASP A 1 392 ? -13.606 -12.216 8.130 1.00 62.03 39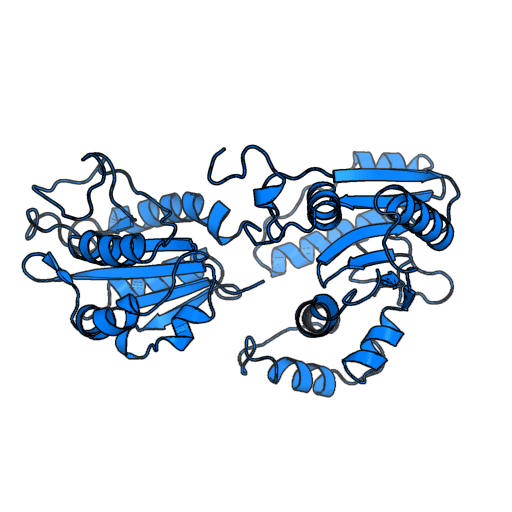2 ASP A O 1
ATOM 3230 N N . GLN A 1 393 ? -13.104 -13.004 6.071 1.00 64.31 393 GLN A N 1
ATOM 3231 C CA . GLN A 1 393 ? -14.027 -14.129 5.973 1.00 64.31 393 GLN A CA 1
ATOM 3232 C C . GLN A 1 393 ? -13.316 -15.437 5.567 1.00 64.31 393 GLN A C 1
ATOM 3234 O O . GLN A 1 393 ? -13.998 -16.453 5.434 1.00 64.31 393 GLN A O 1
ATOM 3239 N N . ALA A 1 394 ? -11.996 -15.395 5.338 1.00 58.78 394 ALA A N 1
ATOM 3240 C CA . ALA A 1 394 ? -11.162 -16.519 4.902 1.00 58.78 394 ALA A CA 1
ATOM 3241 C C . ALA A 1 394 ? -10.839 -17.514 6.025 1.00 58.78 394 ALA A C 1
ATOM 3243 O O . ALA A 1 394 ? -10.708 -17.083 7.198 1.00 58.78 394 ALA A O 1
#

Organism: Glossina pallidipes (NCBI:txid7398)

Foldseek 3Di:
DAAEEEEEEDDPCPLVVLSVVLCVVLDVLRYDYYYLLPDALVSVQSHQHYEYEWEADDQQDTDPSVVVCLVRLLPDQQQRHEYAYEYEDACPVNLARQRQVLLVVVVSQVVNNHHQDQKAFCPPGHGDHHSQDDPNGTGSHHYDYCPPPVVCSVVSSVVSCVRCSCVSVAPPDQEGFNDFDKDKDKFFPDALVNVVVVVQVVLCVLAVPADREEEDELQRLCCVFVVDRLPPDDPVSLVVSVCPPPSNVPVDDDDDSVVSSVCCCLPGRLQVAAARHKYKYFFDAPLPQLQFDADPVDRRTGQKIWIHHNSDTFKIKHWGRLQLVVNVVNLVVVQVVCVVVVHDRDDDDPVVSVVSVVPDGGMMMMMGGVLNSVCVSVVNRGSVVRDPQGPVRD